Protein 3K3S (pdb70)

InterPro domains:
  IPR007392 D-galactarate/Altronate dehydratase, second domain [PF04295] (111-244)
  IPR013974 SAF domain [PF08666] (10-80)
  IPR013974 SAF domain [SM00858] (10-81)
  IPR044144 UxaA/GarD, SAF domain [cd11613] (2-81)
  IPR048332 D-galactarate/Altronate dehydratase, C-terminal domain [PF20629] (255-493)
  IPR052172 UxaA family altronate/galactarate dehydratases [PTHR30536] (2-495)

CATH classification: 2.30.130.110

Radius of gyration: 34.71 Å; Cα contacts (8 Å, |Δi|>4): 1906; chains: 8; bounding box: 106×44×92 Å

Foldseek 3Di:
DFWDQQDPPFQKIFGQAFAAQQDWDQDPNDIFGAHHTEHGGFIFGQAWFAAQRFGAGNNHRQWHFNHTHGGRYTDDPVTIDGDD/DFWAQQDPPFQKIFGQAWAAQQDWDADPNFIFGAHHTDHGRWMFGSAKFAAQRFGAGNNDRQWHFNHIDGGNYTDDPVTIDGDD/DWWAQQDPPAQKIFTQAFDAAQDWDCDPPDTFGAHHTHHHGFIFGQAKFAAQRFGAGNNDRQWHFNHTHGGRYTDDPVTIDGDD/DAWDQQDPPFQKIFGQAFDAQQDWDADPNAIFGAHHTEHHRWIFGSAWFAAFGFGAGNNDRFWHFNHTHGHRYTDDPVTIDGDD/DFWDQQDPPAQKIFGQAFDAAQDWDQDDNFIAGANGTDHGGFIFGRAKFAQFGFGAGNNDRQWHFPHIHHHNYTDDDVTIDGPD/DWWAQQDPVAQKIFTQAWDAQQDWDQDPNDTFGAHHTAHHGFIFGQAKFAQPGFGAGNNDRFWHFNHIHGGRYTDDPVTIDGHD/DFWAQQDPPAQKIFGQAWAAQQDWDDDDPFIAGANGTDHGRWMAGRAKAAAQGFGAGPNHGQWGFNHIGHHNYTDDPVTTDGPD/DFWDQQDPPAQKIFGQAWAAQQDWDQDDPGTFGAHGTDHGGWMAGQAKFAAQHFGAGNNHRFFGFNHIGHHNYTDDDVGTDGD

B-factor: mean 20.71, std 6.95, range [4.89, 72.66]

Structure (mmCIF, N/CA/C/O backbone):
data_3K3S
#
_entry.id   3K3S
#
_cell.length_a   113.968
_cell.length_b   40.218
_cell.length_c   121.001
_cell.angle_alpha   90.00
_cell.angle_beta   104.33
_cell.angle_gamma   90.00
#
_symmetry.space_group_name_H-M   'P 1 21 1'
#
loop_
_entity.id
_entity.type
_entity.pdbx_description
1 polymer 'Altronate hydrolase'
2 non-polymer 'MALONIC ACID'
3 non-polymer 'ACETATE ION'
4 non-polymer 'CHLORIDE ION'
5 water water
#
loop_
_atom_site.group_PDB
_atom_site.id
_atom_site.type_symbol
_atom_site.label_atom_id
_atom_site.label_alt_id
_atom_site.label_comp_id
_atom_site.label_asym_id
_atom_site.label_entity_id
_atom_site.label_seq_id
_atom_site.pdbx_PDB_ins_code
_atom_site.Cartn_x
_atom_site.Cartn_y
_atom_site.Cartn_z
_atom_site.occupancy
_atom_site.B_iso_or_equiv
_atom_site.auth_seq_id
_atom_site.auth_comp_id
_atom_site.auth_asym_id
_atom_site.auth_atom_id
_atom_site.pdbx_PDB_model_num
ATOM 1 N N . GLY A 1 21 ? -38.884 -3.103 70.048 1.00 27.43 0 GLY A N 1
ATOM 2 C CA . GLY A 1 21 ? -38.502 -3.656 68.696 1.00 26.85 0 GLY A CA 1
ATOM 3 C C . GLY A 1 21 ? -37.023 -3.517 68.400 1.00 25.69 0 GLY A C 1
ATOM 4 O O . GLY A 1 21 ? -36.281 -2.837 69.123 1.00 25.07 0 GLY A O 1
ATOM 21 N N . GLN A 1 23 ? -33.585 -2.301 66.731 1.00 22.57 2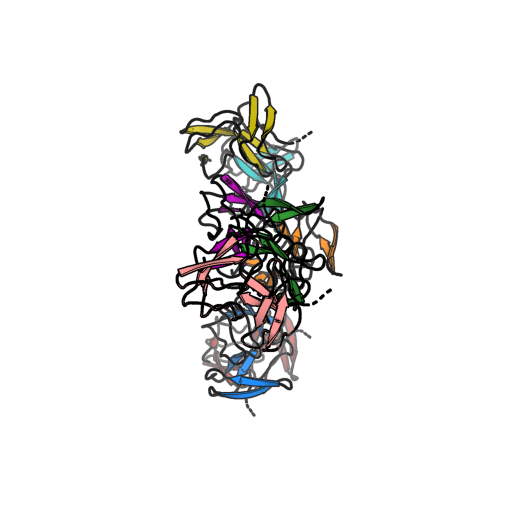 GLN A N 1
ATOM 22 C CA . GLN A 1 23 ? -33.085 -0.984 66.338 1.00 21.57 2 GLN A CA 1
ATOM 23 C C . GLN A 1 23 ? -32.712 -0.876 64.843 1.00 18.91 2 GLN A C 1
ATOM 24 O O . GLN A 1 23 ? -32.543 0.213 64.340 1.00 17.12 2 GLN A O 1
ATOM 30 N N . TYR A 1 24 ? -32.575 -2.008 64.173 1.00 17.11 3 TYR A N 1
ATOM 31 C CA . TYR A 1 24 ? -32.107 -2.059 62.789 1.00 17.18 3 TYR A CA 1
ATOM 32 C C . TYR A 1 24 ? -32.668 -3.324 62.126 1.00 16.14 3 TYR A C 1
ATOM 33 O O . TYR A 1 24 ? -33.094 -4.240 62.813 1.00 14.78 3 TYR A O 1
ATOM 42 N N . ILE A 1 25 ? -32.615 -3.379 60.792 1.00 16.39 4 ILE A N 1
ATOM 43 C CA . ILE A 1 25 ? -32.756 -4.638 60.074 1.00 15.85 4 ILE A CA 1
ATOM 44 C C . ILE A 1 25 ? -31.600 -4.814 59.104 1.00 16.94 4 ILE A C 1
ATOM 45 O O . ILE A 1 25 ? -31.245 -3.860 58.366 1.00 15.53 4 ILE A O 1
ATOM 50 N N . LYS A 1 26 ? -31.001 -6.022 59.141 1.00 16.32 5 LYS A N 1
ATOM 51 C CA . LYS A 1 26 ? -30.076 -6.455 58.121 1.00 16.90 5 LYS A CA 1
ATOM 52 C C . LYS A 1 26 ? -30.870 -7.377 57.216 1.00 16.74 5 LYS A C 1
ATOM 53 O O . LYS A 1 26 ? -31.245 -8.460 57.613 1.00 16.78 5 LYS A O 1
ATOM 59 N N . ILE A 1 27 ? -31.151 -6.921 56.000 1.00 16.91 6 ILE A N 1
ATOM 60 C CA . ILE A 1 27 ? -32.194 -7.534 55.182 1.00 15.60 6 ILE A CA 1
ATOM 61 C C . ILE A 1 27 ? -31.769 -8.902 54.650 1.00 15.49 6 ILE A C 1
ATOM 62 O O . ILE A 1 27 ? -32.568 -9.831 54.614 1.00 15.07 6 ILE A O 1
ATOM 67 N N . HIS A 1 28 ? -30.506 -9.027 54.262 1.00 15.43 7 HIS A N 1
ATOM 68 C CA . HIS A 1 28 ? -30.016 -10.224 53.592 1.00 15.32 7 HIS A CA 1
ATOM 69 C C . HIS A 1 28 ? -28.639 -10.502 54.149 1.00 15.09 7 HIS A C 1
ATOM 70 O O . HIS A 1 28 ? -27.921 -9.571 54.492 1.00 12.95 7 HIS A O 1
ATOM 77 N N . ALA A 1 29 ? -28.303 -11.790 54.266 1.00 15.04 8 ALA A N 1
ATOM 78 C CA . ALA A 1 29 ? -26.997 -12.241 54.758 1.00 15.91 8 ALA A CA 1
ATOM 79 C C . ALA A 1 29 ? -25.766 -11.606 54.078 1.00 16.39 8 ALA A C 1
ATOM 80 O O . ALA A 1 29 ? -24.791 -11.327 54.743 1.00 17.27 8 ALA A O 1
ATOM 82 N N . LEU A 1 30 ? -25.823 -11.318 52.781 1.00 16.89 9 LEU A N 1
ATOM 83 C CA . LEU A 1 30 ? -24.684 -10.711 52.090 1.00 17.10 9 LEU A CA 1
ATOM 84 C C . LEU A 1 30 ? -24.590 -9.209 52.269 1.00 17.00 9 LEU A C 1
ATOM 85 O O . LEU A 1 30 ? -23.620 -8.603 51.840 1.00 17.61 9 LEU A O 1
ATOM 90 N N . ASP A 1 31 ? -25.575 -8.583 52.876 1.00 16.70 10 ASP A N 1
ATOM 91 C CA . ASP A 1 31 ? -25.629 -7.121 52.841 1.00 16.60 10 ASP A CA 1
ATOM 92 C C . ASP A 1 31 ? -24.492 -6.506 53.652 1.00 15.85 10 ASP A C 1
ATOM 93 O O . ASP A 1 31 ? -24.124 -7.061 54.671 1.00 17.29 10 ASP A O 1
ATOM 98 N N . ASN A 1 32 ? -23.932 -5.393 53.199 1.00 15.53 11 ASN A N 1
ATOM 99 C CA . ASN A 1 32 ? -22.930 -4.650 53.989 1.00 15.01 11 ASN A CA 1
ATOM 100 C C . ASN A 1 32 ? -23.481 -3.350 54.569 1.00 15.72 11 ASN A C 1
ATOM 101 O O . ASN A 1 32 ? -22.721 -2.504 55.069 1.00 15.49 11 ASN A O 1
ATOM 106 N N . VAL A 1 33 ? -24.816 -3.194 54.491 1.00 16.12 12 VAL A N 1
ATOM 107 C CA . VAL A 1 33 ? -25.527 -2.130 55.182 1.00 16.00 12 VAL A CA 1
ATOM 108 C C . VAL A 1 33 ? -26.717 -2.697 55.899 1.00 16.81 12 VAL A C 1
ATOM 109 O O . VAL A 1 33 ? -27.196 -3.765 55.543 1.00 17.06 12 VAL A O 1
ATOM 113 N N . ALA A 1 34 ? -27.106 -2.033 56.982 1.00 16.77 13 ALA A N 1
ATOM 114 C CA . ALA A 1 34 ? -28.366 -2.303 57.661 1.00 16.68 13 ALA A CA 1
ATOM 115 C C . ALA A 1 34 ? -29.186 -1.011 57.653 1.00 15.89 13 ALA A C 1
ATOM 116 O O . ALA A 1 34 ? -28.636 0.100 57.514 1.00 16.26 13 ALA A O 1
ATOM 118 N N . VAL A 1 35 ? -30.497 -1.166 57.773 1.00 15.37 14 VAL A N 1
ATOM 119 C CA . VAL A 1 35 ? -31.426 -0.029 57.851 1.00 14.48 14 VAL A CA 1
ATOM 120 C C . VAL A 1 35 ? -31.833 0.242 59.320 1.00 14.56 14 VAL A C 1
ATOM 121 O O . VAL A 1 35 ? -32.283 -0.655 60.023 1.00 14.05 14 VAL A O 1
ATOM 125 N N . ALA A 1 36 ? -31.668 1.481 59.777 1.00 14.65 15 ALA A N 1
ATOM 126 C CA . ALA A 1 36 ? -32.115 1.881 61.131 1.00 15.15 15 ALA A CA 1
ATOM 127 C C . ALA A 1 36 ? -33.638 1.877 61.172 1.00 14.98 15 ALA A C 1
ATOM 128 O O . ALA A 1 36 ? -34.296 2.284 60.201 1.00 14.97 15 ALA A O 1
ATOM 130 N N . LEU A 1 37 ? -34.201 1.364 62.267 1.00 15.00 16 LEU A N 1
ATOM 131 C CA . LEU A 1 37 ? -35.630 1.313 62.436 1.00 15.16 16 LEU A CA 1
ATOM 132 C C . LEU A 1 37 ? -36.081 2.355 63.415 1.00 15.59 16 LEU A C 1
ATOM 133 O O . LEU A 1 37 ? -37.271 2.470 63.671 1.00 16.69 16 LEU A O 1
ATOM 138 N N . ALA A 1 38 ? -35.137 3.084 63.998 1.00 15.84 17 ALA A N 1
ATOM 139 C CA . ALA A 1 38 ? -35.435 4.216 64.849 1.00 16.62 17 ALA A CA 1
ATOM 140 C C . ALA A 1 38 ? -34.356 5.257 64.591 1.00 16.61 17 ALA A C 1
ATOM 141 O O . ALA A 1 38 ? -33.403 4.947 63.916 1.00 17.60 17 ALA A O 1
ATOM 143 N N . ASP A 1 39 ? -34.509 6.488 65.079 1.00 16.92 18 ASP A N 1
ATOM 144 C CA . ASP A 1 39 ? -33.435 7.475 64.962 1.00 16.67 18 ASP A CA 1
ATOM 145 C C . ASP A 1 39 ? -32.316 7.075 65.905 1.00 17.10 18 ASP A C 1
ATOM 146 O O . ASP A 1 39 ? -32.481 7.082 67.113 1.00 18.61 18 ASP A O 1
ATOM 151 N N . LEU A 1 40 ? -31.167 6.712 65.369 1.00 17.21 19 LEU A N 1
ATOM 152 C CA . LEU A 1 40 ? -30.106 6.180 66.190 1.00 17.00 19 LEU A CA 1
ATOM 153 C C . LEU A 1 40 ? -28.988 7.201 66.303 1.00 17.13 19 LEU A C 1
ATOM 154 O O . LEU A 1 40 ? -28.569 7.726 65.304 1.00 17.47 19 LEU A O 1
ATOM 159 N N . ALA A 1 41 ? -28.508 7.434 67.519 1.00 16.61 20 ALA A N 1
ATOM 160 C CA . ALA A 1 41 ? -27.537 8.470 67.827 1.00 16.95 20 ALA A CA 1
ATOM 161 C C . ALA A 1 41 ? -26.114 7.995 67.533 1.00 16.75 20 ALA A C 1
ATOM 162 O O . ALA A 1 41 ? -25.798 6.823 67.732 1.00 15.94 20 ALA A O 1
ATOM 164 N N . GLU A 1 42 ? -25.269 8.925 67.119 1.00 16.72 21 GLU A N 1
ATOM 165 C CA . GLU A 1 42 ? -23.831 8.695 67.070 1.00 17.06 21 GLU A CA 1
ATOM 166 C C . GLU A 1 42 ? -23.332 8.045 68.346 1.00 16.80 21 GLU A C 1
ATOM 167 O O . GLU A 1 42 ? -23.696 8.464 69.449 1.00 17.08 21 GLU A O 1
ATOM 173 N N . GLY A 1 43 ? -22.509 7.025 68.211 1.00 16.51 22 GLY A N 1
ATOM 174 C CA . GLY A 1 43 ? -21.926 6.346 69.374 1.00 17.69 22 GLY A CA 1
ATOM 175 C C . GLY A 1 43 ? -22.730 5.141 69.840 1.00 18.01 22 GLY A C 1
ATOM 176 O O . GLY A 1 43 ? -22.238 4.336 70.608 1.00 17.11 22 GLY A O 1
ATOM 177 N N . THR A 1 44 ? -23.944 4.982 69.328 1.00 18.51 23 THR A N 1
ATOM 178 C CA . THR A 1 44 ? -24.739 3.795 69.628 1.00 19.36 23 THR A CA 1
ATOM 179 C C . THR A 1 44 ? -24.029 2.544 69.146 1.00 19.88 23 THR A C 1
ATOM 180 O O . THR A 1 44 ? -23.489 2.536 68.069 1.00 18.84 23 THR A O 1
ATOM 184 N N . GLU A 1 45 ? -24.034 1.509 69.974 1.00 21.16 24 GLU A N 1
ATOM 185 C CA . GLU A 1 45 ? -23.529 0.197 69.615 1.00 22.61 24 GLU A CA 1
ATOM 186 C C . GLU A 1 45 ? -24.673 -0.714 69.244 1.00 22.92 24 GLU A C 1
ATOM 187 O O . GLU A 1 45 ? -25.611 -0.855 70.011 1.00 23.33 24 GLU A O 1
ATOM 193 N N . VAL A 1 46 ? -24.569 -1.367 68.097 1.00 23.31 25 VAL A N 1
ATOM 194 C CA . VAL A 1 46 ? -25.580 -2.312 67.643 1.00 24.43 25 VAL A CA 1
ATOM 195 C C . VAL A 1 46 ? -24.998 -3.724 67.495 1.00 24.43 25 VAL A C 1
ATOM 196 O O . VAL A 1 46 ? -23.888 -3.886 66.964 1.00 24.25 25 VAL A O 1
ATOM 200 N N . SER A 1 47 ? -25.730 -4.733 67.963 1.00 24.43 26 SER A N 1
ATOM 201 C CA . SER A 1 47 ? -25.327 -6.141 67.770 1.00 25.24 26 SER A CA 1
ATOM 202 C C . SER A 1 47 ? -25.937 -6.706 66.479 1.00 25.65 26 SER A C 1
ATOM 203 O O . SER A 1 47 ? -27.161 -6.834 66.364 1.00 25.47 26 SER A O 1
ATOM 206 N N . VAL A 1 48 ? -25.096 -7.025 65.507 1.00 25.92 27 VAL A N 1
ATOM 207 C CA . VAL A 1 48 ? -25.574 -7.552 64.218 1.00 27.03 27 VAL A CA 1
ATOM 208 C C . VAL A 1 48 ? -24.711 -8.720 63.754 1.00 27.21 27 VAL A C 1
ATOM 209 O O . VAL A 1 48 ? -23.487 -8.647 63.699 1.00 26.41 27 VAL A O 1
ATOM 213 N N . ASP A 1 49 ? -25.369 -9.843 63.530 1.00 28.15 28 ASP A N 1
ATOM 214 C CA . ASP A 1 49 ? -24.708 -11.027 63.050 1.00 28.78 28 ASP A CA 1
ATOM 215 C C . ASP A 1 49 ? -23.502 -11.433 63.929 1.00 27.75 28 ASP A C 1
ATOM 216 O O . ASP A 1 49 ? -22.393 -11.694 63.428 1.00 27.11 28 ASP A O 1
ATOM 221 N N . ASN A 1 50 ? -23.736 -11.475 65.244 1.00 25.63 29 ASN A N 1
ATOM 222 C CA . ASN A 1 50 ? -22.741 -11.946 66.227 1.00 24.55 29 ASN A CA 1
ATOM 223 C C . ASN A 1 50 ? -21.479 -11.062 66.306 1.00 24.99 29 ASN A C 1
ATOM 224 O O . ASN A 1 50 ? -20.431 -11.517 66.714 1.00 22.92 29 ASN A O 1
ATOM 229 N N . GLN A 1 51 ? -21.619 -9.801 65.893 1.00 27.32 30 GLN A N 1
ATOM 230 C CA . GLN A 1 51 ? -20.577 -8.764 65.978 1.00 28.76 30 GLN A CA 1
ATOM 231 C C . GLN A 1 51 ? -21.213 -7.461 66.473 1.00 28.90 30 GLN A C 1
ATOM 232 O O . GLN A 1 51 ? -22.425 -7.319 66.462 1.00 28.58 30 GLN A O 1
ATOM 238 N N . THR A 1 52 ? -20.377 -6.494 66.828 1.00 28.08 31 THR A N 1
ATOM 239 C CA . THR A 1 52 ? -20.836 -5.195 67.281 1.00 27.44 31 THR A CA 1
ATOM 240 C C . THR A 1 52 ? -20.424 -4.106 66.319 1.00 25.83 31 THR A C 1
ATOM 241 O O . THR A 1 52 ? -19.283 -4.048 65.933 1.00 25.92 31 THR A O 1
ATOM 245 N N . VAL A 1 53 ? -21.362 -3.239 65.948 1.00 24.79 32 VAL A N 1
ATOM 246 C CA . VAL A 1 53 ? -21.070 -2.050 65.129 1.00 23.45 32 VAL A CA 1
ATOM 247 C C . VAL A 1 53 ? -21.381 -0.752 65.901 1.00 22.42 32 VAL A C 1
ATOM 248 O O . VAL A 1 53 ? -22.444 -0.638 66.510 1.00 21.46 32 VAL A O 1
ATOM 252 N N . THR A 1 54 ? -20.448 0.204 65.883 1.00 20.77 33 THR A N 1
ATOM 253 C CA . THR A 1 54 ? -20.624 1.453 66.595 1.00 20.14 33 THR A CA 1
ATOM 254 C C . THR A 1 54 ? -20.883 2.531 65.602 1.00 19.42 33 THR A C 1
ATOM 255 O O . THR A 1 54 ? -20.058 2.750 64.744 1.00 20.38 33 THR A O 1
ATOM 259 N N . LEU A 1 55 ? -22.024 3.206 65.717 1.00 18.32 34 LEU A N 1
ATOM 260 C CA . LEU A 1 55 ? -22.374 4.247 64.776 1.00 18.15 34 LEU A CA 1
ATOM 261 C C . LEU A 1 55 ? -21.414 5.410 64.911 1.00 18.38 34 LEU A C 1
ATOM 262 O O . LEU A 1 55 ? -21.042 5.784 66.021 1.00 18.21 34 LEU A O 1
ATOM 267 N N . ARG A 1 56 ? -21.023 5.981 63.774 1.00 18.30 35 ARG A N 1
ATOM 268 C CA . ARG A 1 56 ? -20.090 7.093 63.753 1.00 19.55 35 ARG A CA 1
ATOM 269 C C . ARG A 1 56 ? -20.743 8.411 63.426 1.00 19.05 35 ARG A C 1
ATOM 270 O O . ARG A 1 56 ? -20.087 9.450 63.435 1.00 18.69 35 ARG A O 1
ATOM 278 N N . GLN A 1 57 ? -22.037 8.355 63.154 1.00 18.94 36 GLN A N 1
ATOM 279 C CA . GLN A 1 57 ? -22.878 9.526 62.945 1.00 19.14 36 GLN A CA 1
ATOM 280 C C . GLN A 1 57 ? -24.276 9.185 63.415 1.00 17.98 36 GLN A C 1
ATOM 281 O O . GLN A 1 57 ? -24.617 8.014 63.522 1.00 17.44 36 GLN A O 1
ATOM 287 N N . ASP A 1 58 ? -25.107 10.192 63.627 1.00 17.19 37 ASP A N 1
ATOM 288 C CA . ASP A 1 58 ? -26.543 9.951 63.774 1.00 17.84 37 ASP A CA 1
ATOM 289 C C . ASP A 1 58 ? -27.072 9.309 62.484 1.00 17.56 37 ASP A C 1
ATOM 290 O O . ASP A 1 58 ? -26.696 9.726 61.384 1.00 17.51 37 ASP A O 1
ATOM 295 N N . VAL A 1 59 ? -27.924 8.301 62.618 1.00 17.16 38 VAL A N 1
ATOM 296 C CA . VAL A 1 59 ? -28.568 7.651 61.491 1.00 16.48 38 VAL A CA 1
ATOM 297 C C . VAL A 1 59 ? -30.096 7.672 61.675 1.00 16.89 38 VAL A C 1
ATOM 298 O O . VAL A 1 59 ? -30.629 6.951 62.506 1.00 17.25 38 VAL A O 1
ATOM 302 N N . ALA A 1 60 ? -30.790 8.485 60.879 1.00 16.25 39 ALA A N 1
ATOM 303 C CA . ALA A 1 60 ? -32.231 8.645 60.965 1.00 15.26 39 ALA A CA 1
ATOM 304 C C . ALA A 1 60 ? -32.933 7.327 60.645 1.00 15.60 39 ALA A C 1
ATOM 305 O O . ALA A 1 60 ? -32.401 6.479 59.912 1.00 16.01 39 ALA A O 1
ATOM 307 N N . ARG A 1 61 ? -34.143 7.162 61.169 1.00 15.33 40 ARG A N 1
ATOM 308 C CA . ARG A 1 61 ? -34.900 5.959 60.901 1.00 15.57 40 ARG A CA 1
ATOM 309 C C . ARG A 1 61 ? -35.056 5.855 59.388 1.00 15.53 40 ARG A C 1
ATOM 310 O O . ARG A 1 61 ? -35.210 6.889 58.665 1.00 14.97 40 ARG A O 1
ATOM 318 N N . GLY A 1 62 ? -34.993 4.622 58.917 1.00 14.63 41 GLY A N 1
ATOM 319 C CA . GLY A 1 62 ? -35.079 4.375 57.500 1.00 15.82 41 GLY A CA 1
ATOM 320 C C . GLY A 1 62 ? -33.803 4.556 56.695 1.00 16.15 41 GLY A C 1
ATOM 321 O O . GLY A 1 62 ? -33.759 4.171 55.549 1.00 17.21 41 GLY A O 1
ATOM 322 N N . HIS A 1 63 ? -32.758 5.107 57.287 1.00 16.54 42 HIS A N 1
ATOM 323 C CA . HIS A 1 63 ? -31.517 5.293 56.583 1.00 16.75 42 HIS A CA 1
ATOM 324 C C . HIS A 1 63 ? -30.592 4.130 56.834 1.00 16.50 42 HIS A C 1
ATOM 325 O O . HIS A 1 63 ? -30.710 3.410 57.825 1.00 15.47 42 HIS A O 1
ATOM 332 N N . LYS A 1 64 ? -29.658 3.969 55.906 1.00 16.62 43 LYS A N 1
ATOM 333 C CA . LYS A 1 64 ? -28.633 2.920 55.939 1.00 16.34 43 LYS A CA 1
ATOM 334 C C . LYS A 1 64 ? -27.427 3.328 56.765 1.00 16.28 43 LYS A C 1
ATOM 335 O O . LYS A 1 64 ? -27.022 4.512 56.774 1.00 15.58 43 LYS A O 1
ATOM 341 N N . PHE A 1 65 ? -26.812 2.316 57.372 1.00 16.45 44 PHE A N 1
ATOM 342 C CA . PHE A 1 65 ? -25.473 2.443 57.908 1.00 16.40 44 PHE A CA 1
ATOM 343 C C . PHE A 1 65 ? -24.651 1.220 57.554 1.00 16.56 44 PHE A C 1
ATOM 344 O O . PHE A 1 65 ? -25.177 0.110 57.378 1.00 16.90 44 PHE A O 1
ATOM 352 N N . ALA A 1 66 ? -23.348 1.449 57.526 1.00 16.03 45 ALA A N 1
ATOM 353 C CA . ALA A 1 66 ? -22.374 0.493 57.061 1.00 16.94 45 ALA A CA 1
ATOM 354 C C . ALA A 1 66 ? -22.049 -0.530 58.125 1.00 16.74 45 ALA A C 1
ATOM 355 O O . ALA A 1 66 ? -21.755 -0.173 59.253 1.00 16.79 45 ALA A O 1
ATOM 357 N N . LEU A 1 67 ? -22.128 -1.805 57.752 1.00 17.43 46 LEU A N 1
ATOM 358 C CA . LEU A 1 67 ? -21.748 -2.896 58.631 1.00 17.56 46 LEU A CA 1
ATOM 359 C C . LEU A 1 67 ? -20.252 -3.239 58.559 1.00 18.30 46 LEU A C 1
ATOM 360 O O . LEU A 1 67 ? -19.722 -3.855 59.448 1.00 19.22 46 LEU A O 1
ATOM 365 N N . THR A 1 68 ? -19.602 -2.877 57.465 1.00 18.76 47 THR A N 1
ATOM 366 C CA . THR A 1 68 ? -18.171 -3.065 57.258 1.00 19.16 47 THR A CA 1
ATOM 367 C C . THR A 1 68 ? -17.634 -1.816 56.547 1.00 18.57 47 THR A C 1
ATOM 368 O O . THR A 1 68 ? -18.418 -0.968 56.072 1.00 18.00 47 THR A O 1
ATOM 372 N N . ASP A 1 69 ? -16.316 -1.705 56.436 1.00 17.95 48 ASP A N 1
ATOM 373 C CA . ASP A 1 69 ? -15.745 -0.693 55.576 1.00 17.87 48 ASP A CA 1
ATOM 374 C C . ASP A 1 69 ? -16.194 -0.975 54.131 1.00 18.41 48 ASP A C 1
ATOM 375 O O . ASP A 1 69 ? -16.241 -2.142 53.698 1.00 17.99 48 ASP A O 1
ATOM 380 N N . ILE A 1 70 ? -16.572 0.090 53.422 1.00 17.13 49 ILE A N 1
ATOM 381 C CA . ILE A 1 70 ? -16.911 0.018 52.030 1.00 17.11 49 ILE A CA 1
ATOM 382 C C . ILE A 1 70 ? -15.983 1.006 51.318 1.00 17.76 49 ILE A C 1
ATOM 383 O O . ILE A 1 70 ? -16.187 2.235 51.409 1.00 18.21 49 ILE A O 1
ATOM 388 N N . ALA A 1 71 ? -14.975 0.483 50.619 1.00 17.00 50 ALA A N 1
ATOM 389 C CA . ALA A 1 71 ? -13.967 1.361 49.979 1.00 16.97 50 ALA A CA 1
ATOM 390 C C . ALA A 1 71 ? -14.615 2.162 48.846 1.00 16.78 50 ALA A C 1
ATOM 391 O O . ALA A 1 71 ? -15.671 1.804 48.321 1.00 16.80 50 ALA A O 1
ATOM 393 N N . LYS A 1 72 ? -14.014 3.297 48.522 1.00 17.02 51 LYS A N 1
ATOM 394 C CA . LYS A 1 72 ? -14.448 4.053 47.354 1.00 16.15 51 LYS A CA 1
ATOM 395 C C . LYS A 1 72 ? -14.540 3.145 46.125 1.00 15.76 51 LYS A C 1
ATOM 396 O O . LYS A 1 72 ? -13.605 2.422 45.820 1.00 15.11 51 LYS A O 1
ATOM 402 N N . GLY A 1 73 ? -15.696 3.198 45.476 1.00 15.36 52 GLY A N 1
ATOM 403 C CA . GLY A 1 73 ? -15.974 2.497 44.235 1.00 15.39 52 GLY A CA 1
ATOM 404 C C . GLY A 1 73 ? -16.607 1.131 44.477 1.00 15.46 52 GLY A C 1
ATOM 405 O O . GLY A 1 73 ? -17.187 0.555 43.553 1.00 14.84 52 GLY A O 1
ATOM 406 N N . ALA A 1 74 ? -16.507 0.635 45.719 1.00 15.07 53 ALA A N 1
ATOM 407 C CA . ALA A 1 74 ? -16.998 -0.696 46.082 1.00 15.73 53 ALA A CA 1
ATOM 408 C C . ALA A 1 74 ? -18.536 -0.678 46.193 1.00 15.23 53 ALA A C 1
ATOM 409 O O . ALA A 1 74 ? -19.135 0.351 46.557 1.00 13.98 53 ALA A O 1
ATOM 411 N N . ASN A 1 75 ? -19.154 -1.817 45.894 1.00 15.09 54 ASN A N 1
ATOM 412 C CA . ASN A 1 75 ? -20.604 -1.961 45.971 1.00 15.27 54 ASN A CA 1
ATOM 413 C C . ASN A 1 75 ? -21.148 -1.834 47.396 1.00 16.12 54 ASN A C 1
ATOM 414 O O . ASN A 1 75 ? -20.532 -2.305 48.355 1.00 15.92 54 ASN A O 1
ATOM 419 N N . VAL A 1 76 ? -22.327 -1.211 47.473 1.00 16.57 55 VAL A N 1
ATOM 420 C CA . VAL A 1 76 ? -23.226 -1.298 48.588 1.00 16.28 55 VAL A CA 1
ATOM 421 C C . VAL A 1 76 ? -24.078 -2.499 48.231 1.00 16.34 55 VAL A C 1
ATOM 422 O O . VAL A 1 76 ? -24.619 -2.546 47.130 1.00 17.42 55 VAL A O 1
ATOM 426 N N . ILE A 1 77 ? -24.168 -3.466 49.140 1.00 15.40 56 ILE A N 1
ATOM 427 C CA . ILE A 1 77 ? -24.970 -4.648 48.941 1.00 15.31 56 ILE A CA 1
ATOM 428 C C . ILE A 1 77 ? -26.169 -4.573 49.919 1.00 15.39 56 ILE A C 1
ATOM 429 O O . ILE A 1 77 ? -25.999 -4.461 51.143 1.00 14.30 56 ILE A O 1
ATOM 434 N N . LYS A 1 78 ? -27.369 -4.603 49.346 1.00 15.26 57 LYS A N 1
ATOM 435 C CA . LYS A 1 78 ? -28.622 -4.496 50.109 1.00 15.02 57 LYS A CA 1
ATOM 436 C C . LYS A 1 78 ? -29.623 -5.419 49.464 1.00 14.10 57 LYS A C 1
ATOM 437 O O . LYS A 1 78 ? -29.669 -5.541 48.252 1.00 14.76 57 LYS A O 1
ATOM 443 N N . TYR A 1 79 ? -30.437 -6.075 50.246 1.00 14.42 58 TYR A N 1
ATOM 444 C CA . TYR A 1 79 ? -31.354 -7.082 49.707 1.00 14.58 58 TYR A CA 1
ATOM 445 C C . TYR A 1 79 ? -30.587 -8.221 49.073 1.00 15.42 58 TYR A C 1
ATOM 446 O O . TYR A 1 79 ? -31.164 -9.021 48.354 1.00 16.88 58 TYR A O 1
ATOM 455 N N . GLY A 1 80 ? -29.278 -8.305 49.302 1.00 15.90 59 GLY A N 1
ATOM 456 C CA . GLY A 1 80 ? -28.466 -9.309 48.636 1.00 15.89 59 GLY A CA 1
ATOM 457 C C . GLY A 1 80 ? -28.008 -8.905 47.231 1.00 16.56 59 GLY A C 1
ATOM 458 O O . GLY A 1 80 ? -27.355 -9.673 46.567 1.00 16.30 59 GLY A O 1
ATOM 459 N N . LEU A 1 81 ? -28.329 -7.686 46.816 1.00 16.26 60 LEU A N 1
ATOM 460 C CA . LEU A 1 81 ? -28.062 -7.196 45.478 1.00 16.58 60 LEU A CA 1
ATOM 461 C C . LEU A 1 81 ? -27.016 -6.069 45.528 1.00 16.61 60 LEU A C 1
ATOM 462 O O . LEU A 1 81 ? -26.937 -5.322 46.500 1.00 16.72 60 LEU A O 1
ATOM 467 N N . PRO A 1 82 ? -26.213 -5.945 44.474 1.00 16.97 61 PRO A N 1
ATOM 468 C CA . PRO A 1 82 ? -25.393 -4.732 44.386 1.00 17.40 61 PRO A CA 1
ATOM 469 C C . PRO A 1 82 ? -26.318 -3.628 43.962 1.00 17.34 61 PRO A C 1
ATOM 470 O O . PRO A 1 82 ? -26.912 -3.701 42.889 1.00 18.11 61 PRO A O 1
ATOM 474 N N . ILE A 1 83 ? -26.507 -2.644 44.834 1.00 17.63 62 ILE A N 1
ATOM 475 C CA . ILE A 1 83 ? -27.487 -1.568 44.556 1.00 17.07 62 ILE A CA 1
ATOM 476 C C . ILE A 1 83 ? -26.803 -0.277 44.180 1.00 16.39 62 ILE A C 1
ATOM 477 O O . ILE A 1 83 ? -27.440 0.698 43.772 1.00 16.28 62 ILE A O 1
ATOM 482 N N . GLY A 1 84 ? -25.482 -0.265 44.286 1.00 16.33 63 GLY A N 1
ATOM 483 C CA . GLY A 1 84 ? -24.760 0.950 44.005 1.00 15.85 63 GLY A CA 1
ATOM 484 C C . GLY A 1 84 ? -23.348 0.847 44.467 1.00 16.25 63 GLY A C 1
ATOM 485 O O . GLY A 1 84 ? -22.831 -0.263 44.669 1.00 17.36 63 GLY A O 1
ATOM 486 N N . TYR A 1 85 ? -22.714 1.998 44.645 1.00 16.79 64 TYR A N 1
ATOM 487 C CA . TYR A 1 85 ? -21.290 2.011 44.997 1.00 17.18 64 TYR A CA 1
ATOM 488 C C . TYR A 1 85 ? -20.919 3.241 45.808 1.00 17.28 64 TYR A C 1
ATOM 489 O O . TYR A 1 85 ? -21.646 4.273 45.779 1.00 17.92 64 TYR A O 1
ATOM 498 N N . ALA A 1 86 ? -19.816 3.136 46.555 1.00 16.77 65 ALA A N 1
ATOM 499 C CA . ALA A 1 86 ? -19.394 4.222 47.445 1.00 16.53 65 ALA A CA 1
ATOM 500 C C . ALA A 1 86 ? -18.724 5.316 46.606 1.00 16.78 65 ALA A C 1
ATOM 501 O O . ALA A 1 86 ? -17.990 5.021 45.652 1.00 17.11 65 ALA A O 1
ATOM 503 N N . LEU A 1 87 ? -18.987 6.570 46.939 1.00 16.22 66 LEU A N 1
ATOM 504 C CA . LEU A 1 87 ? -18.371 7.703 46.256 1.00 16.66 66 LEU A CA 1
ATOM 505 C C . LEU A 1 87 ? -17.050 8.121 46.919 1.00 16.93 66 LEU A C 1
ATOM 506 O O . LEU A 1 87 ? -16.294 8.971 46.403 1.00 18.92 66 LEU A O 1
ATOM 511 N N . ALA A 1 88 ? -16.809 7.565 48.090 1.00 16.64 67 ALA A N 1
ATOM 512 C CA . ALA A 1 88 ? -15.623 7.832 48.889 1.00 17.05 67 ALA A CA 1
ATOM 513 C C . ALA A 1 88 ? -15.496 6.657 49.854 1.00 16.53 67 ALA A C 1
ATOM 514 O O . ALA A 1 88 ? -16.437 5.919 50.020 1.00 16.12 67 ALA A O 1
ATOM 516 N N . ASP A 1 89 ? -14.353 6.490 50.495 1.00 16.63 68 ASP A N 1
ATOM 517 C CA . ASP A 1 89 ? -14.222 5.458 51.532 1.00 17.47 68 ASP A CA 1
ATOM 518 C C . ASP A 1 89 ? -15.224 5.701 52.655 1.00 17.36 68 ASP A C 1
ATOM 519 O O . ASP A 1 89 ? -15.341 6.806 53.150 1.00 17.57 68 ASP A O 1
ATOM 524 N N . ILE A 1 90 ? -15.974 4.661 52.993 1.00 17.26 69 ILE A N 1
ATOM 525 C CA . ILE A 1 90 ? -16.945 4.678 54.067 1.00 16.80 69 ILE A CA 1
ATOM 526 C C . ILE A 1 90 ? -16.492 3.662 55.138 1.00 16.74 69 ILE A C 1
ATOM 527 O O . ILE A 1 90 ? -16.102 2.537 54.814 1.00 17.33 69 ILE A O 1
ATOM 532 N N . ALA A 1 91 ? -16.529 4.086 56.395 1.00 16.95 70 ALA A N 1
ATOM 533 C CA . ALA A 1 91 ? -16.090 3.311 57.562 1.00 16.86 70 ALA A CA 1
ATOM 534 C C . ALA A 1 91 ? -17.269 2.551 58.147 1.00 17.29 70 ALA A C 1
ATOM 535 O O . ALA A 1 91 ? -18.369 3.067 58.152 1.00 17.61 70 ALA A O 1
ATOM 537 N N . ALA A 1 92 ? -17.050 1.313 58.594 1.00 17.43 71 ALA A N 1
ATOM 538 C CA . ALA A 1 92 ? -18.057 0.573 59.346 1.00 17.24 71 ALA A CA 1
ATOM 539 C C . ALA A 1 92 ? -18.680 1.510 60.367 1.00 17.36 71 ALA A C 1
ATOM 540 O O . ALA A 1 92 ? -17.969 2.289 61.039 1.00 16.01 71 ALA A O 1
ATOM 542 N N . GLY A 1 93 ? -20.014 1.472 60.447 1.00 16.61 72 GLY A N 1
ATOM 543 C CA . GLY A 1 93 ? -20.722 2.326 61.364 1.00 17.27 72 GLY A CA 1
ATOM 544 C C . GLY A 1 93 ? -21.069 3.711 60.843 1.00 17.47 72 GLY A C 1
ATOM 545 O O . GLY A 1 93 ? -21.774 4.430 61.508 1.00 16.94 72 GLY A O 1
ATOM 546 N N . GLU A 1 94 ? -20.590 4.106 59.666 1.00 17.20 73 GLU A N 1
ATOM 547 C CA . GLU A 1 94 ? -21.015 5.410 59.144 1.00 17.33 73 GLU A CA 1
ATOM 548 C C . GLU A 1 94 ? -22.381 5.389 58.488 1.00 17.08 73 GLU A C 1
ATOM 549 O O . GLU A 1 94 ? -22.881 4.344 58.022 1.00 16.58 73 GLU A O 1
ATOM 555 N N . HIS A 1 95 ? -22.952 6.583 58.401 1.00 17.06 74 HIS A N 1
ATOM 556 C CA . HIS A 1 95 ? -24.197 6.814 57.717 1.00 17.19 74 HIS A CA 1
ATOM 557 C C . HIS A 1 95 ? -23.934 6.670 56.195 1.00 17.99 74 HIS A C 1
ATOM 558 O O . HIS A 1 95 ? -23.016 7.279 55.666 1.00 19.32 74 HIS A O 1
ATOM 565 N N . VAL A 1 96 ? -24.751 5.854 55.523 1.00 17.32 75 VAL A N 1
ATOM 566 C CA . VAL A 1 96 ? -24.685 5.604 54.101 1.00 17.70 75 VAL A CA 1
ATOM 567 C C . VAL A 1 96 ? -25.934 6.180 53.421 1.00 18.91 75 VAL A C 1
ATOM 568 O O . VAL A 1 96 ? -27.074 5.811 53.760 1.00 19.89 75 VAL A O 1
ATOM 572 N N . HIS A 1 97 ? -25.735 7.123 52.506 1.00 18.86 76 HIS A N 1
ATOM 573 C CA . HIS A 1 97 ? -26.846 7.830 51.918 1.00 19.90 76 HIS A CA 1
ATOM 574 C C . HIS A 1 97 ? -26.340 8.508 50.648 1.00 19.80 76 HIS A C 1
ATOM 575 O O . HIS A 1 97 ? -25.246 8.208 50.185 1.00 19.65 76 HIS A O 1
ATOM 582 N N . ALA A 1 98 ? -27.104 9.460 50.130 1.00 19.58 77 ALA A N 1
ATOM 583 C CA . ALA A 1 98 ? -26.798 10.152 48.873 1.00 20.01 77 ALA A CA 1
ATOM 584 C C . ALA A 1 98 ? -25.494 10.892 48.912 1.00 20.55 77 ALA A C 1
ATOM 585 O O . ALA A 1 98 ? -24.872 11.125 47.880 1.00 22.00 77 ALA A O 1
ATOM 587 N N . HIS A 1 99 ? -25.068 11.286 50.092 1.00 21.34 78 HIS A N 1
ATOM 588 C CA . HIS A 1 99 ? -23.811 12.047 50.207 1.00 21.50 78 HIS A CA 1
ATOM 589 C C . HIS A 1 99 ? -22.589 11.196 49.879 1.00 21.18 78 HIS A C 1
ATOM 590 O O . HIS A 1 99 ? -21.625 11.686 49.344 1.00 21.60 78 HIS A O 1
ATOM 597 N N . ASN A 1 100 ? -22.617 9.913 50.202 1.00 20.92 79 ASN A N 1
ATOM 598 C CA . ASN A 1 100 ? -21.418 9.122 49.997 1.00 19.82 79 ASN A CA 1
ATOM 599 C C . ASN A 1 100 ? -21.627 7.886 49.126 1.00 19.91 79 ASN A C 1
ATOM 600 O O . ASN A 1 100 ? -20.704 7.084 48.977 1.00 18.22 79 ASN A O 1
ATOM 605 N N . THR A 1 101 ? -22.827 7.716 48.572 1.00 20.46 80 THR A N 1
ATOM 606 C CA . THR A 1 101 ? -23.061 6.644 47.611 1.00 21.85 80 THR A CA 1
ATOM 607 C C . THR A 1 101 ? -23.923 7.075 46.444 1.00 22.99 80 THR A C 1
ATOM 608 O O . THR A 1 101 ? -24.709 8.049 46.530 1.00 23.99 80 THR A O 1
ATOM 612 N N . ARG A 1 102 ? -23.776 6.344 45.356 1.00 23.55 81 ARG A N 1
ATOM 613 C CA . ARG A 1 102 ? -24.687 6.447 44.263 1.00 25.11 81 ARG A CA 1
ATOM 614 C C . ARG A 1 102 ? -25.477 5.160 44.146 1.00 25.34 81 ARG A C 1
ATOM 615 O O . ARG A 1 102 ? -24.902 4.091 44.157 1.00 24.81 81 ARG A O 1
ATOM 623 N N . THR A 1 103 ? -26.792 5.278 44.010 1.00 26.90 82 THR A N 1
ATOM 624 C CA . THR A 1 103 ? -27.660 4.128 43.734 1.00 28.87 82 THR A CA 1
ATOM 625 C C . THR A 1 103 ? -27.826 3.925 42.220 1.00 30.27 82 THR A C 1
ATOM 626 O O . THR A 1 103 ? -28.080 4.869 41.490 1.00 30.49 82 THR A O 1
ATOM 630 N N . ASN A 1 104 ? -27.670 2.677 41.783 1.00 32.28 83 ASN A N 1
ATOM 631 C CA . ASN A 1 104 ? -27.703 2.260 40.370 1.00 33.61 83 ASN A CA 1
ATOM 632 C C . ASN A 1 104 ? -28.877 1.392 39.918 1.00 32.92 83 ASN A C 1
ATOM 633 O O . ASN A 1 104 ? -28.851 0.872 38.815 1.00 34.34 83 ASN A O 1
ATOM 638 N N . LEU A 1 105 ? -29.895 1.215 40.732 1.00 31.84 84 LEU A N 1
ATOM 639 C CA . LEU A 1 105 ? -30.943 0.235 40.422 1.00 30.87 84 LEU A CA 1
ATOM 640 C C . LEU A 1 105 ? -31.719 0.683 39.184 1.00 31.22 84 LEU A C 1
ATOM 641 O O . LEU A 1 105 ? -32.290 -0.085 38.409 1.00 29.63 84 LEU A O 1
ATOM 647 N N . GLY B 1 21 ? 6.362 -17.114 27.694 1.00 32.25 0 GLY B N 1
ATOM 648 C CA . GLY B 1 21 ? 5.408 -15.973 27.516 1.00 32.10 0 GLY B CA 1
ATOM 649 C C . GLY B 1 21 ? 3.935 -16.298 27.789 1.00 31.48 0 GLY B C 1
ATOM 650 O O . GLY B 1 21 ? 3.215 -16.790 26.893 1.00 32.63 0 GLY B O 1
ATOM 656 N N . GLN B 1 23 ? -0.082 -16.009 28.271 1.00 23.66 2 GLN B N 1
ATOM 657 C CA . GLN B 1 23 ? -1.110 -15.526 27.327 1.00 22.75 2 GLN B CA 1
ATOM 658 C C . GLN B 1 23 ? -2.174 -14.599 27.938 1.00 21.40 2 GLN B C 1
ATOM 659 O O . GLN B 1 23 ? -2.935 -13.952 27.204 1.00 20.13 2 GLN B O 1
ATOM 665 N N . TYR B 1 24 ? -2.218 -14.564 29.274 1.00 19.54 3 TYR B N 1
ATOM 666 C CA . TYR B 1 24 ? -3.172 -13.786 30.051 1.00 18.72 3 TYR B CA 1
ATOM 667 C C . TYR B 1 24 ? -2.546 -13.541 31.440 1.00 17.38 3 TYR B C 1
ATOM 668 O O . TYR B 1 24 ? -1.648 -14.271 31.848 1.00 17.29 3 TYR B O 1
ATOM 677 N N . ILE B 1 25 ? -2.957 -12.467 32.100 1.00 16.15 4 ILE B N 1
ATOM 678 C CA . ILE B 1 25 ? -2.548 -12.167 33.475 1.00 15.74 4 ILE B CA 1
ATOM 679 C C . ILE B 1 25 ? -3.796 -11.836 34.293 1.00 15.55 4 ILE B C 1
ATOM 680 O O . ILE B 1 25 ? -4.622 -11.037 33.902 1.00 14.97 4 ILE B O 1
ATOM 685 N N . LYS B 1 26 ? -3.948 -12.530 35.409 1.00 16.07 5 LYS B N 1
ATOM 686 C CA . LYS B 1 26 ? -4.872 -12.129 36.469 1.00 16.33 5 LYS B CA 1
ATOM 687 C C . LYS B 1 26 ? -3.987 -11.371 37.433 1.00 15.75 5 LYS B C 1
ATOM 688 O O . LYS B 1 26 ? -3.114 -11.950 38.064 1.00 15.29 5 LYS B O 1
ATOM 694 N N . ILE B 1 27 ? -4.193 -10.071 37.528 1.00 15.17 6 ILE B N 1
ATOM 695 C CA . ILE B 1 27 ? -3.204 -9.231 38.202 1.00 15.26 6 ILE B CA 1
ATOM 696 C C . ILE B 1 27 ? -3.179 -9.406 39.736 1.00 15.07 6 ILE B C 1
ATOM 697 O O . ILE B 1 27 ? -2.108 -9.478 40.340 1.00 15.25 6 ILE B O 1
ATOM 702 N N . HIS B 1 28 ? -4.355 -9.513 40.349 1.00 14.61 7 HIS B N 1
ATOM 703 C CA . HIS B 1 28 ? -4.475 -9.687 41.824 1.00 14.79 7 HIS B CA 1
ATOM 704 C C . HIS B 1 28 ? -5.446 -10.862 42.078 1.00 14.79 7 HIS B C 1
ATOM 705 O O . HIS B 1 28 ? -6.372 -11.103 41.287 1.00 15.25 7 HIS B O 1
ATOM 712 N N . ALA B 1 29 ? -5.249 -11.581 43.175 1.00 14.31 8 ALA B N 1
ATOM 713 C CA . ALA B 1 29 ? -6.065 -12.773 43.469 1.00 14.25 8 ALA B CA 1
ATOM 714 C C . ALA B 1 29 ? -7.576 -12.456 43.568 1.00 14.84 8 ALA B C 1
ATOM 715 O O . ALA B 1 29 ? -8.408 -13.299 43.279 1.00 13.89 8 ALA B O 1
ATOM 717 N N . LEU B 1 30 ? -7.908 -11.214 43.930 1.00 16.19 9 LEU B N 1
ATOM 718 C CA . LEU B 1 30 ? -9.312 -10.783 44.069 1.00 16.91 9 LEU B CA 1
ATOM 719 C C . LEU B 1 30 ? -10.005 -10.503 42.741 1.00 16.45 9 LEU B C 1
ATOM 720 O O . LEU B 1 30 ? -11.210 -10.422 42.688 1.00 18.16 9 LEU B O 1
ATOM 725 N N . ASP B 1 31 ? -9.249 -10.352 41.669 1.00 16.24 10 ASP B N 1
ATOM 726 C CA . ASP B 1 31 ? -9.801 -9.855 40.407 1.00 15.42 10 ASP B CA 1
ATOM 727 C C . ASP B 1 31 ? -10.813 -10.803 39.803 1.00 14.87 10 ASP B C 1
ATOM 728 O O . ASP B 1 31 ? -10.656 -11.986 39.939 1.00 14.29 10 ASP B O 1
ATOM 733 N N . ASN B 1 32 ? -11.866 -10.277 39.177 1.00 14.00 11 ASN B N 1
ATOM 734 C CA . ASN B 1 32 ? -12.804 -11.097 38.447 1.00 13.95 11 ASN B CA 1
ATOM 735 C C . ASN B 1 32 ? -12.607 -10.945 36.932 1.00 14.61 11 ASN B C 1
ATOM 736 O O . ASN B 1 32 ? -13.460 -11.370 36.150 1.00 14.39 11 ASN B O 1
ATOM 741 N N . VAL B 1 33 ? -11.500 -10.295 36.536 1.00 15.31 12 VAL B N 1
ATOM 742 C CA . VAL B 1 33 ? -11.106 -10.164 35.134 1.00 14.67 12 VAL B CA 1
ATOM 743 C C . VAL B 1 33 ? -9.627 -10.436 34.968 1.00 15.25 12 VAL B C 1
ATOM 744 O O . VAL B 1 33 ? -8.844 -10.235 35.885 1.00 15.83 12 VAL B O 1
ATOM 748 N N . ALA B 1 34 ? -9.257 -10.906 33.782 1.00 16.17 13 ALA B N 1
ATOM 749 C CA . ALA B 1 34 ? -7.850 -11.123 33.399 1.00 16.16 13 ALA B CA 1
ATOM 750 C C . ALA B 1 34 ? -7.611 -10.333 32.131 1.00 16.36 13 ALA B C 1
ATOM 751 O O . ALA B 1 34 ? -8.551 -10.102 31.350 1.00 16.57 13 ALA B O 1
ATOM 753 N N . VAL B 1 35 ? -6.352 -9.931 31.929 1.00 16.20 14 VAL B N 1
ATOM 754 C CA . VAL B 1 35 ? -5.954 -9.216 30.761 1.00 15.49 14 VAL B CA 1
ATOM 755 C C . VAL B 1 35 ? -5.279 -10.162 29.786 1.00 15.82 14 VAL B C 1
ATOM 756 O O . VAL B 1 35 ? -4.330 -10.843 30.122 1.00 16.33 14 VAL B O 1
ATOM 760 N N . ALA B 1 36 ? -5.819 -10.221 28.578 1.00 16.13 15 ALA B N 1
ATOM 761 C CA . ALA B 1 36 ? -5.187 -10.865 27.417 1.00 15.45 15 ALA B CA 1
ATOM 762 C C . ALA B 1 36 ? -3.814 -10.255 27.072 1.00 15.24 15 ALA B C 1
ATOM 763 O O . ALA B 1 36 ? -3.694 -9.037 26.891 1.00 15.54 15 ALA B O 1
ATOM 765 N N . LEU B 1 37 ? -2.785 -11.110 26.998 1.00 15.01 16 LEU B N 1
ATOM 766 C CA . LEU B 1 37 ? -1.433 -10.695 26.650 1.00 15.27 16 LEU B CA 1
ATOM 767 C C . LEU B 1 37 ? -1.067 -11.007 25.187 1.00 15.32 16 LEU B C 1
ATOM 768 O O . LEU B 1 37 ? 0.026 -10.662 24.761 1.00 15.06 16 LEU B O 1
ATOM 773 N N . ALA B 1 38 ? -1.972 -11.701 24.485 1.00 15.46 17 ALA B N 1
ATOM 774 C CA . ALA B 1 38 ? -1.973 -11.898 23.041 1.00 15.92 17 ALA B CA 1
ATOM 775 C C . ALA B 1 38 ? -3.423 -11.931 22.584 1.00 16.42 17 ALA B C 1
ATOM 776 O O . ALA B 1 38 ? -4.331 -11.945 23.405 1.00 17.45 17 ALA B O 1
ATOM 778 N N . ASP B 1 39 ? -3.645 -11.922 21.275 1.00 16.41 18 ASP B N 1
ATOM 779 C CA . ASP B 1 39 ? -4.997 -12.000 20.756 1.00 16.25 18 ASP B CA 1
ATOM 780 C C . ASP B 1 39 ? -5.454 -13.438 21.061 1.00 16.28 18 ASP B C 1
ATOM 781 O O . ASP B 1 39 ? -4.771 -14.391 20.700 1.00 16.54 18 ASP B O 1
ATOM 786 N N . LEU B 1 40 ? -6.598 -13.587 21.719 1.00 15.77 19 LEU B N 1
ATOM 787 C CA . LEU B 1 40 ? -7.109 -14.909 22.090 1.00 16.11 19 LEU B CA 1
ATOM 788 C C . LEU B 1 40 ? -8.400 -15.222 21.319 1.00 15.65 19 LEU B C 1
ATOM 789 O O . LEU B 1 40 ? -9.316 -14.402 21.259 1.00 14.94 19 LEU B O 1
ATOM 794 N N . ALA B 1 41 ? -8.467 -16.421 20.773 1.00 14.97 20 ALA B N 1
ATOM 795 C CA . ALA B 1 41 ? -9.592 -16.832 19.983 1.00 15.98 20 ALA B CA 1
ATOM 796 C C . ALA B 1 41 ? -10.760 -17.213 20.865 1.00 16.33 20 ALA B C 1
ATOM 797 O O . ALA B 1 41 ? -10.573 -17.718 21.959 1.00 16.01 20 ALA B O 1
ATOM 799 N N . GLU B 1 42 ? -11.964 -16.980 20.356 1.00 17.07 21 GLU B N 1
ATOM 800 C CA . GLU B 1 42 ? -13.164 -17.501 20.960 1.00 17.99 21 GLU B CA 1
ATOM 801 C C . GLU B 1 42 ? -12.999 -19.003 21.102 1.00 17.55 21 GLU B C 1
ATOM 802 O O . GLU B 1 42 ? -12.541 -19.655 20.201 1.00 16.71 21 GLU B O 1
ATOM 808 N N . GLY B 1 43 ? -13.365 -19.536 22.258 1.00 18.08 22 GLY B N 1
ATOM 809 C CA . GLY B 1 43 ? -13.196 -20.952 22.524 1.00 18.04 22 GLY B CA 1
ATOM 810 C C . GLY B 1 43 ? -11.925 -21.274 23.275 1.00 18.66 22 GLY B C 1
ATOM 811 O O . GLY B 1 43 ? -11.773 -22.378 23.765 1.00 19.46 22 GLY B O 1
ATOM 812 N N . THR B 1 44 ? -11.007 -20.332 23.409 1.00 19.28 23 THR B N 1
ATOM 813 C CA . THR B 1 44 ? -9.800 -20.619 24.179 1.00 20.04 23 THR B CA 1
ATOM 814 C C . THR B 1 44 ? -10.162 -20.980 25.646 1.00 20.96 23 THR B C 1
ATOM 815 O O . THR B 1 44 ? -11.054 -20.362 26.233 1.00 20.79 23 THR B O 1
ATOM 819 N N . GLU B 1 45 ? -9.480 -21.973 26.218 1.00 21.63 24 GLU B N 1
ATOM 820 C CA . GLU B 1 45 ? -9.687 -22.349 27.623 1.00 22.98 24 GLU B CA 1
ATOM 821 C C . GLU B 1 45 ? -8.533 -21.899 28.503 1.00 23.52 24 GLU B C 1
ATOM 822 O O . GLU B 1 45 ? -7.400 -22.345 28.336 1.00 24.22 24 GLU B O 1
ATOM 828 N N . VAL B 1 46 ? -8.847 -21.019 29.449 1.00 24.19 25 VAL B N 1
ATOM 829 C CA . VAL B 1 46 ? -7.865 -20.342 30.291 1.00 24.66 25 VAL B CA 1
ATOM 830 C C . VAL B 1 46 ? -7.740 -21.049 31.640 1.00 25.45 25 VAL B C 1
ATOM 831 O O . VAL B 1 46 ? -8.731 -21.521 32.196 1.00 24.73 25 VAL B O 1
ATOM 835 N N . SER B 1 47 ? -6.509 -21.116 32.151 1.00 26.55 26 SER B N 1
ATOM 836 C CA . SER B 1 47 ? -6.245 -21.614 33.520 1.00 27.70 26 SER B CA 1
ATOM 837 C C . SER B 1 47 ? -5.442 -20.563 34.318 1.00 29.13 26 SER B C 1
ATOM 838 O O . SER B 1 47 ? -4.323 -20.204 33.939 1.00 29.56 26 SER B O 1
ATOM 841 N N . VAL B 1 48 ? -6.038 -20.042 35.390 1.00 30.46 27 VAL B N 1
ATOM 842 C CA . VAL B 1 48 ? -5.404 -18.991 36.221 1.00 31.30 27 VAL B CA 1
ATOM 843 C C . VAL B 1 48 ? -5.737 -19.225 37.687 1.00 32.66 27 VAL B C 1
ATOM 844 O O . VAL B 1 48 ? -6.881 -19.579 38.019 1.00 32.88 27 VAL B O 1
ATOM 848 N N . ASP B 1 49 ? -4.748 -19.010 38.565 1.00 33.79 28 ASP B N 1
ATOM 849 C CA . ASP B 1 49 ? -4.815 -19.474 39.959 1.00 34.07 28 ASP B CA 1
ATOM 850 C C . ASP B 1 49 ? -5.135 -20.955 39.823 1.00 34.88 28 ASP B C 1
ATOM 851 O O . ASP B 1 49 ? -4.368 -21.705 39.190 1.00 35.46 28 ASP B O 1
ATOM 856 N N . ASN B 1 50 ? -6.276 -21.368 40.390 1.00 35.68 29 ASN B N 1
ATOM 857 C CA . ASN B 1 50 ? -6.961 -22.601 39.965 1.00 35.71 29 ASN B CA 1
ATOM 858 C C . ASN B 1 50 ? -8.348 -22.214 39.395 1.00 35.43 29 ASN B C 1
ATOM 859 O O . ASN B 1 50 ? -9.381 -22.793 39.775 1.00 36.24 29 ASN B O 1
ATOM 861 N N . GLN B 1 51 ? -8.346 -21.237 38.482 1.00 34.14 30 GLN B N 1
ATOM 862 C CA . GLN B 1 51 ? -9.553 -20.742 37.835 1.00 33.32 30 GLN B CA 1
ATOM 863 C C . GLN B 1 51 ? -9.496 -21.016 36.326 1.00 31.96 30 GLN B C 1
ATOM 864 O O . GLN B 1 51 ? -8.441 -20.860 35.690 1.00 31.21 30 GLN B O 1
ATOM 870 N N . THR B 1 52 ? -10.652 -21.390 35.769 1.00 30.56 31 THR B N 1
ATOM 871 C CA . THR B 1 52 ? -10.750 -21.861 34.396 1.00 29.51 31 THR B CA 1
ATOM 872 C C . THR B 1 52 ? -12.036 -21.411 33.709 1.00 28.60 31 THR B C 1
ATOM 873 O O . THR B 1 52 ? -13.140 -21.693 34.207 1.00 28.91 31 THR B O 1
ATOM 877 N N . VAL B 1 53 ? -11.893 -20.774 32.548 1.00 26.35 32 VAL B N 1
ATOM 878 C CA . VAL B 1 53 ? -13.038 -20.234 31.833 1.00 25.11 32 VAL B CA 1
ATOM 879 C C . VAL B 1 53 ? -12.820 -20.403 30.324 1.00 23.67 32 VAL B C 1
ATOM 880 O O . VAL B 1 53 ? -11.689 -20.563 29.896 1.00 23.20 32 VAL B O 1
ATOM 884 N N . THR B 1 54 ? -13.904 -20.379 29.551 1.00 21.87 33 THR B N 1
ATOM 885 C CA . THR B 1 54 ? -13.860 -20.483 28.102 1.00 21.11 33 THR B CA 1
ATOM 886 C C . THR B 1 54 ? -14.283 -19.173 27.409 1.00 20.82 33 THR B C 1
ATOM 887 O O . THR B 1 54 ? -15.402 -18.708 27.555 1.00 21.69 33 THR B O 1
ATOM 891 N N . LEU B 1 55 ? -13.388 -18.576 26.638 1.00 20.13 34 LEU B N 1
ATOM 892 C CA . LEU B 1 55 ? -13.697 -17.300 26.013 1.00 19.39 34 LEU B CA 1
ATOM 893 C C . LEU B 1 55 ? -14.891 -17.450 25.077 1.00 19.71 34 LEU B C 1
ATOM 894 O O . LEU B 1 55 ? -14.986 -18.428 24.338 1.00 18.49 34 LEU B O 1
ATOM 899 N N . ARG B 1 56 ? -15.774 -16.460 25.077 1.00 20.12 35 ARG B N 1
ATOM 900 C CA . ARG B 1 56 ? -16.986 -16.534 24.260 1.00 21.01 35 ARG B CA 1
ATOM 901 C C . ARG B 1 56 ? -16.948 -15.685 23.021 1.00 20.90 35 ARG B C 1
ATOM 902 O O . ARG B 1 56 ? -17.901 -15.657 22.258 1.00 21.62 35 ARG B O 1
ATOM 910 N N . GLN B 1 57 ? -15.851 -14.975 22.847 1.00 20.87 36 GLN B N 1
ATOM 911 C CA . GLN B 1 57 ? -15.604 -14.138 21.689 1.00 21.18 36 GLN B CA 1
ATOM 912 C C . GLN B 1 57 ? -14.072 -13.933 21.573 1.00 20.10 36 GLN B C 1
ATOM 913 O O . GLN B 1 57 ? -13.347 -14.152 22.557 1.00 19.95 36 GLN B O 1
ATOM 919 N N . ASP B 1 58 ? -13.567 -13.571 20.390 1.00 18.97 37 ASP B N 1
ATOM 920 C CA . ASP B 1 58 ? -12.146 -13.235 20.278 1.00 18.37 37 ASP B CA 1
ATOM 921 C C . ASP B 1 58 ? -11.866 -12.031 21.198 1.00 17.84 37 ASP B C 1
ATOM 922 O O . ASP B 1 58 ? -12.606 -11.027 21.190 1.00 17.13 37 ASP B O 1
ATOM 927 N N . VAL B 1 59 ? -10.814 -12.128 21.999 1.00 17.11 38 VAL B N 1
ATOM 928 C CA . VAL B 1 59 ? -10.438 -11.027 22.877 1.00 16.55 38 VAL B CA 1
ATOM 929 C C . VAL B 1 59 ? -9.043 -10.568 22.469 1.00 16.91 38 VAL B C 1
ATOM 930 O O . VAL B 1 59 ? -8.130 -11.373 22.411 1.00 18.06 38 VAL B O 1
ATOM 934 N N . ALA B 1 60 ? -8.902 -9.284 22.168 1.00 15.65 39 ALA B N 1
ATOM 935 C CA . ALA B 1 60 ? -7.652 -8.723 21.686 1.00 15.50 39 ALA B CA 1
ATOM 936 C C . ALA B 1 60 ? -6.662 -8.487 22.832 1.00 15.32 39 ALA B C 1
ATOM 937 O O . ALA B 1 60 ? -7.046 -8.228 23.966 1.00 13.88 39 ALA B O 1
ATOM 939 N N . ARG B 1 61 ? -5.379 -8.497 22.515 1.00 15.73 40 ARG B N 1
ATOM 940 C CA . ARG B 1 61 ? -4.387 -8.254 23.557 1.00 16.33 40 ARG B CA 1
ATOM 941 C C . ARG B 1 61 ? -4.599 -6.863 24.209 1.00 16.49 40 ARG B C 1
ATOM 942 O O . ARG B 1 61 ? -4.964 -5.876 23.545 1.00 14.64 40 ARG B O 1
ATOM 950 N N . GLY B 1 62 ? -4.411 -6.848 25.534 1.00 16.57 41 GLY B N 1
ATOM 951 C CA . GLY B 1 62 ? -4.621 -5.685 26.350 1.00 16.29 41 GLY B CA 1
ATOM 952 C C . GLY B 1 62 ? -6.039 -5.521 26.815 1.00 16.77 41 GLY B C 1
ATOM 953 O O . GLY B 1 62 ? -6.302 -4.697 27.670 1.00 17.48 41 GLY B O 1
ATOM 954 N N . HIS B 1 63 ? -6.974 -6.268 26.243 1.00 17.09 42 HIS B N 1
ATOM 955 C CA . HIS B 1 63 ? -8.320 -6.267 26.705 1.00 16.78 42 HIS B CA 1
ATOM 956 C C . HIS B 1 63 ? -8.512 -7.356 27.737 1.00 17.78 42 HIS B C 1
ATOM 957 O O . HIS B 1 63 ? -7.638 -8.172 27.974 1.00 18.22 42 HIS B O 1
ATOM 964 N N . LYS B 1 64 ? -9.652 -7.311 28.400 1.00 17.36 43 LYS B N 1
ATOM 965 C CA . LYS B 1 64 ? -9.874 -8.164 29.520 1.00 17.46 43 LYS B CA 1
ATOM 966 C C . LYS B 1 64 ? -11.175 -8.895 29.367 1.00 16.65 43 LYS B C 1
ATOM 967 O O . LYS B 1 64 ? -12.092 -8.449 28.683 1.00 15.27 43 LYS B O 1
ATOM 973 N N . PHE B 1 65 ? -11.177 -10.049 29.991 1.00 15.80 44 PHE B N 1
ATOM 974 C CA . PHE B 1 65 ? -12.306 -10.923 29.982 1.00 16.27 44 PHE B CA 1
ATOM 975 C C . PHE B 1 65 ? -12.695 -11.341 31.405 1.00 16.04 44 PHE B C 1
ATOM 976 O O . PHE B 1 65 ? -11.851 -11.372 32.307 1.00 16.15 44 PHE B O 1
ATOM 984 N N . ALA B 1 66 ? -13.975 -11.656 31.582 1.00 16.24 45 ALA B N 1
ATOM 985 C CA . ALA B 1 66 ? -14.518 -12.025 32.891 1.00 16.89 45 ALA B CA 1
ATOM 986 C C . ALA B 1 66 ? -14.070 -13.446 33.272 1.00 17.60 45 ALA B C 1
ATOM 987 O O . ALA B 1 66 ? -14.114 -14.364 32.453 1.00 16.87 45 ALA B O 1
ATOM 989 N N . LEU B 1 67 ? -13.609 -13.587 34.516 1.00 18.06 46 LEU B N 1
ATOM 990 C CA . LEU B 1 67 ? -13.183 -14.863 35.063 1.00 18.48 46 LEU B CA 1
ATOM 991 C C . LEU B 1 67 ? -14.355 -15.608 35.668 1.00 18.92 46 LEU B C 1
ATOM 992 O O . LEU B 1 67 ? -14.295 -16.790 35.790 1.00 18.71 46 LEU B O 1
ATOM 997 N N . THR B 1 68 ? -15.400 -14.870 36.037 1.00 19.99 47 THR B N 1
ATOM 998 C CA . THR B 1 68 ? -16.624 -15.373 36.655 1.00 20.18 47 THR B CA 1
ATOM 999 C C . THR B 1 68 ? -17.752 -14.507 36.094 1.00 19.23 47 THR B C 1
ATOM 1000 O O . THR B 1 68 ? -17.468 -13.442 35.527 1.00 19.64 47 THR B O 1
ATOM 1004 N N . ASP B 1 69 ? -19.007 -14.919 36.265 1.00 18.06 48 ASP B N 1
ATOM 1005 C CA . ASP B 1 69 ? -20.128 -14.065 35.944 1.00 17.21 48 ASP B CA 1
ATOM 1006 C C . ASP B 1 69 ? -20.068 -12.815 36.816 1.00 17.47 48 ASP B C 1
ATOM 1007 O O . ASP B 1 69 ? -19.726 -12.856 38.001 1.00 17.98 48 ASP B O 1
ATOM 1012 N N . ILE B 1 70 ? -20.433 -11.692 36.236 1.00 17.37 49 ILE B N 1
ATOM 1013 C CA . ILE B 1 70 ? -20.476 -10.428 36.956 1.00 16.86 49 ILE B CA 1
ATOM 1014 C C . ILE B 1 70 ? -21.895 -9.890 36.716 1.00 16.97 49 ILE B C 1
ATOM 1015 O O . ILE B 1 70 ? -22.248 -9.514 35.598 1.00 17.03 49 ILE B O 1
ATOM 1020 N N . ALA B 1 71 ? -22.697 -9.877 37.771 1.00 16.62 50 ALA B N 1
ATOM 1021 C CA . ALA B 1 71 ? -24.088 -9.440 37.690 1.00 16.40 50 ALA B CA 1
ATOM 1022 C C . ALA B 1 71 ? -24.200 -7.937 37.404 1.00 15.70 50 ALA B C 1
ATOM 1023 O O . ALA B 1 71 ? -23.330 -7.156 37.756 1.00 15.06 50 ALA B O 1
ATOM 1025 N N . LYS B 1 72 ? -25.304 -7.544 36.777 1.00 15.59 51 LYS B N 1
ATOM 1026 C CA . LYS B 1 72 ? -25.587 -6.124 36.575 1.00 15.66 51 LYS B CA 1
ATOM 1027 C C . LYS B 1 72 ? -25.336 -5.379 37.880 1.00 15.66 51 LYS B C 1
ATOM 1028 O O . LYS B 1 72 ? -25.805 -5.808 38.932 1.00 15.07 51 LYS B O 1
ATOM 1034 N N . GLY B 1 73 ? -24.553 -4.302 37.815 1.00 15.32 52 GLY B N 1
ATOM 1035 C CA . GLY B 1 73 ? -24.329 -3.444 38.965 1.00 15.34 52 GLY B CA 1
ATOM 1036 C C . GLY B 1 73 ? -23.158 -3.872 39.838 1.00 15.59 52 GLY B C 1
ATOM 1037 O O . GLY B 1 73 ? -22.642 -3.052 40.605 1.00 14.59 52 GLY B O 1
ATOM 1038 N N . ALA B 1 74 ? -22.725 -5.138 39.700 1.00 14.92 53 ALA B N 1
ATOM 1039 C CA . ALA B 1 74 ? -21.630 -5.661 40.500 1.00 15.10 53 ALA B CA 1
ATOM 1040 C C . ALA B 1 74 ? -20.285 -5.096 40.030 1.00 15.26 53 ALA B C 1
ATOM 1041 O O . ALA B 1 74 ? -20.075 -4.795 38.829 1.00 16.07 53 ALA B O 1
ATOM 1043 N N . ASN B 1 75 ? -19.375 -4.929 40.978 1.00 15.43 54 ASN B N 1
ATOM 1044 C CA . ASN B 1 75 ? -18.069 -4.354 40.693 1.00 14.98 54 ASN B CA 1
ATOM 1045 C C . ASN B 1 75 ? -17.274 -5.199 39.748 1.00 15.71 54 ASN B C 1
ATOM 1046 O O . ASN B 1 75 ? -17.311 -6.439 39.782 1.00 14.70 54 ASN B O 1
ATOM 1051 N N . VAL B 1 76 ? -16.493 -4.502 38.930 1.00 16.23 55 VAL B N 1
ATOM 1052 C CA . VAL B 1 76 ? -15.371 -5.122 38.279 1.00 16.37 55 VAL B CA 1
ATOM 1053 C C . VAL B 1 76 ? -14.194 -4.914 39.214 1.00 16.47 55 VAL B C 1
ATOM 1054 O O . VAL B 1 76 ? -13.910 -3.783 39.605 1.00 17.67 55 VAL B O 1
ATOM 1058 N N . ILE B 1 77 ? -13.480 -5.987 39.495 1.00 15.80 56 ILE B N 1
ATOM 1059 C CA . ILE B 1 77 ? -12.323 -5.961 40.362 1.00 15.49 56 ILE B CA 1
ATOM 1060 C C . ILE B 1 77 ? -11.072 -6.263 39.568 1.00 15.32 56 ILE B C 1
ATOM 1061 O O . ILE B 1 77 ? -10.947 -7.336 38.945 1.00 14.75 56 ILE B O 1
ATOM 1066 N N . LYS B 1 78 ? -10.128 -5.323 39.626 1.00 14.60 57 LYS B N 1
ATOM 1067 C CA . LYS B 1 78 ? -8.884 -5.412 38.898 1.00 14.95 57 LYS B CA 1
ATOM 1068 C C . LYS B 1 78 ? -7.822 -4.729 39.714 1.00 14.36 57 LYS B C 1
ATOM 1069 O O . LYS B 1 78 ? -8.086 -3.667 40.293 1.00 14.06 57 LYS B O 1
ATOM 1075 N N . TYR B 1 79 ? -6.618 -5.283 39.707 1.00 13.25 58 TYR B N 1
ATOM 1076 C CA . TYR B 1 79 ? -5.529 -4.805 40.567 1.00 14.06 58 TYR B CA 1
ATOM 1077 C C . TYR B 1 79 ? -5.864 -4.991 42.073 1.00 14.35 58 TYR B C 1
ATOM 1078 O O . TYR B 1 79 ? -5.178 -4.460 42.943 1.00 14.24 58 TYR B O 1
ATOM 1087 N N . GLY B 1 80 ? -6.943 -5.708 42.355 1.00 14.34 59 GLY B N 1
ATOM 1088 C CA . GLY B 1 80 ? -7.458 -5.830 43.716 1.00 15.42 59 GLY B CA 1
ATOM 1089 C C . GLY B 1 80 ? -8.443 -4.728 44.085 1.00 15.87 59 GLY B C 1
ATOM 1090 O O . GLY B 1 80 ? -8.925 -4.682 45.194 1.00 15.99 59 GLY B O 1
ATOM 1091 N N . LEU B 1 81 ? -8.721 -3.828 43.160 1.00 15.91 60 LEU B N 1
ATOM 1092 C CA . LEU B 1 81 ? -9.524 -2.649 43.447 1.00 16.37 60 LEU B CA 1
ATOM 1093 C C . LEU B 1 81 ? -10.887 -2.753 42.744 1.00 16.56 60 LEU B C 1
ATOM 1094 O O . LEU B 1 81 ? -11.009 -3.346 41.657 1.00 16.77 60 LEU B O 1
ATOM 1099 N N . PRO B 1 82 ? -11.905 -2.099 43.306 1.00 16.83 61 PRO B N 1
ATOM 1100 C CA . PRO B 1 82 ? -13.117 -1.952 42.514 1.00 16.97 61 PRO B CA 1
ATOM 1101 C C . PRO B 1 82 ? -12.904 -0.814 41.514 1.00 16.61 61 PRO B C 1
ATOM 1102 O O . PRO B 1 82 ? -12.702 0.315 41.897 1.00 17.16 61 PRO B O 1
ATOM 1106 N N . ILE B 1 83 ? -12.887 -1.130 40.223 1.00 16.89 62 ILE B N 1
ATOM 1107 C CA . ILE B 1 83 ? -12.611 -0.120 39.214 1.00 16.58 62 ILE B CA 1
ATOM 1108 C C . ILE B 1 83 ? -13.864 0.371 38.492 1.00 16.64 62 ILE B C 1
ATOM 1109 O O . ILE B 1 83 ? -13.829 1.365 37.763 1.00 16.96 62 ILE B O 1
ATOM 1114 N N . GLY B 1 84 ? -14.967 -0.349 38.659 1.00 16.40 63 GLY B N 1
ATOM 1115 C CA . GLY B 1 84 ? -16.231 0.087 38.122 1.00 16.13 63 GLY B CA 1
ATOM 1116 C C . GLY B 1 84 ? -17.269 -0.996 38.293 1.00 16.66 63 GLY B C 1
ATOM 1117 O O . GLY B 1 84 ? -17.153 -1.832 39.154 1.00 17.07 63 GLY B O 1
ATOM 1118 N N . TYR B 1 85 ? -18.301 -0.971 37.476 1.00 16.49 64 TYR B N 1
ATOM 1119 C CA . TYR B 1 85 ? -19.370 -1.908 37.646 1.00 16.67 64 TYR B CA 1
ATOM 1120 C C . TYR B 1 85 ? -20.017 -2.254 36.298 1.00 16.54 64 TYR B C 1
ATOM 1121 O O . TYR B 1 85 ? -19.805 -1.569 35.334 1.00 16.12 64 TYR B O 1
ATOM 1130 N N . ALA B 1 86 ? -20.783 -3.346 36.284 1.00 15.83 65 ALA B N 1
ATOM 1131 C CA . ALA B 1 86 ? -21.358 -3.908 35.100 1.00 16.43 65 ALA B CA 1
ATOM 1132 C C . ALA B 1 86 ? -22.666 -3.193 34.757 1.00 16.34 65 ALA B C 1
ATOM 1133 O O . ALA B 1 86 ? -23.458 -2.937 35.624 1.00 16.23 65 ALA B O 1
ATOM 1135 N N . LEU B 1 87 ? -22.868 -2.913 33.470 1.00 16.16 66 LEU B N 1
ATOM 1136 C CA . LEU B 1 87 ? -24.066 -2.249 32.965 1.00 16.67 66 LEU B CA 1
ATOM 1137 C C . LEU B 1 87 ? -25.204 -3.230 32.780 1.00 15.88 66 LEU B C 1
ATOM 1138 O O . LEU B 1 87 ? -26.348 -2.817 32.730 1.00 16.42 66 LEU B O 1
ATOM 1143 N N . ALA B 1 88 ? -24.876 -4.511 32.697 1.00 15.23 67 ALA B N 1
ATOM 1144 C CA . ALA B 1 88 ? -25.844 -5.586 32.457 1.00 15.43 67 ALA B CA 1
ATOM 1145 C C . ALA B 1 88 ? -25.154 -6.827 32.954 1.00 15.85 67 ALA B C 1
ATOM 1146 O O . ALA B 1 88 ? -23.950 -6.794 33.134 1.00 14.68 67 ALA B O 1
ATOM 1148 N N . ASP B 1 89 ? -25.891 -7.935 33.098 1.00 15.69 68 ASP B N 1
ATOM 1149 C CA . ASP B 1 89 ? -25.269 -9.198 33.418 1.00 16.09 68 ASP B CA 1
ATOM 1150 C C . ASP B 1 89 ? -24.193 -9.557 32.368 1.00 16.90 68 ASP B C 1
ATOM 1151 O O . ASP B 1 89 ? -24.466 -9.523 31.182 1.00 17.56 68 ASP B O 1
ATOM 1156 N N . ILE B 1 90 ? -22.997 -9.905 32.849 1.00 16.54 69 ILE B N 1
ATOM 1157 C CA . ILE B 1 90 ? -21.876 -10.356 32.054 1.00 15.91 69 ILE B CA 1
ATOM 1158 C C . ILE B 1 90 ? -21.545 -11.789 32.440 1.00 16.10 69 ILE B C 1
ATOM 1159 O O . ILE B 1 90 ? -21.446 -12.108 33.640 1.00 15.63 69 ILE B O 1
ATOM 1164 N N . ALA B 1 91 ? -21.365 -12.636 31.433 1.00 15.48 70 ALA B N 1
ATOM 1165 C CA . ALA B 1 91 ? -21.032 -14.060 31.630 1.00 16.41 70 ALA B CA 1
ATOM 1166 C C . ALA B 1 91 ? -19.524 -14.268 31.680 1.00 16.46 70 ALA B C 1
ATOM 1167 O O . ALA B 1 91 ? -18.763 -13.510 31.073 1.00 17.15 70 ALA B O 1
ATOM 1169 N N . ALA B 1 92 ? -19.109 -15.307 32.398 1.00 16.16 71 ALA B N 1
ATOM 1170 C CA . ALA B 1 92 ? -17.716 -15.711 32.457 1.00 15.55 71 ALA B CA 1
ATOM 1171 C C . ALA B 1 92 ? -17.235 -15.886 31.024 1.00 15.67 71 ALA B C 1
ATOM 1172 O O . ALA B 1 92 ? -17.917 -16.473 30.220 1.00 14.59 71 ALA B O 1
ATOM 1174 N N . GLY B 1 93 ? -16.062 -15.345 30.709 1.00 16.21 72 GLY B N 1
ATOM 1175 C CA . GLY B 1 93 ? -15.476 -15.528 29.411 1.00 16.27 72 GLY B CA 1
ATOM 1176 C C . GLY B 1 93 ? -15.862 -14.473 28.408 1.00 17.08 72 GLY B C 1
ATOM 1177 O O . GLY B 1 93 ? -15.364 -14.506 27.320 1.00 16.98 72 GLY B O 1
ATOM 1178 N N . GLU B 1 94 ? -16.734 -13.529 28.759 1.00 17.96 73 GLU B N 1
ATOM 1179 C CA . GLU B 1 94 ? -17.040 -12.395 27.863 1.00 17.84 73 GLU B CA 1
ATOM 1180 C C . GLU B 1 94 ? -15.971 -11.340 27.964 1.00 17.18 73 GLU B C 1
ATOM 1181 O O . GLU B 1 94 ? -15.387 -11.188 29.009 1.00 16.99 73 GLU B O 1
ATOM 1187 N N . HIS B 1 95 ? -15.782 -10.597 26.870 1.00 16.38 74 HIS B N 1
ATOM 1188 C CA . HIS B 1 95 ? -15.041 -9.335 26.838 1.00 17.33 74 HIS B CA 1
ATOM 1189 C C . HIS B 1 95 ? -15.632 -8.304 27.805 1.00 17.13 74 HIS B C 1
ATOM 1190 O O . HIS B 1 95 ? -16.812 -8.045 27.757 1.00 18.34 74 HIS B O 1
ATOM 1197 N N . VAL B 1 96 ? -14.812 -7.730 28.675 1.00 16.61 75 VAL B N 1
ATOM 1198 C CA . VAL B 1 96 ? -15.260 -6.700 29.603 1.00 16.63 75 VAL B CA 1
ATOM 1199 C C . VAL B 1 96 ? -14.664 -5.339 29.212 1.00 17.83 75 VAL B C 1
ATOM 1200 O O . VAL B 1 96 ? -13.425 -5.154 29.255 1.00 17.91 75 VAL B O 1
ATOM 1204 N N . HIS B 1 97 ? -15.519 -4.400 28.798 1.00 17.78 76 HIS B N 1
ATOM 1205 C CA . HIS B 1 97 ? -15.031 -3.071 28.367 1.00 18.29 76 HIS B CA 1
ATOM 1206 C C . HIS B 1 97 ? -16.146 -2.024 28.462 1.00 17.70 76 HIS B C 1
ATOM 1207 O O . HIS B 1 97 ? -17.069 -2.228 29.225 1.00 16.53 76 HIS B O 1
ATOM 1214 N N . ALA B 1 98 ? -16.068 -0.920 27.698 1.00 16.99 77 ALA B N 1
ATOM 1215 C CA . ALA B 1 98 ? -17.038 0.179 27.829 1.00 17.79 77 ALA B CA 1
ATOM 1216 C C . ALA B 1 98 ? -18.413 -0.146 27.307 1.00 18.32 77 ALA B C 1
ATOM 1217 O O . ALA B 1 98 ? -19.343 0.611 27.535 1.00 19.41 77 ALA B O 1
ATOM 1219 N N . HIS B 1 99 ? -18.543 -1.236 26.572 1.00 19.18 78 HIS B N 1
ATOM 1220 C CA . HIS B 1 99 ? -19.852 -1.698 26.108 1.00 19.19 78 HIS B CA 1
ATOM 1221 C C . HIS B 1 99 ? -20.707 -2.316 27.196 1.00 19.23 78 HIS B C 1
ATOM 1222 O O . HIS B 1 99 ? -21.927 -2.316 27.085 1.00 19.24 78 HIS B O 1
ATOM 1229 N N . ASN B 1 100 ? -20.091 -2.867 28.236 1.00 19.12 79 ASN B N 1
ATOM 1230 C CA . ASN B 1 100 ? -20.865 -3.540 29.292 1.00 18.58 79 ASN B CA 1
ATOM 1231 C C . ASN B 1 100 ? -20.435 -3.219 30.726 1.00 18.87 79 ASN B C 1
ATOM 1232 O O . ASN B 1 100 ? -20.908 -3.841 31.681 1.00 18.03 79 ASN B O 1
ATOM 1237 N N . THR B 1 101 ? -19.565 -2.221 30.887 1.00 19.27 80 THR B N 1
ATOM 1238 C CA . THR B 1 101 ? -19.163 -1.751 32.202 1.00 19.37 80 THR B CA 1
ATOM 1239 C C . THR B 1 101 ? -18.928 -0.267 32.138 1.00 20.81 80 THR B C 1
ATOM 1240 O O . THR B 1 101 ? -18.712 0.292 31.060 1.00 20.25 80 THR B O 1
ATOM 1244 N N . ARG B 1 102 ? -19.011 0.374 33.294 1.00 22.04 81 ARG B N 1
ATOM 1245 C CA . ARG B 1 102 ? -18.578 1.755 33.461 1.00 24.35 81 ARG B CA 1
ATOM 1246 C C . ARG B 1 102 ? -17.418 1.774 34.438 1.00 25.04 81 ARG B C 1
ATOM 1247 O O . ARG B 1 102 ? -17.484 1.163 35.506 1.00 24.13 81 ARG B O 1
ATOM 1255 N N . THR B 1 103 ? -16.353 2.458 34.059 1.00 26.65 82 THR B N 1
ATOM 1256 C CA . THR B 1 103 ? -15.195 2.659 34.907 1.00 28.18 82 THR B CA 1
ATOM 1257 C C . THR B 1 103 ? -15.393 3.927 35.726 1.00 29.95 82 THR B C 1
ATOM 1258 O O . THR B 1 103 ? -15.873 4.910 35.182 1.00 29.99 82 THR B O 1
ATOM 1262 N N . ASN B 1 104 ? -15.066 3.860 37.032 1.00 31.35 83 ASN B N 1
ATOM 1263 C CA . ASN B 1 104 ? -15.267 4.933 38.025 1.00 33.03 83 ASN B CA 1
ATOM 1264 C C . ASN B 1 104 ? -14.002 5.438 38.725 1.00 32.31 83 ASN B C 1
ATOM 1265 O O . ASN B 1 104 ? -14.084 5.925 39.846 1.00 33.53 83 ASN B O 1
ATOM 1270 N N . LEU B 1 105 ? -12.845 5.296 38.131 1.00 30.75 84 LEU B N 1
ATOM 1271 C CA . LEU B 1 105 ? -11.608 5.665 38.805 1.00 29.84 84 LEU B CA 1
ATOM 1272 C C . LEU B 1 105 ? -11.327 7.186 38.734 1.00 30.53 84 LEU B C 1
ATOM 1273 O O . LEU B 1 105 ? -10.651 7.786 39.598 1.00 29.46 84 LEU B O 1
ATOM 1279 N N . GLY C 1 21 ? 42.147 -1.117 41.824 1.00 29.14 0 GLY C N 1
ATOM 1280 C CA . GLY C 1 21 ? 41.144 -0.008 41.851 1.00 28.52 0 GLY C CA 1
ATOM 1281 C C . GLY C 1 21 ? 39.763 -0.531 42.239 1.00 27.34 0 GLY C C 1
ATOM 1282 O O . GLY C 1 21 ? 38.731 -0.045 41.773 1.00 26.77 0 GLY C O 1
ATOM 1291 N N . GLN C 1 23 ? 36.526 -0.868 44.246 1.00 22.99 2 GLN C N 1
ATOM 1292 C CA . GLN C 1 23 ? 35.791 0.218 44.806 1.00 22.41 2 GLN C CA 1
ATOM 1293 C C . GLN C 1 23 ? 34.858 -0.194 45.945 1.00 20.62 2 GLN C C 1
ATOM 1294 O O . GLN C 1 23 ? 33.985 0.578 46.318 1.00 19.05 2 GLN C O 1
ATOM 1300 N N . TYR C 1 24 ? 35.093 -1.375 46.523 1.00 19.02 3 TYR C N 1
ATOM 1301 C CA . TYR C 1 24 ? 34.346 -1.835 47.697 1.00 18.81 3 TYR C CA 1
ATOM 1302 C C . TYR C 1 24 ? 35.282 -2.569 48.633 1.00 17.71 3 TYR C C 1
ATOM 1303 O O . TYR C 1 24 ? 36.332 -3.047 48.212 1.00 18.31 3 TYR C O 1
ATOM 1312 N N . ILE C 1 25 ? 34.894 -2.653 49.902 1.00 16.81 4 ILE C N 1
ATOM 1313 C CA . ILE C 1 25 ? 35.478 -3.627 50.825 1.00 17.26 4 ILE C CA 1
ATOM 1314 C C . ILE C 1 25 ? 34.387 -4.488 51.479 1.00 17.19 4 ILE C C 1
ATOM 1315 O O . ILE C 1 25 ? 33.391 -3.977 51.977 1.00 17.36 4 ILE C O 1
ATOM 1320 N N . LYS C 1 26 ? 34.584 -5.794 51.446 1.00 16.84 5 LYS C N 1
ATOM 1321 C CA . LYS C 1 26 ? 33.781 -6.720 52.191 1.00 16.91 5 LYS C CA 1
ATOM 1322 C C . LYS C 1 26 ? 34.660 -7.104 53.367 1.00 16.80 5 LYS C C 1
ATOM 1323 O O . LYS C 1 26 ? 35.727 -7.687 53.177 1.00 17.22 5 LYS C O 1
ATOM 1329 N N . ILE C 1 27 ? 34.226 -6.750 54.578 1.00 16.78 6 ILE C N 1
ATOM 1330 C CA . ILE C 1 27 ? 35.099 -6.798 55.756 1.00 16.22 6 ILE C CA 1
ATOM 1331 C C . ILE C 1 27 ? 35.346 -8.217 56.237 1.00 15.76 6 ILE C C 1
ATOM 1332 O O . ILE C 1 27 ? 36.437 -8.547 56.618 1.00 14.24 6 ILE C O 1
ATOM 1337 N N . HIS C 1 28 ? 34.335 -9.072 56.158 1.00 15.52 7 HIS C N 1
ATOM 1338 C CA . HIS C 1 28 ? 34.437 -10.409 56.705 1.00 15.85 7 HIS C CA 1
ATOM 1339 C C . HIS C 1 28 ? 33.713 -11.338 55.764 1.00 15.57 7 HIS C C 1
ATOM 1340 O O . HIS C 1 28 ? 32.777 -10.910 55.114 1.00 16.71 7 HIS C O 1
ATOM 1347 N N . ALA C 1 29 ? 34.126 -12.597 55.691 1.00 15.11 8 ALA C N 1
ATOM 1348 C CA . ALA C 1 29 ? 33.583 -13.553 54.698 1.00 15.46 8 ALA C CA 1
ATOM 1349 C C . ALA C 1 29 ? 32.073 -13.810 54.785 1.00 16.07 8 ALA C C 1
ATOM 1350 O O . ALA C 1 29 ? 31.449 -14.158 53.787 1.00 15.76 8 ALA C O 1
ATOM 1352 N N . LEU C 1 30 ? 31.504 -13.636 55.973 1.00 16.11 9 LEU C N 1
ATOM 1353 C CA . LEU C 1 30 ? 30.106 -13.925 56.225 1.00 16.75 9 LEU C CA 1
ATOM 1354 C C . LEU C 1 30 ? 29.239 -12.729 55.951 1.00 16.96 9 LEU C C 1
ATOM 1355 O O . LEU C 1 30 ? 28.028 -12.865 55.922 1.00 18.29 9 LEU C O 1
ATOM 1360 N N . ASP C 1 31 ? 29.846 -11.570 55.722 1.00 16.02 10 ASP C N 1
ATOM 1361 C CA . ASP C 1 31 ? 29.086 -10.362 55.550 1.00 15.69 10 ASP C CA 1
ATOM 1362 C C . ASP C 1 31 ? 28.175 -10.422 54.334 1.00 15.30 10 ASP C C 1
ATOM 1363 O O . ASP C 1 31 ? 28.535 -11.019 53.326 1.00 15.71 10 ASP C O 1
ATOM 1368 N N . ASN C 1 32 ? 26.990 -9.816 54.433 1.00 14.83 11 ASN C N 1
ATOM 1369 C CA . ASN C 1 32 ? 26.101 -9.684 53.268 1.00 14.87 11 ASN C CA 1
ATOM 1370 C C . ASN C 1 32 ? 26.003 -8.249 52.805 1.00 15.76 11 ASN C C 1
ATOM 1371 O O . ASN C 1 32 ? 25.220 -7.947 51.922 1.00 16.37 11 ASN C O 1
ATOM 1376 N N . VAL C 1 33 ? 26.829 -7.372 53.392 1.00 16.43 12 VAL C N 1
ATOM 1377 C CA . VAL C 1 33 ? 26.995 -6.012 52.910 1.00 16.67 12 VAL C CA 1
ATOM 1378 C C . VAL C 1 33 ? 28.477 -5.689 52.704 1.00 16.92 12 VAL C C 1
ATOM 1379 O O . VAL C 1 33 ? 29.352 -6.254 53.387 1.00 16.42 12 VAL C O 1
ATOM 1383 N N . ALA C 1 34 ? 28.729 -4.789 51.756 1.00 16.27 13 ALA C N 1
ATOM 1384 C CA . ALA C 1 34 ? 30.061 -4.225 51.511 1.00 17.69 13 ALA C CA 1
ATOM 1385 C C . ALA C 1 34 ? 30.025 -2.711 51.721 1.00 16.66 13 ALA C C 1
ATOM 1386 O O . ALA C 1 34 ? 28.949 -2.109 51.648 1.00 17.40 13 ALA C O 1
ATOM 1388 N N . VAL C 1 35 ? 31.184 -2.104 51.938 1.00 15.90 14 VAL C N 1
ATOM 1389 C CA . VAL C 1 35 ? 31.267 -0.667 52.056 1.00 15.80 14 VAL C CA 1
ATOM 1390 C C . VAL C 1 35 ? 31.877 -0.094 50.760 1.00 16.25 14 VAL C C 1
ATOM 1391 O O . VAL C 1 35 ? 32.917 -0.545 50.302 1.00 16.24 14 VAL C O 1
ATOM 1395 N N . ALA C 1 36 ? 31.231 0.910 50.183 1.00 15.69 15 ALA C N 1
ATOM 1396 C CA . ALA C 1 36 ? 31.761 1.606 49.010 1.00 15.42 15 ALA C CA 1
ATOM 1397 C C . ALA C 1 36 ? 32.966 2.462 49.388 1.00 15.92 15 ALA C C 1
ATOM 1398 O O . ALA C 1 36 ? 32.934 3.163 50.403 1.00 16.17 15 ALA C O 1
ATOM 1400 N N . LEU C 1 37 ? 34.029 2.392 48.572 1.00 16.19 16 LEU C N 1
ATOM 1401 C CA . LEU C 1 37 ? 35.278 3.091 48.832 1.00 16.33 16 LEU C CA 1
ATOM 1402 C C . LEU C 1 37 ? 35.331 4.416 48.086 1.00 16.71 16 LEU C C 1
ATOM 1403 O O . LEU C 1 37 ? 36.265 5.183 48.253 1.00 16.61 16 LEU C O 1
ATOM 1408 N N . ALA C 1 38 ? 34.315 4.671 47.275 1.00 17.02 17 ALA C N 1
ATOM 1409 C CA . ALA C 1 38 ? 34.142 5.940 46.597 1.00 17.15 17 ALA C CA 1
ATOM 1410 C C . ALA C 1 38 ? 32.657 6.094 46.286 1.00 17.50 17 ALA C C 1
ATOM 1411 O O . ALA C 1 38 ? 31.884 5.122 46.416 1.00 18.86 17 ALA C O 1
ATOM 1413 N N . ASP C 1 39 ? 32.238 7.303 45.918 1.00 17.31 18 ASP C N 1
ATOM 1414 C CA . ASP C 1 39 ? 30.865 7.510 45.499 1.00 17.60 18 ASP C CA 1
ATOM 1415 C C . ASP C 1 39 ? 30.652 6.618 44.281 1.00 17.68 18 ASP C C 1
ATOM 1416 O O . ASP C 1 39 ? 31.345 6.782 43.292 1.00 18.78 18 ASP C O 1
ATOM 1421 N N . LEU C 1 40 ? 29.716 5.674 44.353 1.00 17.76 19 LEU C N 1
ATOM 1422 C CA . LEU C 1 40 ? 29.381 4.809 43.213 1.00 17.37 19 LEU C CA 1
ATOM 1423 C C . LEU C 1 40 ? 27.989 5.122 42.691 1.00 17.48 19 LEU C C 1
ATOM 1424 O O . LEU C 1 40 ? 27.028 5.191 43.470 1.00 17.81 19 LEU C O 1
ATOM 1429 N N . ALA C 1 41 ? 27.877 5.335 41.383 1.00 17.30 20 ALA C N 1
ATOM 1430 C CA . ALA C 1 41 ? 26.588 5.692 40.787 1.00 17.15 20 ALA C CA 1
ATOM 1431 C C . ALA C 1 41 ? 25.772 4.440 40.551 1.00 17.45 20 ALA C C 1
ATOM 1432 O O . ALA C 1 41 ? 26.301 3.350 40.367 1.00 18.21 20 ALA C O 1
ATOM 1434 N N . GLU C 1 42 ? 24.473 4.603 40.629 1.00 17.86 21 GLU C N 1
ATOM 1435 C CA . GLU C 1 42 ? 23.529 3.575 40.271 1.00 18.63 21 GLU C CA 1
ATOM 1436 C C . GLU C 1 42 ? 23.890 2.961 38.930 1.00 18.28 21 GLU C C 1
ATOM 1437 O O . GLU C 1 42 ? 24.260 3.652 38.009 1.00 18.51 21 GLU C O 1
ATOM 1443 N N . GLY C 1 43 ? 23.769 1.657 38.821 1.00 18.42 22 GLY C N 1
ATOM 1444 C CA . GLY C 1 43 ? 24.111 0.970 37.584 1.00 18.61 22 GLY C CA 1
ATOM 1445 C C . GLY C 1 43 ? 25.558 0.531 37.492 1.00 18.89 22 GLY C C 1
ATOM 1446 O O . GLY C 1 43 ? 25.918 -0.163 36.562 1.00 19.27 22 GLY C O 1
ATOM 1447 N N . THR C 1 44 ? 26.402 0.932 38.438 1.00 19.35 23 THR C N 1
ATOM 1448 C CA . THR C 1 44 ? 27.776 0.478 38.438 1.00 19.71 23 THR C CA 1
ATOM 1449 C C . THR C 1 44 ? 27.769 -1.022 38.655 1.00 20.60 23 THR C C 1
ATOM 1450 O O . THR C 1 44 ? 27.108 -1.503 39.559 1.00 20.30 23 THR C O 1
ATOM 1454 N N . GLU C 1 45 ? 28.514 -1.749 37.830 1.00 21.93 24 GLU C N 1
ATOM 1455 C CA . GLU C 1 45 ? 28.743 -3.176 38.044 1.00 23.07 24 GLU C CA 1
ATOM 1456 C C . GLU C 1 45 ? 29.963 -3.376 38.901 1.00 23.24 24 GLU C C 1
ATOM 1457 O O . GLU C 1 45 ? 31.073 -3.167 38.446 1.00 23.66 24 GLU C O 1
ATOM 1463 N N . VAL C 1 46 ? 29.760 -3.776 40.147 1.00 23.91 25 VAL C N 1
ATOM 1464 C CA . VAL C 1 46 ? 30.882 -4.024 41.026 1.00 24.39 25 VAL C CA 1
ATOM 1465 C C . VAL C 1 46 ? 31.271 -5.493 40.924 1.00 24.89 25 VAL C C 1
ATOM 1466 O O . VAL C 1 46 ? 30.430 -6.374 41.033 1.00 24.45 25 VAL C O 1
ATOM 1470 N N . SER C 1 47 ? 32.556 -5.716 40.667 1.00 25.90 26 SER C N 1
ATOM 1471 C CA . SER C 1 47 ? 33.135 -7.040 40.527 1.00 26.45 26 SER C CA 1
ATOM 1472 C C . SER C 1 47 ? 33.494 -7.504 41.918 1.00 26.92 26 SER C C 1
ATOM 1473 O O . SER C 1 47 ? 34.461 -7.032 42.495 1.00 26.62 26 SER C O 1
ATOM 1476 N N . VAL C 1 48 ? 32.666 -8.376 42.481 1.00 27.81 27 VAL C N 1
ATOM 1477 C CA . VAL C 1 48 ? 32.915 -8.931 43.796 1.00 28.26 27 VAL C CA 1
ATOM 1478 C C . VAL C 1 48 ? 33.418 -10.348 43.569 1.00 29.00 27 VAL C C 1
ATOM 1479 O O . VAL C 1 48 ? 32.677 -11.227 43.119 1.00 28.73 27 VAL C O 1
ATOM 1483 N N . ASP C 1 49 ? 34.696 -10.535 43.868 1.00 29.64 28 ASP C N 1
ATOM 1484 C CA . ASP C 1 49 ? 35.429 -11.741 43.502 1.00 30.72 28 ASP C CA 1
ATOM 1485 C C . ASP C 1 49 ? 35.251 -12.025 41.986 1.00 31.39 28 ASP C C 1
ATOM 1486 O O . ASP C 1 49 ? 35.655 -11.193 41.147 1.00 31.73 28 ASP C O 1
ATOM 1491 N N . ASN C 1 50 ? 34.677 -13.149 41.594 1.00 31.73 29 ASN C N 1
ATOM 1492 C CA . ASN C 1 50 ? 34.481 -13.362 40.146 1.00 32.52 29 ASN C CA 1
ATOM 1493 C C . ASN C 1 50 ? 32.985 -13.207 39.758 1.00 32.36 29 ASN C C 1
ATOM 1494 O O . ASN C 1 50 ? 32.575 -13.610 38.673 1.00 31.91 29 ASN C O 1
ATOM 1499 N N . GLN C 1 51 ? 32.211 -12.600 40.668 1.00 31.93 30 GLN C N 1
ATOM 1500 C CA . GLN C 1 51 ? 30.806 -12.248 40.449 1.00 31.95 30 GLN C CA 1
ATOM 1501 C C . GLN C 1 51 ? 30.689 -10.761 40.168 1.00 30.92 30 GLN C C 1
ATOM 1502 O O . GLN C 1 51 ? 31.654 -10.005 40.269 1.00 31.37 30 GLN C O 1
ATOM 1508 N N . THR C 1 52 ? 29.475 -10.362 39.836 1.00 29.60 31 THR C N 1
ATOM 1509 C CA . THR C 1 52 ? 29.139 -8.982 39.518 1.00 28.27 31 THR C CA 1
ATOM 1510 C C . THR C 1 52 ? 27.926 -8.639 40.363 1.00 26.91 31 THR C C 1
ATOM 1511 O O . THR C 1 52 ? 26.974 -9.404 40.392 1.00 26.25 31 THR C O 1
ATOM 1515 N N . VAL C 1 53 ? 27.973 -7.510 41.056 1.00 25.07 32 VAL C N 1
ATOM 1516 C CA . VAL C 1 53 ? 26.793 -6.974 41.722 1.00 23.87 32 VAL C CA 1
ATOM 1517 C C . VAL C 1 53 ? 26.544 -5.615 41.094 1.00 22.86 32 VAL C C 1
ATOM 1518 O O . VAL C 1 53 ? 27.428 -4.739 41.111 1.00 22.71 32 VAL C O 1
ATOM 1522 N N . THR C 1 54 ? 25.358 -5.441 40.536 1.00 21.27 33 THR C N 1
ATOM 1523 C CA . THR C 1 54 ? 24.963 -4.175 39.915 1.00 20.44 33 THR C CA 1
ATOM 1524 C C . THR C 1 54 ? 24.224 -3.272 40.908 1.00 19.62 33 THR C C 1
ATOM 1525 O O . THR C 1 54 ? 23.189 -3.644 41.457 1.00 19.15 33 THR C O 1
ATOM 1529 N N . LEU C 1 55 ? 24.755 -2.080 41.133 1.00 18.94 34 LEU C N 1
ATOM 1530 C CA . LEU C 1 55 ? 24.161 -1.168 42.105 1.00 18.53 34 LEU C CA 1
ATOM 1531 C C . LEU C 1 55 ? 22.819 -0.674 41.588 1.00 19.09 34 LEU C C 1
ATOM 1532 O O . LEU C 1 55 ? 22.675 -0.369 40.405 1.00 19.14 34 LEU C O 1
ATOM 1537 N N . ARG C 1 56 ? 21.845 -0.615 42.483 1.00 19.56 35 ARG C N 1
ATOM 1538 C CA . ARG C 1 56 ? 20.472 -0.204 42.161 1.00 20.52 35 ARG C CA 1
ATOM 1539 C C . ARG C 1 56 ? 20.132 1.221 42.577 1.00 20.01 35 ARG C C 1
ATOM 1540 O O . ARG C 1 56 ? 19.116 1.760 42.183 1.00 20.95 35 ARG C O 1
ATOM 1548 N N . GLN C 1 57 ? 20.972 1.812 43.404 1.00 20.19 36 GLN C N 1
ATOM 1549 C CA . GLN C 1 57 ? 20.878 3.229 43.729 1.00 20.04 36 GLN C CA 1
ATOM 1550 C C . GLN C 1 57 ? 22.308 3.738 43.834 1.00 19.31 36 GLN C C 1
ATOM 1551 O O . GLN C 1 57 ? 23.249 2.936 43.913 1.00 19.00 36 GLN C O 1
ATOM 1557 N N . ASP C 1 58 ? 22.472 5.054 43.862 1.00 18.47 37 ASP C N 1
ATOM 1558 C CA . ASP C 1 58 ? 23.748 5.651 44.228 1.00 18.30 37 ASP C CA 1
ATOM 1559 C C . ASP C 1 58 ? 24.108 5.193 45.636 1.00 17.97 37 ASP C C 1
ATOM 1560 O O . ASP C 1 58 ? 23.221 5.097 46.501 1.00 17.92 37 ASP C O 1
ATOM 1565 N N . VAL C 1 59 ? 25.394 4.887 45.850 1.00 17.34 38 VAL C N 1
ATOM 1566 C CA . VAL C 1 59 ? 25.936 4.514 47.160 1.00 16.32 38 VAL C CA 1
ATOM 1567 C C . VAL C 1 59 ? 27.100 5.458 47.440 1.00 16.36 38 VAL C C 1
ATOM 1568 O O . VAL C 1 59 ? 28.155 5.327 46.830 1.00 16.59 38 VAL C O 1
ATOM 1572 N N . ALA C 1 60 ? 26.919 6.418 48.342 1.00 15.56 39 ALA C N 1
ATOM 1573 C CA . ALA C 1 60 ? 28.012 7.337 48.721 1.00 15.15 39 ALA C CA 1
ATOM 1574 C C . ALA C 1 60 ? 29.199 6.605 49.322 1.00 15.04 39 ALA C C 1
ATOM 1575 O O . ALA C 1 60 ? 29.082 5.501 49.835 1.00 15.05 39 ALA C O 1
ATOM 1577 N N . ARG C 1 61 ? 30.349 7.247 49.282 1.00 15.24 40 ARG C N 1
ATOM 1578 C CA . ARG C 1 61 ? 31.550 6.681 49.867 1.00 15.68 40 ARG C CA 1
ATOM 1579 C C . ARG C 1 61 ? 31.355 6.370 51.353 1.00 15.53 40 ARG C C 1
ATOM 1580 O O . ARG C 1 61 ? 30.844 7.186 52.095 1.00 15.47 40 ARG C O 1
ATOM 1588 N N . GLY C 1 62 ? 31.714 5.170 51.778 1.00 15.39 41 GLY C N 1
ATOM 1589 C CA . GLY C 1 62 ? 31.540 4.791 53.182 1.00 15.61 41 GLY C CA 1
ATOM 1590 C C . GLY C 1 62 ? 30.186 4.197 53.551 1.00 15.60 41 GLY C C 1
ATOM 1591 O O . GLY C 1 62 ? 30.007 3.729 54.669 1.00 15.97 41 GLY C O 1
ATOM 1592 N N . HIS C 1 63 ? 29.244 4.205 52.624 1.00 15.49 42 HIS C N 1
ATOM 1593 C CA . HIS C 1 63 ? 27.968 3.553 52.828 1.00 15.85 42 HIS C CA 1
ATOM 1594 C C . HIS C 1 63 ? 27.993 2.086 52.413 1.00 15.98 42 HIS C C 1
ATOM 1595 O O . HIS C 1 63 ? 28.886 1.626 51.732 1.00 16.00 42 HIS C O 1
ATOM 1602 N N . LYS C 1 64 ? 26.963 1.368 52.826 1.00 16.29 43 LYS C N 1
ATOM 1603 C CA . LYS C 1 64 ? 26.830 -0.040 52.591 1.00 16.93 43 LYS C CA 1
ATOM 1604 C C . LYS C 1 64 ? 26.002 -0.304 51.373 1.00 16.23 43 LYS C C 1
ATOM 1605 O O . LYS C 1 64 ? 25.088 0.443 51.082 1.00 15.43 43 LYS C O 1
ATOM 1611 N N . PHE C 1 65 ? 26.273 -1.437 50.716 1.00 16.53 44 PHE C N 1
ATOM 1612 C CA . PHE C 1 65 ? 25.318 -2.014 49.759 1.00 15.81 44 PHE C CA 1
ATOM 1613 C C . PHE C 1 65 ? 25.260 -3.513 49.903 1.00 16.31 44 PHE C C 1
ATOM 1614 O O . PHE C 1 65 ? 26.235 -4.123 50.331 1.00 15.15 44 PHE C O 1
ATOM 1622 N N . ALA C 1 66 ? 24.134 -4.107 49.501 1.00 15.89 45 ALA C N 1
ATOM 1623 C CA . ALA C 1 66 ? 23.895 -5.515 49.730 1.00 16.47 45 ALA C CA 1
ATOM 1624 C C . ALA C 1 66 ? 24.660 -6.311 48.670 1.00 17.39 45 ALA C C 1
ATOM 1625 O O . ALA C 1 66 ? 24.629 -5.972 47.469 1.00 17.26 45 ALA C O 1
ATOM 1627 N N . LEU C 1 67 ? 25.414 -7.300 49.140 1.00 16.52 46 LEU C N 1
ATOM 1628 C CA . LEU C 1 67 ? 26.141 -8.192 48.289 1.00 17.68 46 LEU C CA 1
ATOM 1629 C C . LEU C 1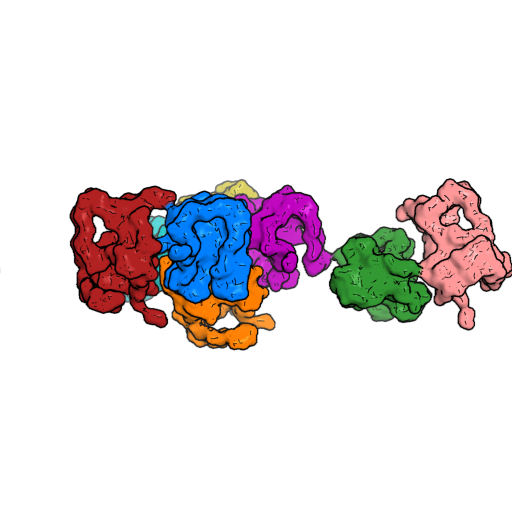 67 ? 25.239 -9.295 47.807 1.00 17.66 46 LEU C C 1
ATOM 1630 O O . LEU C 1 67 ? 25.478 -9.914 46.784 1.00 18.50 46 LEU C O 1
ATOM 1635 N N . THR C 1 68 ? 24.205 -9.555 48.564 1.00 18.27 47 THR C N 1
ATOM 1636 C CA . THR C 1 68 ? 23.305 -10.640 48.240 1.00 18.83 47 THR C CA 1
ATOM 1637 C C . THR C 1 68 ? 21.933 -10.165 48.672 1.00 18.02 47 THR C C 1
ATOM 1638 O O . THR C 1 68 ? 21.835 -9.096 49.301 1.00 16.28 47 THR C O 1
ATOM 1642 N N . ASP C 1 69 ? 20.881 -10.918 48.308 1.00 17.15 48 ASP C N 1
ATOM 1643 C CA . ASP C 1 69 ? 19.557 -10.607 48.759 1.00 16.97 48 ASP C CA 1
ATOM 1644 C C . ASP C 1 69 ? 19.489 -10.765 50.294 1.00 16.98 48 ASP C C 1
ATOM 1645 O O . ASP C 1 69 ? 20.074 -11.682 50.841 1.00 15.99 48 ASP C O 1
ATOM 1650 N N . ILE C 1 70 ? 18.801 -9.848 50.971 1.00 16.44 49 ILE C N 1
ATOM 1651 C CA . ILE C 1 70 ? 18.576 -9.950 52.421 1.00 16.11 49 ILE C CA 1
ATOM 1652 C C . ILE C 1 70 ? 17.066 -9.870 52.636 1.00 16.53 49 ILE C C 1
ATOM 1653 O O . ILE C 1 70 ? 16.438 -8.855 52.329 1.00 16.38 49 ILE C O 1
ATOM 1658 N N . ALA C 1 71 ? 16.500 -10.973 53.132 1.00 16.19 50 ALA C N 1
ATOM 1659 C CA . ALA C 1 71 ? 15.070 -11.088 53.322 1.00 16.08 50 ALA C CA 1
ATOM 1660 C C . ALA C 1 71 ? 14.638 -10.212 54.479 1.00 15.85 50 ALA C C 1
ATOM 1661 O O . ALA C 1 71 ? 15.396 -10.000 55.395 1.00 15.87 50 ALA C O 1
ATOM 1663 N N . LYS C 1 72 ? 13.406 -9.700 54.413 1.00 15.85 51 LYS C N 1
ATOM 1664 C CA . LYS C 1 72 ? 12.795 -8.984 55.530 1.00 15.63 51 LYS C CA 1
ATOM 1665 C C . LYS C 1 72 ? 12.997 -9.774 56.802 1.00 15.17 51 LYS C C 1
ATOM 1666 O O . LYS C 1 72 ? 12.768 -10.992 56.810 1.00 13.79 51 LYS C O 1
ATOM 1672 N N . GLY C 1 73 ? 13.427 -9.078 57.854 1.00 14.70 52 GLY C N 1
ATOM 1673 C CA . GLY C 1 73 ? 13.722 -9.695 59.131 1.00 15.04 52 GLY C CA 1
ATOM 1674 C C . GLY C 1 73 ? 15.123 -10.292 59.274 1.00 15.11 52 GLY C C 1
ATOM 1675 O O . GLY C 1 73 ? 15.625 -10.427 60.399 1.00 14.33 52 GLY C O 1
ATOM 1676 N N . ALA C 1 74 ? 15.766 -10.610 58.153 1.00 14.54 53 ALA C N 1
ATOM 1677 C CA . ALA C 1 74 ? 17.025 -11.310 58.183 1.00 15.10 53 ALA C CA 1
ATOM 1678 C C . ALA C 1 74 ? 18.122 -10.366 58.609 1.00 14.95 53 ALA C C 1
ATOM 1679 O O . ALA C 1 74 ? 18.053 -9.158 58.364 1.00 14.04 53 ALA C O 1
ATOM 1681 N N . ASN C 1 75 ? 19.139 -10.935 59.258 1.00 14.84 54 ASN C N 1
ATOM 1682 C CA . ASN C 1 75 ? 20.225 -10.139 59.769 1.00 14.68 54 ASN C CA 1
ATOM 1683 C C . ASN C 1 75 ? 20.997 -9.475 58.644 1.00 14.78 54 ASN C C 1
ATOM 1684 O O . ASN C 1 75 ? 21.261 -10.095 57.640 1.00 14.12 54 ASN C O 1
ATOM 1689 N N . VAL C 1 76 ? 21.352 -8.202 58.849 1.00 14.67 55 VAL C N 1
ATOM 1690 C CA . VAL C 1 76 ? 22.538 -7.595 58.224 1.00 14.79 55 VAL C CA 1
ATOM 1691 C C . VAL C 1 76 ? 23.797 -8.084 58.949 1.00 15.64 55 VAL C C 1
ATOM 1692 O O . VAL C 1 76 ? 23.928 -7.968 60.193 1.00 16.39 55 VAL C O 1
ATOM 1696 N N . ILE C 1 77 ? 24.715 -8.675 58.203 1.00 15.62 56 ILE C N 1
ATOM 1697 C CA . ILE C 1 77 ? 25.941 -9.175 58.776 1.00 14.53 56 ILE C CA 1
ATOM 1698 C C . ILE C 1 77 ? 27.094 -8.312 58.268 1.00 14.89 56 ILE C C 1
ATOM 1699 O O . ILE C 1 77 ? 27.286 -8.153 57.043 1.00 14.85 56 ILE C O 1
ATOM 1704 N N . LYS C 1 78 ? 27.823 -7.720 59.213 1.00 14.05 57 LYS C N 1
ATOM 1705 C CA . LYS C 1 78 ? 28.952 -6.854 58.915 1.00 14.10 57 LYS C CA 1
ATOM 1706 C C . LYS C 1 78 ? 30.016 -7.095 59.979 1.00 14.07 57 LYS C C 1
ATOM 1707 O O . LYS C 1 78 ? 29.692 -7.288 61.147 1.00 14.31 57 LYS C O 1
ATOM 1713 N N . TYR C 1 79 ? 31.287 -7.064 59.603 1.00 13.83 58 TYR C N 1
ATOM 1714 C CA . TYR C 1 79 ? 32.367 -7.443 60.526 1.00 13.99 58 TYR C CA 1
ATOM 1715 C C . TYR C 1 79 ? 32.221 -8.899 61.000 1.00 14.23 58 TYR C C 1
ATOM 1716 O O . TYR C 1 79 ? 32.850 -9.309 61.979 1.00 14.30 58 TYR C O 1
ATOM 1725 N N . GLY C 1 80 ? 31.351 -9.648 60.351 1.00 14.51 59 GLY C N 1
ATOM 1726 C CA . GLY C 1 80 ? 31.035 -11.010 60.780 1.00 15.25 59 GLY C CA 1
ATOM 1727 C C . GLY C 1 80 ? 29.984 -11.111 61.883 1.00 15.49 59 GLY C C 1
ATOM 1728 O O . GLY C 1 80 ? 29.644 -12.212 62.339 1.00 14.71 59 GLY C O 1
ATOM 1729 N N . LEU C 1 81 ? 29.490 -9.960 62.320 1.00 15.07 60 LEU C N 1
ATOM 1730 C CA . LEU C 1 81 ? 28.536 -9.883 63.402 1.00 15.52 60 LEU C CA 1
ATOM 1731 C C . LEU C 1 81 ? 27.154 -9.538 62.864 1.00 15.65 60 LEU C C 1
ATOM 1732 O O . LEU C 1 81 ? 27.018 -8.822 61.842 1.00 15.18 60 LEU C O 1
ATOM 1737 N N . PRO C 1 82 ? 26.104 -9.974 63.574 1.00 16.18 61 PRO C N 1
ATOM 1738 C CA . PRO C 1 82 ? 24.785 -9.476 63.242 1.00 16.15 61 PRO C CA 1
ATOM 1739 C C . PRO C 1 82 ? 24.629 -8.082 63.830 1.00 16.41 61 PRO C C 1
ATOM 1740 O O . PRO C 1 82 ? 24.662 -7.920 65.050 1.00 16.79 61 PRO C O 1
ATOM 1744 N N . ILE C 1 83 ? 24.575 -7.078 62.958 1.00 16.20 62 ILE C N 1
ATOM 1745 C CA . ILE C 1 83 ? 24.489 -5.695 63.387 1.00 16.74 62 ILE C CA 1
ATOM 1746 C C . ILE C 1 83 ? 23.081 -5.146 63.300 1.00 17.06 62 ILE C C 1
ATOM 1747 O O . ILE C 1 83 ? 22.824 -4.019 63.726 1.00 18.24 62 ILE C O 1
ATOM 1752 N N . GLY C 1 84 ? 22.174 -5.910 62.705 1.00 16.56 63 GLY C N 1
ATOM 1753 C CA . GLY C 1 84 ? 20.819 -5.484 62.598 1.00 16.05 63 GLY C CA 1
ATOM 1754 C C . GLY C 1 84 ? 20.024 -6.426 61.743 1.00 16.08 63 GLY C C 1
ATOM 1755 O O . GLY C 1 84 ? 20.410 -7.578 61.543 1.00 16.16 63 GLY C O 1
ATOM 1756 N N . TYR C 1 85 ? 18.918 -5.914 61.229 1.00 16.17 64 TYR C N 1
ATOM 1757 C CA . TYR C 1 85 ? 18.047 -6.677 60.364 1.00 16.38 64 TYR C CA 1
ATOM 1758 C C . TYR C 1 85 ? 17.362 -5.804 59.305 1.00 16.04 64 TYR C C 1
ATOM 1759 O O . TYR C 1 85 ? 17.303 -4.588 59.437 1.00 15.54 64 TYR C O 1
ATOM 1768 N N . ALA C 1 86 ? 16.861 -6.479 58.267 1.00 15.59 65 ALA C N 1
ATOM 1769 C CA . ALA C 1 86 ? 16.201 -5.871 57.139 1.00 15.08 65 ALA C CA 1
ATOM 1770 C C . ALA C 1 86 ? 14.747 -5.528 57.536 1.00 15.60 65 ALA C C 1
ATOM 1771 O O . ALA C 1 86 ? 14.016 -6.368 58.061 1.00 15.98 65 ALA C O 1
ATOM 1773 N N . LEU C 1 87 ? 14.356 -4.282 57.301 1.00 15.63 66 LEU C N 1
ATOM 1774 C CA . LEU C 1 87 ? 12.991 -3.834 57.471 1.00 16.72 66 LEU C CA 1
ATOM 1775 C C . LEU C 1 87 ? 12.037 -4.258 56.336 1.00 16.53 66 LEU C C 1
ATOM 1776 O O . LEU C 1 87 ? 10.823 -4.196 56.490 1.00 16.32 66 LEU C O 1
ATOM 1781 N N . ALA C 1 88 ? 12.597 -4.667 55.200 1.00 16.39 67 ALA C N 1
ATOM 1782 C CA . ALA C 1 88 ? 11.827 -5.143 54.046 1.00 16.00 67 ALA C CA 1
ATOM 1783 C C . ALA C 1 88 ? 12.788 -6.008 53.276 1.00 15.74 67 ALA C C 1
ATOM 1784 O O . ALA C 1 88 ? 13.974 -5.960 53.566 1.00 13.46 67 ALA C O 1
ATOM 1786 N N . ASP C 1 89 ? 12.296 -6.775 52.296 1.00 15.54 68 ASP C N 1
ATOM 1787 C CA . ASP C 1 89 ? 13.195 -7.531 51.424 1.00 15.84 68 ASP C CA 1
ATOM 1788 C C . ASP C 1 89 ? 14.168 -6.562 50.738 1.00 15.95 68 ASP C C 1
ATOM 1789 O O . ASP C 1 89 ? 13.767 -5.508 50.293 1.00 16.45 68 ASP C O 1
ATOM 1794 N N . ILE C 1 90 ? 15.440 -6.938 50.657 1.00 16.10 69 ILE C N 1
ATOM 1795 C CA . ILE C 1 90 ? 16.491 -6.101 50.048 1.00 15.53 69 ILE C CA 1
ATOM 1796 C C . ILE C 1 90 ? 17.148 -6.948 48.958 1.00 15.56 69 ILE C C 1
ATOM 1797 O O . ILE C 1 90 ? 17.490 -8.097 49.211 1.00 15.72 69 ILE C O 1
ATOM 1802 N N . ALA C 1 91 ? 17.261 -6.424 47.743 1.00 15.04 70 ALA C N 1
ATOM 1803 C CA . ALA C 1 91 ? 17.908 -7.160 46.652 1.00 15.38 70 ALA C CA 1
ATOM 1804 C C . ALA C 1 91 ? 19.386 -6.813 46.624 1.00 16.17 70 ALA C C 1
ATOM 1805 O O . ALA C 1 91 ? 19.783 -5.697 46.958 1.00 15.77 70 ALA C O 1
ATOM 1807 N N . ALA C 1 92 ? 20.186 -7.783 46.212 1.00 16.28 71 ALA C N 1
ATOM 1808 C CA . ALA C 1 92 ? 21.597 -7.546 45.901 1.00 16.53 71 ALA C CA 1
ATOM 1809 C C . ALA C 1 92 ? 21.741 -6.274 45.118 1.00 16.44 71 ALA C C 1
ATOM 1810 O O . ALA C 1 92 ? 21.037 -6.035 44.131 1.00 16.66 71 ALA C O 1
ATOM 1812 N N . GLY C 1 93 ? 22.660 -5.435 45.552 1.00 16.90 72 GLY C N 1
ATOM 1813 C CA . GLY C 1 93 ? 22.905 -4.184 44.853 1.00 17.47 72 GLY C CA 1
ATOM 1814 C C . GLY C 1 93 ? 22.227 -2.948 45.428 1.00 17.57 72 GLY C C 1
ATOM 1815 O O . GLY C 1 93 ? 22.550 -1.815 45.029 1.00 16.81 72 GLY C O 1
ATOM 1816 N N . GLU C 1 94 ? 21.314 -3.151 46.372 1.00 17.34 73 GLU C N 1
ATOM 1817 C CA . GLU C 1 94 ? 20.649 -2.021 47.012 1.00 17.48 73 GLU C CA 1
ATOM 1818 C C . GLU C 1 94 ? 21.535 -1.306 47.984 1.00 17.06 73 GLU C C 1
ATOM 1819 O O . GLU C 1 94 ? 22.316 -1.924 48.687 1.00 17.45 73 GLU C O 1
ATOM 1825 N N . HIS 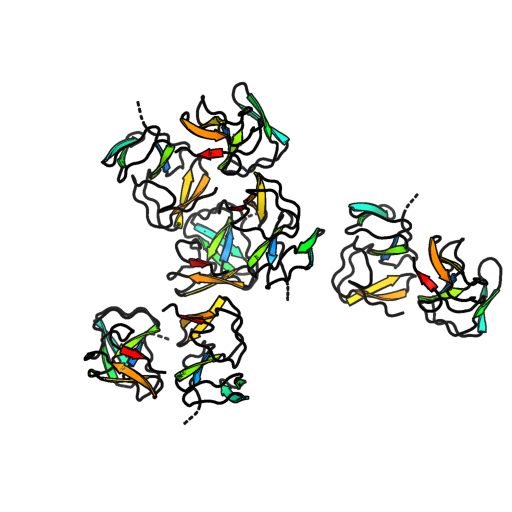C 1 95 ? 21.379 0.007 48.039 1.00 17.17 74 HIS C N 1
ATOM 1826 C CA . HIS C 1 95 ? 21.906 0.816 49.129 1.00 17.04 74 HIS C CA 1
ATOM 1827 C C . HIS C 1 95 ? 21.267 0.331 50.439 1.00 17.21 74 HIS C C 1
ATOM 1828 O O . HIS C 1 95 ? 20.063 0.141 50.511 1.00 17.51 74 HIS C O 1
ATOM 1835 N N . VAL C 1 96 ? 22.099 0.047 51.443 1.00 18.37 75 VAL C N 1
ATOM 1836 C CA . VAL C 1 96 ? 21.639 -0.428 52.751 1.00 17.93 75 VAL C CA 1
ATOM 1837 C C . VAL C 1 96 ? 21.895 0.676 53.749 1.00 18.89 75 VAL C C 1
ATOM 1838 O O . VAL C 1 96 ? 23.036 1.062 53.965 1.00 20.03 75 VAL C O 1
ATOM 1842 N N . HIS C 1 97 ? 20.833 1.198 54.340 1.00 19.49 76 HIS C N 1
ATOM 1843 C CA . HIS C 1 97 ? 20.911 2.317 55.247 1.00 19.63 76 HIS C CA 1
ATOM 1844 C C . HIS C 1 97 ? 19.676 2.329 56.149 1.00 19.99 76 HIS C C 1
ATOM 1845 O O . HIS C 1 97 ? 18.978 1.307 56.251 1.00 20.29 76 HIS C O 1
ATOM 1852 N N . ALA C 1 98 ? 19.386 3.455 56.798 1.00 19.35 77 ALA C N 1
ATOM 1853 C CA . ALA C 1 98 ? 18.237 3.576 57.719 1.00 19.61 77 ALA C CA 1
ATOM 1854 C C . ALA C 1 98 ? 16.869 3.359 57.078 1.00 19.77 77 ALA C C 1
ATOM 1855 O O . ALA C 1 98 ? 15.886 3.102 57.779 1.00 20.00 77 ALA C O 1
ATOM 1857 N N . HIS C 1 99 ? 16.787 3.481 55.762 1.00 20.08 78 HIS C N 1
ATOM 1858 C CA . HIS C 1 99 ? 15.483 3.363 55.084 1.00 20.53 78 HIS C CA 1
ATOM 1859 C C . HIS C 1 99 ? 15.019 1.903 55.025 1.00 20.78 78 HIS C C 1
ATOM 1860 O O . HIS C 1 99 ? 13.818 1.632 55.013 1.00 21.17 78 HIS C O 1
ATOM 1867 N N . ASN C 1 100 ? 15.969 0.974 54.966 1.00 19.90 79 ASN C N 1
ATOM 1868 C CA . ASN C 1 100 ? 15.628 -0.443 54.818 1.00 19.48 79 ASN C CA 1
ATOM 1869 C C . ASN C 1 100 ? 16.243 -1.359 55.849 1.00 19.97 79 ASN C C 1
ATOM 1870 O O . ASN C 1 100 ? 16.020 -2.555 55.797 1.00 20.79 79 ASN C O 1
ATOM 1875 N N . THR C 1 101 ? 16.999 -0.829 56.795 1.00 20.33 80 THR C N 1
ATOM 1876 C CA . THR C 1 101 ? 17.510 -1.661 57.867 1.00 21.61 80 THR C CA 1
ATOM 1877 C C . THR C 1 101 ? 17.501 -0.928 59.177 1.00 22.53 80 THR C C 1
ATOM 1878 O O . THR C 1 101 ? 17.562 0.299 59.208 1.00 22.19 80 THR C O 1
ATOM 1882 N N A ARG C 1 102 ? 17.426 -1.699 60.257 0.50 23.75 81 ARG C N 1
ATOM 1883 N N B ARG C 1 102 ? 17.415 -1.693 60.256 0.50 23.30 81 ARG C N 1
ATOM 1884 C CA A ARG C 1 102 ? 17.579 -1.190 61.613 0.50 25.29 81 ARG C CA 1
ATOM 1885 C CA B ARG C 1 102 ? 17.601 -1.174 61.599 0.50 24.47 81 ARG C CA 1
ATOM 1886 C C A ARG C 1 102 ? 18.895 -1.723 62.168 0.50 26.22 81 ARG C C 1
ATOM 1887 C C B ARG C 1 102 ? 18.918 -1.713 62.129 0.50 25.77 81 ARG C C 1
ATOM 1888 O O A ARG C 1 102 ? 19.181 -2.920 62.064 0.50 26.10 81 ARG C O 1
ATOM 1889 O O B ARG C 1 102 ? 19.229 -2.897 61.966 0.50 25.66 81 ARG C O 1
ATOM 1904 N N . THR C 1 103 ? 19.697 -0.838 62.745 1.00 27.16 82 THR C N 1
ATOM 1905 C CA . THR C 1 103 ? 20.922 -1.237 63.406 1.00 29.58 82 THR C CA 1
ATOM 1906 C C . THR C 1 103 ? 20.608 -1.513 64.867 1.00 31.45 82 THR C C 1
ATOM 1907 O O . THR C 1 103 ? 19.784 -0.850 65.465 1.00 31.49 82 THR C O 1
ATOM 1911 N N . ASN C 1 104 ? 21.304 -2.497 65.420 1.00 33.89 83 ASN C N 1
ATOM 1912 C CA . ASN C 1 104 ? 21.051 -3.032 66.750 1.00 35.63 83 ASN C CA 1
ATOM 1913 C C . ASN C 1 104 ? 22.291 -3.071 67.642 1.00 36.17 83 ASN C C 1
ATOM 1914 O O . ASN C 1 104 ? 22.334 -3.831 68.601 1.00 37.29 83 ASN C O 1
ATOM 1919 N N . LEU C 1 105 ? 23.259 -2.219 67.325 1.00 36.89 84 LEU C N 1
ATOM 1920 C CA . LEU C 1 105 ? 24.683 -2.272 67.772 1.00 36.64 84 LEU C CA 1
ATOM 1921 C C . LEU C 1 105 ? 25.615 -3.054 66.774 1.00 36.87 84 LEU C C 1
ATOM 1922 O O . LEU C 1 105 ? 26.321 -2.411 65.961 1.00 36.79 84 LEU C O 1
ATOM 1928 N N . GLY D 1 21 ? -32.142 -18.355 46.318 1.00 38.13 0 GLY D N 1
ATOM 1929 C CA . GLY D 1 21 ? -33.022 -17.386 47.052 1.00 38.17 0 GLY D CA 1
ATOM 1930 C C . GLY D 1 21 ? -34.357 -17.108 46.368 1.00 37.87 0 GLY D C 1
ATOM 1931 O O . GLY D 1 21 ? -34.661 -17.655 45.298 1.00 38.04 0 GLY D O 1
ATOM 1940 N N . GLN D 1 23 ? -37.499 -14.675 44.597 1.00 27.33 2 GLN D N 1
ATOM 1941 C CA . GLN D 1 23 ? -37.598 -13.717 43.504 1.00 24.37 2 GLN D CA 1
ATOM 1942 C C . GLN D 1 23 ? -38.043 -12.330 43.989 1.00 21.78 2 GLN D C 1
ATOM 1943 O O . GLN D 1 23 ? -38.029 -11.377 43.217 1.00 19.65 2 GLN D O 1
ATOM 1949 N N . TYR D 1 24 ? -38.469 -12.262 45.254 1.00 19.62 3 TYR D N 1
ATOM 1950 C CA . TYR D 1 24 ? -38.966 -11.057 45.916 1.00 18.69 3 TYR D CA 1
ATOM 1951 C C . TYR D 1 24 ? -38.746 -11.233 47.406 1.00 17.37 3 TYR D C 1
ATOM 1952 O O . TYR D 1 24 ? -38.605 -12.332 47.884 1.00 17.14 3 TYR D O 1
ATOM 1961 N N . ILE D 1 25 ? -38.744 -10.132 48.127 1.00 16.80 4 ILE D N 1
ATOM 1962 C CA . ILE D 1 25 ? -38.791 -10.120 49.580 1.00 16.10 4 ILE D CA 1
ATOM 1963 C C . ILE D 1 25 ? -39.791 -9.046 50.053 1.00 16.44 4 ILE D C 1
ATOM 1964 O O . ILE D 1 25 ? -39.762 -7.883 49.600 1.00 15.89 4 ILE D O 1
ATOM 1969 N N . LYS D 1 26 ? -40.687 -9.468 50.943 1.00 16.13 5 LYS D N 1
ATOM 1970 C CA . LYS D 1 26 ? -41.441 -8.545 51.769 1.00 16.66 5 LYS D CA 1
ATOM 1971 C C . LYS D 1 26 ? -40.647 -8.427 53.067 1.00 16.24 5 LYS D C 1
ATOM 1972 O O . LYS D 1 26 ? -40.504 -9.391 53.782 1.00 15.46 5 LYS D O 1
ATOM 1978 N N . ILE D 1 27 ? -40.124 -7.237 53.344 1.00 16.14 6 ILE D N 1
ATOM 1979 C CA . ILE D 1 27 ? -39.106 -7.079 54.385 1.00 15.48 6 ILE D CA 1
ATOM 1980 C C . ILE D 1 27 ? -39.717 -7.153 55.791 1.00 14.61 6 ILE D C 1
ATOM 1981 O O . ILE D 1 27 ? -39.196 -7.838 56.665 1.00 13.85 6 ILE D O 1
ATOM 1986 N N . HIS D 1 28 ? -40.846 -6.478 55.965 1.00 14.21 7 HIS D N 1
ATOM 1987 C CA . HIS D 1 28 ? -41.556 -6.386 57.252 1.00 14.16 7 HIS D CA 1
ATOM 1988 C C . HIS D 1 28 ? -43.038 -6.736 57.042 1.00 14.46 7 HIS D C 1
ATOM 1989 O O . HIS D 1 28 ? -43.597 -6.435 55.987 1.00 13.44 7 HIS D O 1
ATOM 1996 N N . ALA D 1 29 ? -43.661 -7.329 58.059 1.00 14.16 8 ALA D N 1
ATOM 1997 C CA . ALA D 1 29 ? -45.070 -7.758 58.010 1.00 14.97 8 ALA D CA 1
ATOM 1998 C C . ALA D 1 29 ? -46.051 -6.637 57.718 1.00 14.81 8 ALA D C 1
ATOM 1999 O O . ALA D 1 29 ? -47.079 -6.885 57.182 1.00 14.49 8 ALA D O 1
ATOM 2001 N N . LEU D 1 30 ? -45.715 -5.407 58.057 1.00 15.73 9 LEU D N 1
ATOM 2002 C CA . LEU D 1 30 ? -46.609 -4.280 57.798 1.00 16.18 9 LEU D CA 1
ATOM 2003 C C . LEU D 1 30 ? -46.465 -3.654 56.424 1.00 15.71 9 LEU D C 1
ATOM 2004 O O . LEU D 1 30 ? -47.285 -2.809 56.051 1.00 15.45 9 LEU D O 1
ATOM 2009 N N . ASP D 1 31 ? -45.476 -4.094 55.655 1.00 15.38 10 ASP D N 1
ATOM 2010 C CA . ASP D 1 31 ? -45.151 -3.419 54.401 1.00 15.54 10 ASP D CA 1
ATOM 2011 C C . ASP D 1 31 ? -46.253 -3.588 53.347 1.00 15.28 10 ASP D C 1
ATOM 2012 O O . ASP D 1 31 ? -46.913 -4.625 53.277 1.00 14.42 10 ASP D O 1
ATOM 2017 N N . ASN D 1 32 ? -46.442 -2.565 52.528 1.00 14.64 11 ASN D N 1
ATOM 2018 C CA . ASN D 1 32 ? -47.392 -2.661 51.430 1.00 14.67 11 ASN D CA 1
ATOM 2019 C C . ASN D 1 32 ? -46.662 -2.693 50.082 1.00 15.18 11 ASN D C 1
ATOM 2020 O O . ASN D 1 32 ? -47.291 -2.663 49.024 1.00 15.02 11 ASN D O 1
ATOM 2025 N N . VAL D 1 33 ? -45.332 -2.795 50.142 1.00 15.48 12 VAL D N 1
ATOM 2026 C CA . VAL D 1 33 ? -44.479 -3.051 48.973 1.00 16.05 12 VAL D CA 1
ATOM 2027 C C . VAL D 1 33 ? -43.542 -4.202 49.251 1.00 16.61 12 VAL D C 1
ATOM 2028 O O . VAL D 1 33 ? -43.237 -4.496 50.413 1.00 17.32 12 VAL D O 1
ATOM 2032 N N . ALA D 1 34 ? -43.135 -4.888 48.184 1.00 16.81 13 ALA D N 1
ATOM 2033 C CA . ALA D 1 34 ? -42.069 -5.904 48.249 1.00 17.24 13 ALA D CA 1
ATOM 2034 C C . ALA D 1 34 ? -40.973 -5.459 47.286 1.00 16.92 13 ALA D C 1
ATOM 2035 O O . ALA D 1 34 ? -41.194 -4.594 46.405 1.00 17.81 13 ALA D O 1
ATOM 2037 N N . VAL D 1 35 ? -39.793 -6.034 47.468 1.00 16.56 14 VAL D N 1
ATOM 2038 C CA . VAL D 1 35 ? -38.639 -5.736 46.633 1.00 15.67 14 VAL D CA 1
ATOM 2039 C C . VAL D 1 35 ? -38.321 -6.920 45.700 1.00 15.79 14 VAL D C 1
ATOM 2040 O O . VAL D 1 35 ? -38.164 -8.058 46.147 1.00 15.83 14 VAL D O 1
ATOM 2044 N N . ALA D 1 36 ? -38.278 -6.644 44.398 1.00 15.49 15 ALA D N 1
ATOM 2045 C CA . ALA D 1 36 ? -37.922 -7.638 43.404 1.00 15.57 15 ALA D CA 1
ATOM 2046 C C . ALA D 1 36 ? -36.459 -8.015 43.590 1.00 15.50 15 ALA D C 1
ATOM 2047 O O . ALA D 1 36 ? -35.606 -7.166 43.848 1.00 15.01 15 ALA D O 1
ATOM 2049 N N . LEU D 1 37 ? -36.170 -9.297 43.549 1.00 15.13 16 LEU D N 1
ATOM 2050 C CA . LEU D 1 37 ? -34.777 -9.725 43.679 1.00 15.28 16 LEU D CA 1
ATOM 2051 C C . LEU D 1 37 ? -34.190 -10.224 42.341 1.00 15.02 16 LEU D C 1
ATOM 2052 O O . LEU D 1 37 ? -33.065 -10.678 42.276 1.00 14.38 16 LEU D O 1
ATOM 2057 N N . ALA D 1 38 ? -34.973 -10.128 41.277 1.00 15.20 17 ALA D N 1
ATOM 2058 C CA . ALA D 1 38 ? -34.516 -10.446 39.921 1.00 15.08 17 ALA D CA 1
ATOM 2059 C C . ALA D 1 38 ? -35.359 -9.541 39.052 1.00 15.28 17 ALA D C 1
ATOM 2060 O O . ALA D 1 38 ? -36.224 -8.838 39.570 1.00 15.98 17 ALA D O 1
ATOM 2062 N N . ASP D 1 39 ? -35.120 -9.512 37.747 1.00 16.04 18 ASP D N 1
ATOM 2063 C CA . ASP D 1 39 ? -35.949 -8.683 36.858 1.00 16.30 18 ASP D CA 1
ATOM 2064 C C . ASP D 1 39 ? -37.221 -9.477 36.585 1.00 16.41 18 ASP D C 1
ATOM 2065 O O . ASP D 1 39 ? -37.181 -10.488 35.929 1.00 16.68 18 ASP D O 1
ATOM 2070 N N . LEU D 1 40 ? -38.343 -9.010 37.093 1.00 16.75 19 LEU D N 1
ATOM 2071 C CA . LEU D 1 40 ? -39.605 -9.723 36.985 1.00 16.63 19 LEU D CA 1
ATOM 2072 C C . LEU D 1 40 ? -40.417 -9.162 35.827 1.00 16.93 19 LEU D C 1
ATOM 2073 O O . LEU D 1 40 ? -40.523 -7.945 35.651 1.00 17.77 19 LEU D O 1
ATOM 2078 N N . ALA D 1 41 ? -41.005 -10.058 35.052 1.00 17.46 20 ALA D N 1
ATOM 2079 C CA . ALA D 1 41 ? -41.778 -9.696 33.869 1.00 18.16 20 ALA D CA 1
ATOM 2080 C C . ALA D 1 41 ? -43.194 -9.323 34.262 1.00 18.53 20 ALA D C 1
ATOM 2081 O O . ALA D 1 41 ? -43.747 -9.864 35.227 1.00 18.71 20 ALA D O 1
ATOM 2083 N N . GLU D 1 42 ? -43.788 -8.414 33.496 1.00 19.18 21 GLU D N 1
ATOM 2084 C CA . GLU D 1 42 ? -45.214 -8.161 33.620 1.00 19.45 21 GLU D CA 1
ATOM 2085 C C . GLU D 1 42 ? -45.890 -9.522 33.497 1.00 19.35 21 GLU D C 1
ATOM 2086 O O . GLU D 1 42 ? -45.583 -10.276 32.586 1.00 20.50 21 GLU D O 1
ATOM 2092 N N . GLY D 1 43 ? -46.791 -9.834 34.419 1.00 19.55 22 GLY D N 1
ATOM 2093 C CA . GLY D 1 43 ? -47.567 -11.073 34.386 1.00 19.43 22 GLY D CA 1
ATOM 2094 C C . GLY D 1 43 ? -47.245 -12.040 35.513 1.00 19.75 22 GLY D C 1
ATOM 2095 O O . GLY D 1 43 ? -48.022 -12.947 35.793 1.00 20.18 22 GLY D O 1
ATOM 2096 N N . THR D 1 44 ? -46.097 -11.861 36.149 1.00 19.90 23 THR D N 1
ATOM 2097 C CA . THR D 1 44 ? -45.626 -12.787 37.165 1.00 20.30 23 THR D CA 1
ATOM 2098 C C . THR D 1 44 ? -46.575 -12.844 38.366 1.00 21.02 23 THR D C 1
ATOM 2099 O O . THR D 1 44 ? -46.960 -11.805 38.898 1.00 21.09 23 THR D O 1
ATOM 2103 N N . GLU D 1 45 ? -46.906 -14.047 38.820 1.00 21.62 24 GLU D N 1
ATOM 2104 C CA . GLU D 1 45 ? -47.678 -14.230 40.051 1.00 22.85 24 GLU D CA 1
ATOM 2105 C C . GLU D 1 45 ? -46.774 -14.400 41.258 1.00 23.13 24 GLU D C 1
ATOM 2106 O O . GLU D 1 45 ? -45.960 -15.296 41.296 1.00 23.41 24 GLU D O 1
ATOM 2112 N N . VAL D 1 46 ? -46.981 -13.579 42.272 1.00 23.28 25 VAL D N 1
ATOM 2113 C CA . VAL D 1 46 ? -46.140 -13.555 43.448 1.00 24.29 25 VAL D CA 1
ATOM 2114 C C . VAL D 1 46 ? -46.873 -14.087 44.690 1.00 24.99 25 VAL D C 1
ATOM 2115 O O . VAL D 1 46 ? -48.037 -13.806 44.890 1.00 24.83 25 VAL D O 1
ATOM 2119 N N . SER D 1 47 ? -46.175 -14.833 45.536 1.00 25.92 26 SER D N 1
ATOM 2120 C CA . SER D 1 47 ? -46.744 -15.286 46.802 1.00 26.72 26 SER D CA 1
ATOM 2121 C C . SER D 1 47 ? -45.803 -15.023 47.943 1.00 27.57 26 SER D C 1
ATOM 2122 O O . SER D 1 47 ? -44.707 -15.554 47.983 1.00 27.28 26 SER D O 1
ATOM 2125 N N . VAL D 1 48 ? -46.237 -14.231 48.905 1.00 29.15 27 VAL D N 1
ATOM 2126 C CA . VAL D 1 48 ? -45.400 -13.992 50.073 1.00 30.11 27 VAL D CA 1
ATOM 2127 C C . VAL D 1 48 ? -46.219 -13.736 51.337 1.00 31.19 27 VAL D C 1
ATOM 2128 O O . VAL D 1 48 ? -47.349 -13.207 51.268 1.00 31.39 27 VAL D O 1
ATOM 2132 N N . ASP D 1 49 ? -45.656 -14.146 52.481 1.00 32.05 28 ASP D N 1
ATOM 2133 C CA . ASP D 1 49 ? -46.227 -13.824 53.794 1.00 32.61 28 ASP D CA 1
ATOM 2134 C C . ASP D 1 49 ? -47.715 -14.182 53.772 1.00 32.64 28 ASP D C 1
ATOM 2135 O O . ASP D 1 49 ? -48.547 -13.467 54.332 1.00 33.11 28 ASP D O 1
ATOM 2140 N N . ASN D 1 50 ? -48.033 -15.285 53.086 1.00 32.84 29 ASN D N 1
ATOM 2141 C CA . ASN D 1 50 ? -49.420 -15.719 52.819 1.00 32.48 29 ASN D CA 1
ATOM 2142 C C . ASN D 1 50 ? -50.278 -14.828 51.857 1.00 32.41 29 ASN D C 1
ATOM 2143 O O . ASN D 1 50 ? -51.432 -15.159 51.561 1.00 33.04 29 ASN D O 1
ATOM 2148 N N . GLN D 1 51 ? -49.687 -13.755 51.328 1.00 32.14 30 GLN D N 1
ATOM 2149 C CA . GLN D 1 51 ? -50.330 -12.882 50.344 1.00 31.90 30 GLN D CA 1
ATOM 2150 C C . GLN D 1 51 ? -49.926 -13.172 48.897 1.00 31.11 30 GLN D C 1
ATOM 2151 O O . GLN D 1 51 ? -48.741 -13.345 48.613 1.00 31.26 30 GLN D O 1
ATOM 2157 N N . THR D 1 52 ? -50.911 -13.153 47.990 1.00 30.44 31 THR D N 1
ATOM 2158 C CA . THR D 1 52 ? -50.685 -13.255 46.520 1.00 29.42 31 THR D CA 1
ATOM 2159 C C . THR D 1 52 ? -50.887 -11.891 45.765 1.00 28.67 31 THR D C 1
ATOM 2160 O O . THR D 1 52 ? -51.599 -10.996 46.263 1.00 29.27 31 THR D O 1
ATOM 2164 N N . VAL D 1 53 ? -50.258 -11.739 44.585 1.00 26.87 32 VAL D N 1
ATOM 2165 C CA . VAL D 1 53 ? -50.444 -10.555 43.704 1.00 24.93 32 VAL D CA 1
ATOM 2166 C C . VAL D 1 53 ? -49.856 -10.780 42.293 1.00 23.51 32 VAL D C 1
ATOM 2167 O O . VAL D 1 53 ? -48.847 -11.463 42.155 1.00 23.15 32 VAL D O 1
ATOM 2171 N N . THR D 1 54 ? -50.478 -10.211 41.260 1.00 21.81 33 THR D N 1
ATOM 2172 C CA . THR D 1 54 ? -49.979 -10.311 39.872 1.00 20.62 33 THR D CA 1
ATOM 2173 C C . THR D 1 54 ? -49.418 -8.995 39.362 1.00 19.87 33 THR D C 1
ATOM 2174 O O . THR D 1 54 ? -50.134 -8.022 39.280 1.00 19.49 33 THR D O 1
ATOM 2178 N N . LEU D 1 55 ? -48.146 -8.994 38.970 1.00 19.05 34 LEU D N 1
ATOM 2179 C CA . LEU D 1 55 ? -47.436 -7.798 38.476 1.00 18.56 34 LEU D CA 1
ATOM 2180 C C . LEU D 1 55 ? -48.025 -7.214 37.209 1.00 18.94 34 LEU D C 1
ATOM 2181 O O . LEU D 1 55 ? -48.290 -7.951 36.272 1.00 19.02 34 LEU D O 1
ATOM 2186 N N . ARG D 1 56 ? -48.123 -5.890 37.164 1.00 19.38 35 ARG D N 1
ATOM 2187 C CA . ARG D 1 56 ? -48.762 -5.153 36.073 1.00 20.43 35 ARG D CA 1
ATOM 2188 C C . ARG D 1 56 ? -47.817 -4.429 35.132 1.00 20.30 35 ARG D C 1
ATOM 2189 O O . ARG D 1 56 ? -48.220 -3.998 34.068 1.00 20.30 35 ARG D O 1
ATOM 2197 N N . GLN D 1 57 ? -46.590 -4.228 35.577 1.00 20.92 36 GLN D N 1
ATOM 2198 C CA . GLN D 1 57 ? -45.486 -3.740 34.762 1.00 21.29 36 GLN D CA 1
ATOM 2199 C C . GLN D 1 57 ? -44.307 -4.678 35.027 1.00 20.88 36 GLN D C 1
ATOM 2200 O O . GLN D 1 57 ? -44.289 -5.405 36.033 1.00 20.95 36 GLN D O 1
ATOM 2206 N N . ASP D 1 58 ? -43.314 -4.640 34.144 1.00 20.02 37 ASP D N 1
ATOM 2207 C CA . ASP D 1 58 ? -41.992 -5.134 34.488 1.00 19.36 37 ASP D CA 1
ATOM 2208 C C . ASP D 1 58 ? -41.477 -4.452 35.752 1.00 18.75 37 ASP D C 1
ATOM 2209 O O . ASP D 1 58 ? -41.698 -3.249 35.971 1.00 18.92 37 ASP D O 1
ATOM 2214 N N . VAL D 1 59 ? -40.792 -5.224 36.582 1.00 17.67 38 VAL D N 1
ATOM 2215 C CA . VAL D 1 59 ? -40.197 -4.691 37.792 1.00 16.59 38 VAL D CA 1
ATOM 2216 C C . VAL D 1 59 ? -38.738 -5.160 37.840 1.00 16.57 38 VAL D C 1
ATOM 2217 O O . VAL D 1 59 ? -38.460 -6.342 38.042 1.00 16.80 38 VAL D O 1
ATOM 2221 N N . ALA D 1 60 ? -37.824 -4.214 37.607 1.00 15.77 39 ALA D N 1
ATOM 2222 C CA . ALA D 1 60 ? -36.394 -4.436 37.658 1.00 15.50 39 ALA D CA 1
ATOM 2223 C C . ALA D 1 60 ? -35.904 -4.915 39.025 1.00 15.07 39 ALA D C 1
ATOM 2224 O O . ALA D 1 60 ? -36.439 -4.539 40.040 1.00 15.47 39 ALA D O 1
ATOM 2226 N N . ARG D 1 61 ? -34.863 -5.740 39.050 1.00 15.52 40 ARG D N 1
ATOM 2227 C CA . ARG D 1 61 ? -34.293 -6.175 40.329 1.00 15.67 40 ARG D CA 1
ATOM 2228 C C . ARG D 1 61 ? -33.990 -4.937 41.228 1.00 15.07 40 ARG D C 1
ATOM 2229 O O . ARG D 1 61 ? -33.564 -3.896 40.736 1.00 15.14 40 ARG D O 1
ATOM 2237 N N . GLY D 1 62 ? -34.243 -5.055 42.524 1.00 15.17 41 GLY D N 1
ATOM 2238 C CA . GLY D 1 62 ? -33.986 -3.966 43.487 1.00 15.20 41 GLY D CA 1
ATOM 2239 C C . GLY D 1 62 ? -35.153 -2.986 43.606 1.00 15.78 41 GLY D C 1
ATOM 2240 O O . GLY D 1 62 ? -35.202 -2.211 44.536 1.00 16.37 41 GLY D O 1
ATOM 2241 N N . HIS D 1 63 ? -36.103 -3.016 42.665 1.00 16.58 42 HIS D N 1
ATOM 2242 C CA . HIS D 1 63 ? -37.224 -2.084 42.653 1.00 16.11 42 HIS D CA 1
ATOM 2243 C C . HIS D 1 63 ? -38.432 -2.624 43.413 1.00 16.78 42 HIS D C 1
ATOM 2244 O O . HIS D 1 63 ? -38.591 -3.839 43.603 1.00 16.49 42 HIS D O 1
ATOM 2251 N N . LYS D 1 64 ? -39.288 -1.695 43.852 1.00 16.85 43 LYS D N 1
ATOM 2252 C CA . LYS D 1 64 ? -40.458 -2.015 44.643 1.00 17.02 43 LYS D CA 1
ATOM 2253 C C . LYS D 1 64 ? -41.662 -2.303 43.745 1.00 16.78 43 LYS D C 1
ATOM 2254 O O . LYS D 1 64 ? -41.773 -1.780 42.650 1.00 15.70 43 LYS D O 1
ATOM 2260 N N . PHE D 1 65 ? -42.574 -3.113 44.254 1.00 17.24 44 PHE D N 1
ATOM 2261 C CA . PHE D 1 65 ? -43.914 -3.211 43.677 1.00 17.02 44 PHE D CA 1
ATOM 2262 C C . PHE D 1 65 ? -44.931 -3.339 44.788 1.00 16.95 44 PHE D C 1
ATOM 2263 O O . PHE D 1 65 ? -44.621 -3.823 45.864 1.00 16.22 44 PHE D O 1
ATOM 2271 N N . ALA D 1 66 ? -46.150 -2.875 44.518 1.00 16.66 45 ALA D N 1
ATOM 2272 C CA . ALA D 1 66 ? -47.192 -2.818 45.520 1.00 16.05 45 ALA D CA 1
ATOM 2273 C C . ALA D 1 66 ? -47.802 -4.198 45.763 1.00 16.61 45 ALA D C 1
ATOM 2274 O O . ALA D 1 66 ? -48.163 -4.924 44.820 1.00 15.62 45 ALA D O 1
ATOM 2276 N N . LEU D 1 67 ? -47.962 -4.526 47.039 1.00 16.71 46 LEU D N 1
ATOM 2277 C CA . LEU D 1 67 ? -48.585 -5.777 47.462 1.00 17.77 46 LEU D CA 1
ATOM 2278 C C . LEU D 1 67 ? -50.093 -5.629 47.577 1.00 18.23 46 LEU D C 1
ATOM 2279 O O . LEU D 1 67 ? -50.808 -6.615 47.549 1.00 17.51 46 LEU D O 1
ATOM 2284 N N . THR D 1 68 ? -50.550 -4.380 47.683 1.00 18.36 47 THR D N 1
ATOM 2285 C CA . THR D 1 68 ? -51.942 -4.063 47.817 1.00 18.95 47 THR D CA 1
ATOM 2286 C C . THR D 1 68 ? -52.166 -2.686 47.200 1.00 18.42 47 THR D C 1
ATOM 2287 O O . THR D 1 68 ? -51.210 -1.996 46.910 1.00 18.54 47 THR D O 1
ATOM 2291 N N . ASP D 1 69 ? -53.415 -2.299 46.978 1.00 18.03 48 ASP D N 1
ATOM 2292 C CA . ASP D 1 69 ? -53.718 -0.954 46.491 1.00 18.07 48 ASP D CA 1
ATOM 2293 C C . ASP D 1 69 ? -53.160 0.074 47.488 1.00 17.49 48 ASP D C 1
ATOM 2294 O O . ASP D 1 69 ? -53.166 -0.160 48.695 1.00 19.08 48 ASP D O 1
ATOM 2299 N N . ILE D 1 70 ? -52.617 1.161 46.977 1.00 16.39 49 ILE D N 1
ATOM 2300 C CA . ILE D 1 70 ? -52.122 2.255 47.810 1.00 16.61 49 ILE D CA 1
ATOM 2301 C C . ILE D 1 70 ? -52.710 3.544 47.255 1.00 16.50 49 ILE D C 1
ATOM 2302 O O . ILE D 1 70 ? -52.368 3.956 46.162 1.00 17.05 49 ILE D O 1
ATOM 2307 N N . ALA D 1 71 ? -53.602 4.175 47.987 1.00 16.45 50 ALA D N 1
ATOM 2308 C CA . ALA D 1 71 ? -54.322 5.316 47.437 1.00 16.35 50 ALA D CA 1
ATOM 2309 C C . ALA D 1 71 ? -53.447 6.559 47.402 1.00 15.88 50 ALA D C 1
ATOM 2310 O O . ALA D 1 71 ? -52.491 6.685 48.156 1.00 16.46 50 ALA D O 1
ATOM 2312 N N . LYS D 1 72 ? -53.785 7.486 46.516 1.00 15.65 51 LYS D N 1
ATOM 2313 C CA . LYS D 1 72 ? -53.100 8.766 46.464 1.00 15.83 51 LYS D CA 1
ATOM 2314 C C . LYS D 1 72 ? -52.965 9.346 47.863 1.00 15.74 51 LYS D C 1
ATOM 2315 O O . LYS D 1 72 ? -53.923 9.372 48.618 1.00 15.69 51 LYS D O 1
ATOM 2321 N N . GLY D 1 73 ? -51.753 9.740 48.216 1.00 15.21 52 GLY D N 1
ATOM 2322 C CA . GLY D 1 73 ? -51.470 10.339 49.519 1.00 14.93 52 GLY D CA 1
ATOM 2323 C C . GLY D 1 73 ? -51.123 9.385 50.637 1.00 14.98 52 GLY D C 1
ATOM 2324 O O . GLY D 1 73 ? -50.512 9.784 51.652 1.00 15.39 52 GLY D O 1
ATOM 2325 N N . ALA D 1 74 ? -51.486 8.119 50.453 1.00 14.49 53 ALA D N 1
ATOM 2326 C CA . ALA D 1 74 ? -51.308 7.137 51.469 1.00 14.54 53 ALA D CA 1
ATOM 2327 C C . ALA D 1 74 ? -49.821 6.732 51.569 1.00 15.66 53 ALA D C 1
ATOM 2328 O O . ALA D 1 74 ? -49.088 6.746 50.572 1.00 15.47 53 ALA D O 1
ATOM 2330 N N . ASN D 1 75 ? -49.386 6.385 52.777 1.00 15.76 54 ASN D N 1
ATOM 2331 C CA . ASN D 1 75 ? -48.023 5.991 53.019 1.00 15.67 54 ASN D CA 1
ATOM 2332 C C . ASN D 1 75 ? -47.631 4.738 52.222 1.00 16.01 54 ASN D C 1
ATOM 2333 O O . ASN D 1 75 ? -48.387 3.764 52.107 1.00 15.54 54 ASN D O 1
ATOM 2338 N N . VAL D 1 76 ? -46.417 4.773 51.700 1.00 16.21 55 VAL D N 1
ATOM 2339 C CA . VAL D 1 76 ? -45.716 3.556 51.359 1.00 16.09 55 VAL D CA 1
ATOM 2340 C C . VAL D 1 76 ? -45.105 3.092 52.683 1.00 16.57 55 VAL D C 1
ATOM 2341 O O . VAL D 1 76 ? -44.474 3.892 53.396 1.00 15.71 55 VAL D O 1
ATOM 2345 N N . ILE D 1 77 ? -45.302 1.806 53.007 1.00 15.82 56 ILE D N 1
ATOM 2346 C CA . ILE D 1 77 ? -44.753 1.215 54.236 1.00 15.65 56 ILE D CA 1
ATOM 2347 C C . ILE D 1 77 ? -43.729 0.157 53.825 1.00 15.85 56 ILE D C 1
ATOM 2348 O O . ILE D 1 77 ? -44.021 -0.793 53.061 1.00 15.85 56 ILE D O 1
ATOM 2353 N N . LYS D 1 78 ? -42.522 0.355 54.314 1.00 15.41 57 LYS D N 1
ATOM 2354 C CA . LYS D 1 78 ? -41.373 -0.474 53.985 1.00 15.11 57 LYS D CA 1
ATOM 2355 C C . LYS D 1 78 ? -40.465 -0.489 55.220 1.00 14.87 57 LYS D C 1
ATOM 2356 O O . LYS D 1 78 ? -40.240 0.539 55.868 1.00 14.20 57 LYS D O 1
ATOM 2362 N N . TYR D 1 79 ? -39.911 -1.654 55.527 1.00 15.30 58 TYR D N 1
ATOM 2363 C CA . TYR D 1 79 ? -39.119 -1.861 56.747 1.00 15.19 58 TYR D CA 1
ATOM 2364 C C . TYR D 1 79 ? -40.006 -1.698 57.976 1.00 14.96 58 TYR D C 1
ATOM 2365 O O . TYR D 1 79 ? -39.510 -1.518 59.070 1.00 14.80 58 TYR D O 1
ATOM 2374 N N . GLY D 1 80 ? -41.322 -1.770 57.793 1.00 15.02 59 GLY D N 1
ATOM 2375 C CA . GLY D 1 80 ? -42.246 -1.467 58.877 1.00 14.92 59 GLY D CA 1
ATOM 2376 C C . GLY D 1 80 ? -42.473 0.009 59.162 1.00 14.85 59 GLY D C 1
ATOM 2377 O O . GLY D 1 80 ? -43.204 0.337 60.101 1.00 14.68 59 GLY D O 1
ATOM 2378 N N . LEU D 1 81 ? -41.880 0.884 58.350 1.00 15.02 60 LEU D N 1
ATOM 2379 C CA . LEU D 1 81 ? -41.920 2.342 58.536 1.00 15.12 60 LEU D CA 1
ATOM 2380 C C . LEU D 1 81 ? -42.667 3.036 57.408 1.00 15.16 60 LEU D C 1
ATOM 2381 O O . LEU D 1 81 ? -42.634 2.594 56.229 1.00 14.41 60 LEU D O 1
ATOM 2386 N N . PRO D 1 82 ? -43.259 4.182 57.719 1.00 15.77 61 PRO D N 1
ATOM 2387 C CA . PRO D 1 82 ? -43.697 5.036 56.640 1.00 15.90 61 PRO D CA 1
ATOM 2388 C C . PRO D 1 82 ? -42.499 5.728 56.027 1.00 16.15 61 PRO D C 1
ATOM 2389 O O . PRO D 1 82 ? -41.853 6.550 56.658 1.00 16.53 61 PRO D O 1
ATOM 2393 N N . ILE D 1 83 ? -42.241 5.424 54.764 1.00 16.29 62 ILE D N 1
ATOM 2394 C CA . ILE D 1 83 ? -41.067 5.924 54.120 1.00 16.66 62 ILE D CA 1
ATOM 2395 C C . ILE D 1 83 ? -41.367 7.019 53.114 1.00 16.52 62 ILE D C 1
ATOM 2396 O O . ILE D 1 83 ? -40.453 7.558 52.539 1.00 16.23 62 ILE D O 1
ATOM 2401 N N . GLY D 1 84 ? -42.641 7.266 52.861 1.00 15.89 63 GLY D N 1
ATOM 2402 C CA . GLY D 1 84 ? -43.084 8.173 51.834 1.00 15.82 63 GLY D CA 1
ATOM 2403 C C . GLY D 1 84 ? -44.572 8.028 51.567 1.00 15.84 63 GLY D C 1
ATOM 2404 O O . GLY D 1 84 ? -45.289 7.452 52.376 1.00 16.05 63 GLY D O 1
ATOM 2405 N N . TYR D 1 85 ? -45.045 8.550 50.437 1.00 15.85 64 TYR D N 1
ATOM 2406 C CA . TYR D 1 85 ? -46.453 8.485 50.113 1.00 16.15 64 TYR D CA 1
ATOM 2407 C C . TYR D 1 85 ? -46.700 8.400 48.603 1.00 16.31 64 TYR D C 1
ATOM 2408 O O . TYR D 1 85 ? -45.806 8.706 47.819 1.00 16.53 64 TYR D O 1
ATOM 2417 N N . ALA D 1 86 ? -47.913 7.989 48.204 1.00 15.93 65 ALA D N 1
ATOM 2418 C CA . ALA D 1 86 ? -48.264 7.803 46.791 1.00 15.17 65 ALA D CA 1
ATOM 2419 C C . ALA D 1 86 ? -48.616 9.141 46.157 1.00 15.87 65 ALA D C 1
ATOM 2420 O O . ALA D 1 86 ? -49.308 9.959 46.758 1.00 15.76 65 ALA D O 1
ATOM 2422 N N . LEU D 1 87 ? -48.143 9.376 44.943 1.00 16.18 66 LEU D N 1
ATOM 2423 C CA . LEU D 1 87 ? -48.504 10.582 44.190 1.00 16.22 66 LEU D CA 1
ATOM 2424 C C . LEU D 1 87 ? -49.819 10.399 43.421 1.00 15.89 66 LEU D C 1
ATOM 2425 O O . LEU D 1 87 ? -50.399 11.351 42.932 1.00 15.18 66 LEU D O 1
ATOM 2430 N N . ALA D 1 88 ? -50.268 9.154 43.307 1.00 15.73 67 ALA D N 1
ATOM 2431 C CA . ALA D 1 88 ? -51.485 8.825 42.577 1.00 15.82 67 ALA D CA 1
ATOM 2432 C C . ALA D 1 88 ? -51.930 7.483 43.086 1.00 15.98 67 ALA D C 1
ATOM 2433 O O . ALA D 1 88 ? -51.152 6.778 43.722 1.00 15.45 67 ALA D O 1
ATOM 2435 N N . ASP D 1 89 ? -53.178 7.124 42.812 1.00 15.66 68 ASP D N 1
ATOM 2436 C CA . ASP D 1 89 ? -53.656 5.823 43.202 1.00 15.73 68 ASP D CA 1
ATOM 2437 C C . ASP D 1 89 ? -52.721 4.783 42.590 1.00 15.84 68 ASP D C 1
ATOM 2438 O O . ASP D 1 89 ? -52.379 4.868 41.426 1.00 16.22 68 ASP D O 1
ATOM 2443 N N . ILE D 1 90 ? -52.257 3.840 43.397 1.00 15.91 69 ILE D N 1
ATOM 2444 C CA . ILE D 1 90 ? -51.409 2.767 42.922 1.00 15.94 69 ILE D CA 1
ATOM 2445 C C . ILE D 1 90 ? -52.152 1.435 43.116 1.00 16.16 69 ILE D C 1
ATOM 2446 O O . ILE D 1 90 ? -52.631 1.147 44.205 1.00 16.64 69 ILE D O 1
ATOM 2451 N N . ALA D 1 91 ? -52.254 0.656 42.053 1.00 15.67 70 ALA D N 1
ATOM 2452 C CA . ALA D 1 91 ? -52.895 -0.660 42.069 1.00 15.75 70 ALA D CA 1
ATOM 2453 C C . ALA D 1 91 ? -51.938 -1.735 42.533 1.00 15.84 70 ALA D C 1
ATOM 2454 O O . ALA D 1 91 ? -50.753 -1.662 42.263 1.00 15.66 70 ALA D O 1
ATOM 2456 N N . ALA D 1 92 ? -52.463 -2.739 43.227 1.00 16.74 71 ALA D N 1
ATOM 2457 C CA . ALA D 1 92 ? -51.693 -3.930 43.616 1.00 16.73 71 ALA D CA 1
ATOM 2458 C C . ALA D 1 92 ? -51.019 -4.488 42.383 1.00 16.89 71 ALA D C 1
ATOM 2459 O O . ALA D 1 92 ? -51.648 -4.603 41.351 1.00 16.10 71 ALA D O 1
ATOM 2461 N N . GLY D 1 93 ? -49.727 -4.783 42.505 1.00 17.06 72 GLY D N 1
ATOM 2462 C CA . GLY D 1 93 ? -48.924 -5.298 41.402 1.00 17.31 72 GLY D CA 1
ATOM 2463 C C . GLY D 1 93 ? -48.292 -4.270 40.493 1.00 17.54 72 GLY D C 1
ATOM 2464 O O . GLY D 1 93 ? -47.649 -4.647 39.532 1.00 16.92 72 GLY D O 1
ATOM 2465 N N . GLU D 1 94 ? -48.464 -2.973 40.778 1.00 17.91 73 GLU D N 1
ATOM 2466 C CA . GLU D 1 94 ? -47.765 -1.939 40.016 1.00 18.10 73 GLU D CA 1
ATOM 2467 C C . GLU D 1 94 ? -46.342 -1.709 40.496 1.00 17.87 73 GLU D C 1
ATOM 2468 O O . GLU D 1 94 ? -46.021 -1.853 41.690 1.00 18.57 73 GLU D O 1
ATOM 2474 N N . HIS D 1 95 ? -45.500 -1.314 39.551 1.00 17.66 74 HIS D N 1
ATOM 2475 C CA . HIS D 1 95 ? -44.165 -0.785 39.851 1.00 17.87 74 HIS D CA 1
ATOM 2476 C C . HIS D 1 95 ? -44.254 0.454 40.732 1.00 18.06 74 HIS D C 1
ATOM 2477 O O . HIS D 1 95 ? -44.924 1.431 40.382 1.00 18.86 74 HIS D O 1
ATOM 2484 N N . VAL D 1 96 ? -43.608 0.400 41.896 1.00 18.38 75 VAL D N 1
ATOM 2485 C CA . VAL D 1 96 ? -43.536 1.540 42.806 1.00 18.23 75 VAL D CA 1
ATOM 2486 C C . VAL D 1 96 ? -42.139 2.192 42.727 1.00 18.69 75 VAL D C 1
ATOM 2487 O O . VAL D 1 96 ? -41.108 1.550 43.010 1.00 18.76 75 VAL D O 1
ATOM 2491 N N . HIS D 1 97 ? -42.111 3.445 42.292 1.00 18.14 76 HIS D N 1
ATOM 2492 C CA . HIS D 1 97 ? -40.852 4.165 42.137 1.00 19.03 76 HIS D CA 1
ATOM 2493 C C . HIS D 1 97 ? -41.050 5.690 42.128 1.00 18.71 76 HIS D C 1
ATOM 2494 O O . HIS D 1 97 ? -42.108 6.219 42.515 1.00 18.00 76 HIS D O 1
ATOM 2501 N N . ALA D 1 98 ? -40.044 6.396 41.641 1.00 18.83 77 ALA D N 1
ATOM 2502 C CA . ALA D 1 98 ? -40.045 7.861 41.610 1.00 18.94 77 ALA D CA 1
ATOM 2503 C C . ALA D 1 98 ? -41.228 8.432 40.866 1.00 19.63 77 ALA D C 1
ATOM 2504 O O . ALA D 1 98 ? -41.649 9.534 41.155 1.00 20.26 77 ALA D O 1
ATOM 2506 N N . HIS D 1 99 ? -41.742 7.695 39.887 1.00 19.80 78 HIS D N 1
ATOM 2507 C CA . HIS D 1 99 ? -42.852 8.158 39.064 1.00 20.44 78 HIS D CA 1
ATOM 2508 C C . HIS D 1 99 ? -44.185 8.285 39.812 1.00 19.47 78 HIS D C 1
ATOM 2509 O O . HIS D 1 99 ? -44.977 9.170 39.519 1.00 20.73 78 HIS D O 1
ATOM 2516 N N . ASN D 1 100 ? -44.423 7.434 40.794 1.00 19.07 79 ASN D N 1
ATOM 2517 C CA . ASN D 1 100 ? -45.720 7.387 41.463 1.00 18.20 79 ASN D CA 1
ATOM 2518 C C . ASN D 1 100 ? -45.673 7.439 42.994 1.00 18.61 79 ASN D C 1
ATOM 2519 O O . ASN D 1 100 ? -46.714 7.281 43.654 1.00 18.39 79 ASN D O 1
ATOM 2524 N N . THR D 1 101 ? -44.487 7.650 43.555 1.00 19.44 80 THR D N 1
ATOM 2525 C CA . THR D 1 101 ? -44.330 7.860 44.989 1.00 20.26 80 THR D CA 1
ATOM 2526 C C . THR D 1 101 ? -43.246 8.891 45.282 1.00 21.15 80 THR D C 1
ATOM 2527 O O . THR D 1 101 ? -42.410 9.160 44.455 1.00 20.84 80 THR D O 1
ATOM 2531 N N . ARG D 1 102 ? -43.294 9.469 46.469 1.00 22.78 81 ARG D N 1
ATOM 2532 C CA . ARG D 1 102 ? -42.237 10.328 46.967 1.00 24.64 81 ARG D CA 1
ATOM 2533 C C . ARG D 1 102 ? -41.715 9.739 48.263 1.00 25.35 81 ARG D C 1
ATOM 2534 O O . ARG D 1 102 ? -42.495 9.273 49.085 1.00 23.90 81 ARG D O 1
ATOM 2542 N N . THR D 1 103 ? -40.401 9.737 48.410 1.00 26.73 82 THR D N 1
ATOM 2543 C CA . THR D 1 103 ? -39.733 9.217 49.582 1.00 28.43 82 THR D CA 1
ATOM 2544 C C . THR D 1 103 ? -39.437 10.375 50.519 1.00 29.99 82 THR D C 1
ATOM 2545 O O . THR D 1 103 ? -38.957 11.404 50.090 1.00 29.70 82 THR D O 1
ATOM 2549 N N . ASN D 1 104 ? -39.733 10.192 51.799 1.00 31.68 83 ASN D N 1
ATOM 2550 C CA . ASN D 1 104 ? -39.606 11.246 52.818 1.00 33.11 83 ASN D CA 1
ATOM 2551 C C . ASN D 1 104 ? -38.639 10.931 53.947 1.00 32.61 83 ASN D C 1
ATOM 2552 O O . ASN D 1 104 ? -38.594 11.651 54.922 1.00 34.28 83 ASN D O 1
ATOM 2557 N N . LEU D 1 105 ? -37.862 9.877 53.833 1.00 31.88 84 LEU D N 1
ATOM 2558 C CA . LEU D 1 105 ? -36.980 9.471 54.928 1.00 31.21 84 LEU D CA 1
ATOM 2559 C C . LEU D 1 105 ? -35.911 10.541 55.260 1.00 32.04 84 LEU D C 1
ATOM 2560 O O . LEU D 1 105 ? -35.354 10.695 56.393 1.00 30.82 84 LEU D O 1
ATOM 2566 N N . GLY E 1 21 ? -1.690 -2.566 52.670 1.00 36.70 0 GLY E N 1
ATOM 2567 C CA . GLY E 1 21 ? -0.770 -3.242 51.692 1.00 36.83 0 GLY E CA 1
ATOM 2568 C C . GLY E 1 21 ? 0.039 -2.259 50.852 1.00 36.55 0 GLY E C 1
ATOM 2569 O O . GLY E 1 21 ? 0.139 -1.059 51.180 1.00 36.53 0 GLY E O 1
ATOM 2578 N N . GLN E 1 23 ? 1.337 0.219 47.968 1.00 26.21 2 GLN E N 1
ATOM 2579 C CA . GLN E 1 23 ? 0.709 1.415 47.509 1.00 23.38 2 GLN E CA 1
ATOM 2580 C C . GLN E 1 23 ? 0.660 1.507 45.981 1.00 20.63 2 GLN E C 1
ATOM 2581 O O . GLN E 1 23 ? 0.033 2.406 45.450 1.00 19.36 2 GLN E O 1
ATOM 2587 N N . TYR E 1 24 ? 1.324 0.587 45.288 1.00 18.60 3 TYR E N 1
ATOM 2588 C CA . TYR E 1 24 ? 1.388 0.604 43.805 1.00 18.28 3 TYR E CA 1
ATOM 2589 C C . TYR E 1 24 ? 1.810 -0.749 43.252 1.00 16.85 3 TYR E C 1
ATOM 2590 O O . TYR E 1 24 ? 2.290 -1.598 43.988 1.00 16.32 3 TYR E O 1
ATOM 2599 N N . ILE E 1 25 ? 1.637 -0.941 41.944 1.00 16.21 4 ILE E N 1
ATOM 2600 C CA . ILE E 1 25 ? 2.081 -2.197 41.287 1.00 15.83 4 ILE E CA 1
ATOM 2601 C C . ILE E 1 25 ? 2.652 -1.875 39.905 1.00 16.65 4 ILE E C 1
ATOM 2602 O O . ILE E 1 25 ? 2.066 -1.090 39.141 1.00 16.19 4 ILE E O 1
ATOM 2607 N N . LYS E 1 26 ? 3.830 -2.440 39.623 1.00 16.65 5 LYS E N 1
ATOM 2608 C CA . LYS E 1 26 ? 4.387 -2.440 38.280 1.00 16.63 5 LYS E CA 1
ATOM 2609 C C . LYS E 1 26 ? 4.110 -3.837 37.757 1.00 16.56 5 LYS E C 1
ATOM 2610 O O . LYS E 1 26 ? 4.702 -4.806 38.248 1.00 17.16 5 LYS E O 1
ATOM 2616 N N . ILE E 1 27 ? 3.215 -3.942 36.770 1.00 16.10 6 ILE E N 1
ATOM 2617 C CA . ILE E 1 27 ? 2.609 -5.230 36.451 1.00 15.27 6 ILE E CA 1
ATOM 2618 C C . ILE E 1 27 ? 3.586 -6.107 35.720 1.00 15.24 6 ILE E C 1
ATOM 2619 O O . ILE E 1 27 ? 3.630 -7.309 35.953 1.00 14.55 6 ILE E O 1
ATOM 2624 N N . HIS E 1 28 ? 4.375 -5.504 34.821 1.00 15.50 7 HIS E N 1
ATOM 2625 C CA . HIS E 1 28 ? 5.321 -6.256 34.001 1.00 15.25 7 HIS E CA 1
ATOM 2626 C C . HIS E 1 28 ? 6.679 -5.527 33.981 1.00 15.33 7 HIS E C 1
ATOM 2627 O O . HIS E 1 28 ? 6.732 -4.281 34.031 1.00 15.96 7 HIS E O 1
ATOM 2634 N N . ALA E 1 29 ? 7.756 -6.319 33.938 1.00 14.82 8 ALA E N 1
ATOM 2635 C CA . ALA E 1 29 ? 9.131 -5.834 33.917 1.00 15.00 8 ALA E CA 1
ATOM 2636 C C . ALA E 1 29 ? 9.413 -4.698 32.891 1.00 15.73 8 ALA E C 1
ATOM 2637 O O . ALA E 1 29 ? 10.199 -3.783 33.169 1.00 15.90 8 ALA E O 1
ATOM 2639 N N . LEU E 1 30 ? 8.809 -4.802 31.701 1.00 15.93 9 LEU E N 1
ATOM 2640 C CA . LEU E 1 30 ? 8.982 -3.828 30.613 1.00 16.34 9 LEU E CA 1
ATOM 2641 C C . LEU E 1 30 ? 8.182 -2.527 30.765 1.00 16.46 9 LEU E C 1
ATOM 2642 O O . LEU E 1 30 ? 8.322 -1.617 29.926 1.00 16.40 9 LEU E O 1
ATOM 2647 N N . ASP E 1 31 ? 7.302 -2.459 31.773 1.00 16.16 10 ASP E N 1
ATOM 2648 C CA . ASP E 1 31 ? 6.328 -1.363 31.853 1.00 15.92 10 ASP E CA 1
ATOM 2649 C C . ASP E 1 31 ? 7.018 -0.032 32.173 1.00 15.91 10 ASP E C 1
ATOM 2650 O O . ASP E 1 31 ? 8.006 -0.016 32.886 1.00 15.24 10 ASP E O 1
ATOM 2655 N N . ASN E 1 32 ? 6.517 1.075 31.616 1.00 15.29 11 ASN E N 1
ATOM 2656 C CA . ASN E 1 32 ? 7.044 2.400 31.973 1.00 15.43 11 ASN E CA 1
ATOM 2657 C C . ASN E 1 32 ? 6.017 3.192 32.811 1.00 16.00 11 ASN E C 1
ATOM 2658 O O . ASN E 1 32 ? 6.144 4.403 33.018 1.00 16.26 11 ASN E O 1
ATOM 2663 N N . VAL E 1 33 ? 4.988 2.479 33.271 1.00 16.81 12 VAL E N 1
ATOM 2664 C CA . VAL E 1 33 ? 3.961 3.017 34.174 1.00 16.45 12 VAL E CA 1
ATOM 2665 C C . VAL E 1 33 ? 3.716 2.027 35.261 1.00 16.49 12 VAL E C 1
ATOM 2666 O O . VAL E 1 33 ? 3.898 0.849 35.039 1.00 16.48 12 VAL E O 1
ATOM 2670 N N . ALA E 1 34 ? 3.394 2.532 36.460 1.00 17.30 13 ALA E N 1
ATOM 2671 C CA . ALA E 1 34 ? 2.844 1.726 37.564 1.00 17.47 13 ALA E CA 1
ATOM 2672 C C . ALA E 1 34 ? 1.406 2.210 37.864 1.00 16.94 13 ALA E C 1
ATOM 2673 O O . ALA E 1 34 ? 1.033 3.318 37.481 1.00 17.21 13 ALA E O 1
ATOM 2675 N N . VAL E 1 35 ? 0.629 1.370 38.545 1.00 16.09 14 VAL E N 1
ATOM 2676 C CA . VAL E 1 35 ? -0.719 1.693 38.952 1.00 15.03 14 VAL E CA 1
ATOM 2677 C C . VAL E 1 35 ? -0.754 1.952 40.445 1.00 15.83 14 VAL E C 1
ATOM 2678 O O . VAL E 1 35 ? -0.312 1.106 41.246 1.00 16.63 14 VAL E O 1
ATOM 2682 N N . ALA E 1 36 ? -1.267 3.124 40.828 1.00 15.79 15 ALA E N 1
ATOM 2683 C CA . ALA E 1 36 ? -1.612 3.430 42.244 1.00 16.08 15 ALA E CA 1
ATOM 2684 C C . ALA E 1 36 ? -2.659 2.431 42.805 1.00 15.83 15 ALA E C 1
ATOM 2685 O O . ALA E 1 36 ? -3.691 2.193 42.179 1.00 16.35 15 ALA E O 1
ATOM 2687 N N . LEU E 1 37 ? -2.369 1.825 43.962 1.00 15.91 16 LEU E N 1
ATOM 2688 C CA . LEU E 1 37 ? -3.313 0.981 44.658 1.00 15.75 16 LEU E CA 1
ATOM 2689 C C . LEU E 1 37 ? -3.971 1.756 45.825 1.00 16.08 16 LEU E C 1
ATOM 2690 O O . LEU E 1 37 ? -4.843 1.239 46.490 1.00 15.53 16 LEU E O 1
ATOM 2695 N N . ALA E 1 38 ? -3.536 3.003 46.052 1.00 15.98 17 ALA E N 1
ATOM 2696 C CA . ALA E 1 38 ? -4.175 3.906 46.996 1.00 15.78 17 ALA E CA 1
ATOM 2697 C C . ALA E 1 38 ? -4.068 5.273 46.397 1.00 15.72 17 ALA E C 1
ATOM 2698 O O . ALA E 1 38 ? -3.345 5.462 45.414 1.00 15.09 17 ALA E O 1
ATOM 2700 N N . ASP E 1 39 ? -4.775 6.243 46.969 1.00 15.65 18 ASP E N 1
ATOM 2701 C CA . ASP E 1 39 ? -4.579 7.623 46.535 1.00 16.38 18 ASP E CA 1
ATOM 2702 C C . ASP E 1 39 ? -3.212 8.054 47.059 1.00 16.17 18 ASP E C 1
ATOM 2703 O O . ASP E 1 39 ? -3.020 8.092 48.249 1.00 16.92 18 ASP E O 1
ATOM 2708 N N . LEU E 1 40 ? -2.267 8.343 46.174 1.00 16.59 19 LEU E N 1
ATOM 2709 C CA . LEU E 1 40 ? -0.886 8.649 46.551 1.00 16.82 19 LEU E CA 1
ATOM 2710 C C . LEU E 1 40 ? -0.648 10.162 46.504 1.00 17.21 19 LEU E C 1
ATOM 2711 O O . LEU E 1 40 ? -1.068 10.835 45.582 1.00 17.76 19 LEU E O 1
ATOM 2716 N N . ALA E 1 41 ? 0.027 10.690 47.517 1.00 17.64 20 ALA E N 1
ATOM 2717 C CA . ALA E 1 41 ? 0.251 12.111 47.629 1.00 17.54 20 ALA E CA 1
ATOM 2718 C C . ALA E 1 41 ? 1.482 12.540 46.849 1.00 17.84 20 ALA E C 1
ATOM 2719 O O . ALA E 1 41 ? 2.485 11.814 46.798 1.00 17.05 20 ALA E O 1
ATOM 2721 N N . GLU E 1 42 ? 1.395 13.740 46.268 1.00 18.27 21 GLU E N 1
ATOM 2722 C CA . GLU E 1 42 ? 2.521 14.412 45.646 1.00 18.43 21 GLU E CA 1
ATOM 2723 C C . GLU E 1 42 ? 3.689 14.343 46.589 1.00 18.50 21 GLU E C 1
ATOM 2724 O O . GLU E 1 42 ? 3.507 14.501 47.802 1.00 18.63 21 GLU E O 1
ATOM 2730 N N . GLY E 1 43 ? 4.888 14.153 46.046 1.00 18.44 22 GLY E N 1
ATOM 2731 C CA . GLY E 1 43 ? 6.095 14.059 46.870 1.00 18.08 22 GLY E CA 1
ATOM 2732 C C . GLY E 1 43 ? 6.358 12.620 47.284 1.00 18.79 22 GLY E C 1
ATOM 2733 O O . GLY E 1 43 ? 7.448 12.288 47.706 1.00 18.88 22 GLY E O 1
ATOM 2734 N N . THR E 1 44 ? 5.377 11.741 47.146 1.00 19.29 23 THR E N 1
ATOM 2735 C CA . THR E 1 44 ? 5.620 10.350 47.490 1.00 20.39 23 THR E CA 1
ATOM 2736 C C . THR E 1 44 ? 6.761 9.778 46.657 1.00 21.15 23 THR E C 1
ATOM 2737 O O . THR E 1 44 ? 6.797 9.945 45.428 1.00 21.05 23 THR E O 1
ATOM 2741 N N . GLU E 1 45 ? 7.699 9.129 47.339 1.00 22.00 24 GLU E N 1
ATOM 2742 C CA . GLU E 1 45 ? 8.832 8.503 46.681 1.00 23.51 24 GLU E CA 1
ATOM 2743 C C . GLU E 1 45 ? 8.535 7.040 46.432 1.00 23.72 24 GLU E C 1
ATOM 2744 O O . GLU E 1 45 ? 8.352 6.270 47.353 1.00 24.65 24 GLU E O 1
ATOM 2750 N N . VAL E 1 46 ? 8.464 6.675 45.171 1.00 23.93 25 VAL E N 1
ATOM 2751 C CA . VAL E 1 46 ? 8.067 5.350 44.797 1.00 25.08 25 VAL E CA 1
ATOM 2752 C C . VAL E 1 46 ? 9.291 4.596 44.345 1.00 25.74 25 VAL E C 1
ATOM 2753 O O . VAL E 1 46 ? 10.054 5.100 43.539 1.00 25.76 25 VAL E O 1
ATOM 2757 N N . SER E 1 47 ? 9.476 3.400 44.891 1.00 26.48 26 SER E N 1
ATOM 2758 C CA . SER E 1 47 ? 10.557 2.532 44.494 1.00 27.15 26 SER E CA 1
ATOM 2759 C C . SER E 1 47 ? 9.959 1.200 44.082 1.00 27.89 26 SER E C 1
ATOM 2760 O O . SER E 1 47 ? 9.282 0.545 44.870 1.00 27.50 26 SER E O 1
ATOM 2763 N N . VAL E 1 48 ? 10.175 0.819 42.827 1.00 29.09 27 VAL E N 1
ATOM 2764 C CA . VAL E 1 48 ? 9.688 -0.461 42.330 1.00 29.76 27 VAL E CA 1
ATOM 2765 C C . VAL E 1 48 ? 10.621 -0.987 41.280 1.00 30.78 27 VAL E C 1
ATOM 2766 O O . VAL E 1 48 ? 11.044 -0.236 40.405 1.00 31.26 27 VAL E O 1
ATOM 2770 N N . ASP E 1 49 ? 10.929 -2.283 41.350 1.00 31.85 28 ASP E N 1
ATOM 2771 C CA . ASP E 1 49 ? 11.916 -2.883 40.440 1.00 32.55 28 ASP E CA 1
ATOM 2772 C C . ASP E 1 49 ? 13.127 -1.976 40.653 1.00 32.65 28 ASP E C 1
ATOM 2773 O O . ASP E 1 49 ? 13.234 -1.342 41.718 1.00 33.94 28 ASP E O 1
ATOM 2778 N N . ASN E 1 50 ? 14.015 -1.841 39.683 1.00 32.35 29 ASN E N 1
ATOM 2779 C CA . ASN E 1 50 ? 15.153 -0.946 39.902 1.00 31.71 29 ASN E CA 1
ATOM 2780 C C . ASN E 1 50 ? 14.869 0.520 39.521 1.00 31.36 29 ASN E C 1
ATOM 2781 O O . ASN E 1 50 ? 15.732 1.202 38.962 1.00 30.61 29 ASN E O 1
ATOM 2786 N N . GLN E 1 51 ? 13.666 1.011 39.835 1.00 31.21 30 GLN E N 1
ATOM 2787 C CA . GLN E 1 51 ? 13.275 2.375 39.442 1.00 30.85 30 GLN E CA 1
ATOM 2788 C C . GLN E 1 51 ? 12.774 3.154 40.646 1.00 30.30 30 GLN E C 1
ATOM 2789 O O . GLN E 1 51 ? 12.041 2.606 41.466 1.00 30.52 30 GLN E O 1
ATOM 2795 N N . THR E 1 52 ? 13.192 4.416 40.754 1.00 29.34 31 THR E N 1
ATOM 2796 C CA . THR E 1 52 ? 12.728 5.324 41.816 1.00 28.59 31 THR E CA 1
ATOM 2797 C C . THR E 1 52 ? 12.214 6.609 41.200 1.00 27.27 31 THR E C 1
ATOM 2798 O O . THR E 1 52 ? 12.944 7.258 40.459 1.00 27.50 31 THR E O 1
ATOM 2802 N N . VAL E 1 53 ? 10.970 6.976 41.506 1.00 25.36 32 VAL E N 1
ATOM 2803 C CA . VAL E 1 53 ? 10.408 8.228 41.021 1.00 23.88 32 VAL E CA 1
ATOM 2804 C C . VAL E 1 53 ? 9.766 8.970 42.165 1.00 22.64 32 VAL E C 1
ATOM 2805 O O . VAL E 1 53 ? 9.388 8.355 43.155 1.00 22.34 32 VAL E O 1
ATOM 2809 N N . THR E 1 54 ? 9.656 10.290 42.026 1.00 20.98 33 THR E N 1
ATOM 2810 C CA . THR E 1 54 ? 8.936 11.126 42.985 1.00 20.38 33 THR E CA 1
ATOM 2811 C C . THR E 1 54 ? 7.646 11.634 42.328 1.00 19.67 33 THR E C 1
ATOM 2812 O O . THR E 1 54 ? 7.686 12.239 41.260 1.00 20.16 33 THR E O 1
ATOM 2816 N N . LEU E 1 55 ? 6.501 11.367 42.936 1.00 18.80 34 LEU E N 1
ATOM 2817 C CA . LEU E 1 55 ? 5.255 11.796 42.328 1.00 18.33 34 LEU E CA 1
ATOM 2818 C C . LEU E 1 55 ? 5.196 13.298 42.256 1.00 19.36 34 LEU E C 1
ATOM 2819 O O . LEU E 1 55 ? 5.406 14.009 43.258 1.00 19.24 34 LEU E O 1
ATOM 2824 N N . ARG E 1 56 ? 4.906 13.786 41.066 1.00 19.17 35 ARG E N 1
ATOM 2825 C CA . ARG E 1 56 ? 4.906 15.208 40.830 1.00 20.40 35 ARG E CA 1
ATOM 2826 C C . ARG E 1 56 ? 3.563 15.788 41.145 1.00 20.51 35 ARG E C 1
ATOM 2827 O O . ARG E 1 56 ? 3.395 17.000 41.094 1.00 19.44 35 ARG E O 1
ATOM 2835 N N . GLN E 1 57 ? 2.604 14.901 41.476 1.00 20.89 36 GLN E N 1
ATOM 2836 C CA . GLN E 1 57 ? 1.257 15.320 41.872 1.00 20.76 36 GLN E CA 1
ATOM 2837 C C . GLN E 1 57 ? 0.502 14.210 42.587 1.00 20.10 36 GLN E C 1
ATOM 2838 O O . GLN E 1 57 ? 0.911 13.078 42.597 1.00 19.39 36 GLN E O 1
ATOM 2844 N N . ASP E 1 58 ? -0.603 14.558 43.223 1.00 19.90 37 ASP E N 1
ATOM 2845 C CA . ASP E 1 58 ? -1.508 13.548 43.760 1.00 19.23 37 ASP E CA 1
ATOM 2846 C C . ASP E 1 58 ? -1.960 12.600 42.619 1.00 18.46 37 ASP E C 1
ATOM 2847 O O . ASP E 1 58 ? -2.295 13.067 41.544 1.00 18.23 37 ASP E O 1
ATOM 2852 N N . VAL E 1 59 ? -1.872 11.277 42.834 1.00 17.47 38 VAL E N 1
ATOM 2853 C CA . VAL E 1 59 ? -2.300 10.274 41.850 1.00 16.77 38 VAL E CA 1
ATOM 2854 C C . VAL E 1 59 ? -3.400 9.404 42.509 1.00 17.71 38 VAL E C 1
ATOM 2855 O O . VAL E 1 59 ? -3.149 8.693 43.503 1.00 17.42 38 VAL E O 1
ATOM 2859 N N . ALA E 1 60 ? -4.624 9.518 41.985 1.00 16.35 39 ALA E N 1
ATOM 2860 C CA . ALA E 1 60 ? -5.761 8.770 42.507 1.00 15.71 39 ALA E CA 1
ATOM 2861 C C . ALA E 1 60 ? -5.536 7.231 42.363 1.00 15.39 39 ALA E C 1
ATOM 2862 O O . ALA E 1 60 ? -4.861 6.778 41.472 1.00 15.65 39 ALA E O 1
ATOM 2864 N N . ARG E 1 61 ? -6.107 6.446 43.261 1.00 15.94 40 ARG E N 1
ATOM 2865 C CA . ARG E 1 61 ? -6.027 4.988 43.167 1.00 16.22 40 ARG E CA 1
ATOM 2866 C C . ARG E 1 61 ? -6.593 4.519 41.807 1.00 15.42 40 ARG E C 1
ATOM 2867 O O . ARG E 1 61 ? -7.606 5.048 41.330 1.00 15.35 40 ARG E O 1
ATOM 2875 N N . GLY E 1 62 ? -5.940 3.532 41.219 1.00 15.07 41 GLY E N 1
ATOM 2876 C CA . GLY E 1 62 ? -6.314 2.995 39.896 1.00 15.09 41 GLY E CA 1
ATOM 2877 C C . GLY E 1 62 ? -5.704 3.698 38.700 1.00 15.73 41 GLY E C 1
ATOM 2878 O O . GLY E 1 62 ? -5.735 3.169 37.601 1.00 16.17 41 GLY E O 1
ATOM 2879 N N . HIS E 1 63 ? -5.111 4.875 38.916 1.00 16.00 42 HIS E N 1
ATOM 2880 C CA . HIS E 1 63 ? -4.519 5.654 37.852 1.00 16.69 42 HIS E CA 1
ATOM 2881 C C . HIS E 1 63 ? -3.051 5.281 37.717 1.00 16.79 42 HIS E C 1
ATOM 2882 O O . HIS E 1 63 ? -2.452 4.763 38.658 1.00 17.01 42 HIS E O 1
ATOM 2889 N N . LYS E 1 64 ? -2.514 5.524 36.533 1.00 16.61 43 LYS E N 1
ATOM 2890 C CA . LYS E 1 64 ? -1.124 5.249 36.196 1.00 17.00 43 LYS E CA 1
ATOM 2891 C C . LYS E 1 64 ? -0.240 6.458 36.462 1.00 16.81 43 LYS E C 1
ATOM 2892 O O . LYS E 1 64 ? -0.681 7.605 36.264 1.00 16.70 43 LYS E O 1
ATOM 2898 N N . PHE E 1 65 ? 1.028 6.210 36.792 1.00 16.76 44 PHE E N 1
ATOM 2899 C CA . PHE E 1 65 ? 2.055 7.269 36.792 1.00 16.72 44 PHE E CA 1
ATOM 2900 C C . PHE E 1 65 ? 3.361 6.744 36.150 1.00 17.09 44 PHE E C 1
ATOM 2901 O O . PHE E 1 65 ? 3.640 5.533 36.160 1.00 16.64 44 PHE E O 1
ATOM 2909 N N . ALA E 1 66 ? 4.128 7.652 35.566 1.00 16.46 45 ALA E N 1
ATOM 2910 C CA . ALA E 1 66 ? 5.319 7.291 34.809 1.00 16.58 45 ALA E CA 1
ATOM 2911 C C . ALA E 1 66 ? 6.444 6.831 35.696 1.00 16.50 45 ALA E C 1
ATOM 2912 O O . ALA E 1 66 ? 6.758 7.444 36.711 1.00 16.51 45 ALA E O 1
ATOM 2914 N N . LEU E 1 67 ? 7.038 5.708 35.323 1.00 17.31 46 LEU E N 1
ATOM 2915 C CA . LEU E 1 67 ? 8.228 5.213 36.017 1.00 18.01 46 LEU E CA 1
ATOM 2916 C C . LEU E 1 67 ? 9.536 5.754 35.426 1.00 18.59 46 LEU E C 1
ATOM 2917 O O . LEU E 1 67 ? 10.589 5.642 36.056 1.00 18.63 46 LEU E O 1
ATOM 2922 N N . THR E 1 68 ? 9.468 6.274 34.198 1.00 19.02 47 THR E N 1
ATOM 2923 C CA . THR E 1 68 ? 10.614 6.804 33.475 1.00 20.10 47 THR E CA 1
ATOM 2924 C C . THR E 1 68 ? 10.068 7.903 32.558 1.00 19.65 47 THR E C 1
ATOM 2925 O O . THR E 1 68 ? 8.855 8.011 32.371 1.00 19.98 47 THR E O 1
ATOM 2929 N N . ASP E 1 69 ? 10.936 8.757 32.044 1.00 18.78 48 ASP E N 1
ATOM 2930 C CA . ASP E 1 69 ? 10.517 9.716 31.035 1.00 18.74 48 ASP E CA 1
ATOM 2931 C C . ASP E 1 69 ? 9.938 8.955 29.830 1.00 18.57 48 ASP E C 1
ATOM 2932 O O . ASP E 1 69 ? 10.396 7.875 29.511 1.00 18.87 48 ASP E O 1
ATOM 2937 N N . ILE E 1 70 ? 8.883 9.511 29.234 1.00 17.92 49 ILE E N 1
ATOM 2938 C CA . ILE E 1 70 ? 8.251 8.969 28.042 1.00 17.31 49 ILE E CA 1
ATOM 2939 C C . ILE E 1 70 ? 8.172 10.129 27.035 1.00 16.86 49 ILE E C 1
ATOM 2940 O O . ILE E 1 70 ? 7.473 11.110 27.256 1.00 16.54 49 ILE E O 1
ATOM 2945 N N . ALA E 1 71 ? 8.919 9.986 25.945 1.00 15.85 50 ALA E N 1
ATOM 2946 C CA . ALA E 1 71 ? 9.002 11.007 24.913 1.00 16.10 50 ALA E CA 1
ATOM 2947 C C . ALA E 1 71 ? 7.680 11.168 24.186 1.00 15.51 50 ALA E C 1
ATOM 2948 O O . ALA E 1 71 ? 6.965 10.197 23.946 1.00 15.3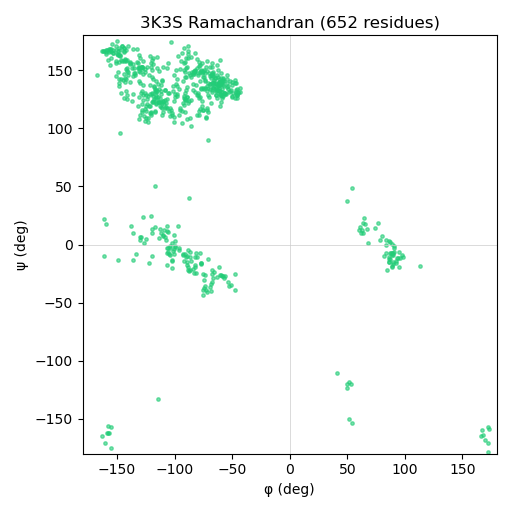8 50 ALA E O 1
ATOM 2950 N N . LYS E 1 72 ? 7.393 12.397 23.799 1.00 15.18 51 LYS E N 1
ATOM 2951 C CA . LYS E 1 72 ? 6.320 12.667 22.846 1.00 15.41 51 LYS E CA 1
ATOM 2952 C C . LYS E 1 72 ? 6.407 11.656 21.684 1.00 15.19 51 LYS E C 1
ATOM 2953 O O . LYS E 1 72 ? 7.481 11.408 21.172 1.00 13.90 51 LYS E O 1
ATOM 2959 N N . GLY E 1 73 ? 5.272 11.024 21.365 1.00 15.17 52 GLY E N 1
ATOM 2960 C CA . GLY E 1 73 ? 5.170 10.007 20.324 1.00 15.38 52 GLY E CA 1
ATOM 2961 C C . GLY E 1 73 ? 5.490 8.565 20.704 1.00 15.26 52 GLY E C 1
ATOM 2962 O O . GLY E 1 73 ? 5.250 7.667 19.918 1.00 15.70 52 GLY E O 1
ATOM 2963 N N . ALA E 1 74 ? 6.047 8.342 21.883 1.00 15.56 53 ALA E N 1
ATOM 2964 C CA . ALA E 1 74 ? 6.538 7.020 22.269 1.00 15.56 53 ALA E CA 1
ATOM 2965 C C . ALA E 1 74 ? 5.466 6.181 22.974 1.00 16.09 53 ALA E C 1
ATOM 2966 O O . ALA E 1 74 ? 4.474 6.710 23.506 1.00 16.61 53 ALA E O 1
ATOM 2968 N N . ASN E 1 75 ? 5.679 4.870 22.998 1.00 15.65 54 ASN E N 1
ATOM 2969 C CA . ASN E 1 75 ? 4.730 3.946 23.645 1.00 15.90 54 ASN E CA 1
ATOM 2970 C C . ASN E 1 75 ? 4.663 4.106 25.160 1.00 15.23 54 ASN E C 1
ATOM 2971 O O . ASN E 1 75 ? 5.683 4.272 25.817 1.00 15.54 54 ASN E O 1
ATOM 2976 N N . VAL E 1 76 ? 3.444 4.035 25.679 1.00 15.15 55 VAL E N 1
ATOM 2977 C CA . VAL E 1 76 ? 3.181 3.736 27.081 1.00 15.04 55 VAL E CA 1
ATOM 2978 C C . VAL E 1 76 ? 3.077 2.194 27.142 1.00 14.99 55 VAL E C 1
ATOM 2979 O O . VAL E 1 76 ? 2.316 1.584 26.391 1.00 13.91 55 VAL E O 1
ATOM 2983 N N . ILE E 1 77 ? 3.855 1.592 28.032 1.00 15.02 56 ILE E N 1
ATOM 2984 C CA . ILE E 1 77 ? 3.932 0.138 28.171 1.00 14.64 56 ILE E CA 1
ATOM 2985 C C . ILE E 1 77 ? 3.384 -0.271 29.532 1.00 14.53 56 ILE E C 1
ATOM 2986 O O . ILE E 1 77 ? 3.833 0.215 30.560 1.00 13.54 56 ILE E O 1
ATOM 2991 N N . LYS E 1 78 ? 2.434 -1.201 29.499 1.00 14.50 57 LYS E N 1
ATOM 2992 C CA . LYS E 1 78 ? 1.735 -1.702 30.649 1.00 13.99 57 LYS E CA 1
ATOM 2993 C C . LYS E 1 78 ? 1.352 -3.134 30.311 1.00 12.96 57 LYS E C 1
ATOM 2994 O O . LYS E 1 78 ? 1.078 -3.448 29.182 1.00 12.59 57 LYS E O 1
ATOM 3000 N N . TYR E 1 79 ? 1.359 -4.009 31.294 1.00 13.20 58 TYR E N 1
ATOM 3001 C CA . TYR E 1 79 ? 1.152 -5.432 31.059 1.00 13.94 58 TYR E CA 1
ATOM 3002 C C . TYR E 1 79 ? 2.227 -6.001 30.172 1.00 14.45 58 TYR E C 1
ATOM 3003 O O . TYR E 1 79 ? 2.121 -7.137 29.764 1.00 15.33 58 TYR E O 1
ATOM 3012 N N . GLY E 1 80 ? 3.286 -5.244 29.899 1.00 15.02 59 GLY E N 1
ATOM 3013 C CA . GLY E 1 80 ? 4.299 -5.693 28.948 1.00 15.66 59 GLY E CA 1
ATOM 3014 C C . GLY E 1 80 ? 4.000 -5.371 27.495 1.00 15.69 59 GLY E C 1
ATOM 3015 O O . GLY E 1 80 ? 4.775 -5.716 26.652 1.00 15.28 59 GLY E O 1
ATOM 3016 N N . LEU E 1 81 ? 2.895 -4.664 27.245 1.00 16.34 60 LEU E N 1
ATOM 3017 C CA . LEU E 1 81 ? 2.356 -4.360 25.922 1.00 16.26 60 LEU E CA 1
ATOM 3018 C C . LEU E 1 81 ? 2.299 -2.839 25.735 1.00 16.68 60 LEU E C 1
ATOM 3019 O O . LEU E 1 81 ? 2.069 -2.105 26.689 1.00 16.94 60 LEU E O 1
ATOM 3024 N N . PRO E 1 82 ? 2.385 -2.370 24.492 1.00 16.88 61 PRO E N 1
ATOM 3025 C CA . PRO E 1 82 ? 2.109 -0.955 24.228 1.00 17.33 61 PRO E CA 1
ATOM 3026 C C . PRO E 1 82 ? 0.612 -0.624 24.329 1.00 17.98 61 PRO E C 1
ATOM 3027 O O . PRO E 1 82 ? -0.159 -1.007 23.480 1.00 19.87 61 PRO E O 1
ATOM 3031 N N . ILE E 1 83 ? 0.186 0.089 25.337 1.00 17.05 62 ILE E N 1
ATOM 3032 C CA . ILE E 1 83 ? -1.244 0.313 25.490 1.00 17.45 62 ILE E CA 1
ATOM 3033 C C . ILE E 1 83 ? -1.662 1.681 24.966 1.00 17.72 62 ILE E C 1
ATOM 3034 O O . ILE E 1 83 ? -2.855 2.041 25.005 1.00 17.67 62 ILE E O 1
ATOM 3039 N N . GLY E 1 84 ? -0.675 2.446 24.499 1.00 17.29 63 GLY E N 1
ATOM 3040 C CA . GLY E 1 84 ? -0.930 3.787 24.015 1.00 17.16 63 GLY E CA 1
ATOM 3041 C C . GLY E 1 84 ? 0.351 4.547 23.766 1.00 16.27 63 GLY E C 1
ATOM 3042 O O . GLY E 1 84 ? 1.435 3.965 23.800 1.00 15.36 63 GLY E O 1
ATOM 3043 N N . TYR E 1 85 ? 0.226 5.855 23.555 1.00 15.76 64 TYR E N 1
ATOM 3044 C CA . TYR E 1 85 ? 1.401 6.658 23.286 1.00 15.55 64 TYR E CA 1
ATOM 3045 C C . TYR E 1 85 ? 1.244 8.071 23.827 1.00 15.61 64 TYR E C 1
ATOM 3046 O O . TYR E 1 85 ? 0.138 8.558 23.976 1.00 15.66 64 TYR E O 1
ATOM 3055 N N . ALA E 1 86 ? 2.373 8.724 24.068 1.00 15.79 65 ALA E N 1
ATOM 3056 C CA . ALA E 1 86 ? 2.419 10.052 24.695 1.00 16.03 65 ALA E CA 1
ATOM 3057 C C . ALA E 1 86 ? 2.062 11.109 23.691 1.00 16.16 65 ALA E C 1
ATOM 3058 O O . ALA E 1 86 ? 2.648 11.170 22.621 1.00 16.00 65 ALA E O 1
ATOM 3060 N N . LEU E 1 87 ? 1.090 11.942 24.026 1.00 16.81 66 LEU E N 1
ATOM 3061 C CA . LEU E 1 87 ? 0.785 13.122 23.203 1.00 17.29 66 LEU E CA 1
ATOM 3062 C C . LEU E 1 87 ? 1.788 14.254 23.416 1.00 16.95 66 LEU E C 1
ATOM 3063 O O . LEU E 1 87 ? 1.853 15.176 22.621 1.00 17.75 66 LEU E O 1
ATOM 3068 N N . ALA E 1 88 ? 2.554 14.176 24.497 1.00 16.51 67 ALA E N 1
ATOM 3069 C CA . ALA E 1 88 ? 3.593 15.141 24.792 1.00 16.48 67 ALA E CA 1
ATOM 3070 C C . ALA E 1 88 ? 4.632 14.443 25.671 1.00 16.60 67 ALA E C 1
ATOM 3071 O O . ALA E 1 88 ? 4.412 13.312 26.111 1.00 16.10 67 ALA E O 1
ATOM 3073 N N . ASP E 1 89 ? 5.749 15.113 25.931 1.00 16.48 68 ASP E N 1
ATOM 3074 C CA . ASP E 1 89 ? 6.791 14.554 26.790 1.00 17.24 68 ASP E CA 1
ATOM 3075 C C . ASP E 1 89 ? 6.210 14.381 28.199 1.00 17.43 68 ASP E C 1
ATOM 3076 O O . ASP E 1 89 ? 5.526 15.266 28.707 1.00 17.41 68 ASP E O 1
ATOM 3081 N N . ILE E 1 90 ? 6.457 13.216 28.791 1.00 17.35 69 ILE E N 1
ATOM 3082 C CA . ILE E 1 90 ? 6.009 12.914 30.144 1.00 17.25 69 ILE E CA 1
ATOM 3083 C C . ILE E 1 90 ? 7.243 12.624 30.994 1.00 17.11 69 ILE E C 1
ATOM 3084 O O . ILE E 1 90 ? 8.103 11.851 30.608 1.00 17.97 69 ILE E O 1
ATOM 3089 N N . ALA E 1 91 ? 7.326 13.274 32.138 1.00 16.67 70 ALA E N 1
ATOM 3090 C CA . ALA E 1 91 ? 8.427 13.088 33.067 1.00 17.08 70 ALA E CA 1
ATOM 3091 C C . ALA E 1 91 ? 8.078 11.972 34.024 1.00 16.34 70 ALA E C 1
ATOM 3092 O O . ALA E 1 91 ? 6.919 11.809 34.394 1.00 16.71 70 ALA E O 1
ATOM 3094 N N . ALA E 1 92 ? 9.094 11.200 34.397 1.00 16.69 71 ALA E N 1
ATOM 3095 C CA . ALA E 1 92 ? 9.021 10.212 35.450 1.00 17.04 71 ALA E CA 1
ATOM 3096 C C . ALA E 1 92 ? 8.326 10.831 36.649 1.00 17.28 71 ALA E C 1
ATOM 3097 O O . ALA E 1 92 ? 8.705 11.918 37.095 1.00 18.09 71 ALA E O 1
ATOM 3099 N N . GLY E 1 93 ? 7.275 10.175 37.129 1.00 17.16 72 GLY E N 1
ATOM 3100 C CA . GLY E 1 93 ? 6.542 10.665 38.272 1.00 16.80 72 GLY E CA 1
ATOM 3101 C C . GLY E 1 93 ? 5.288 11.459 37.972 1.00 16.69 72 GLY E C 1
ATOM 3102 O O . GLY E 1 93 ? 4.519 11.749 38.902 1.00 15.68 72 GLY E O 1
ATOM 3103 N N . GLU E 1 94 ? 5.071 11.799 36.704 1.00 16.41 73 GLU E N 1
ATOM 3104 C CA . GLU E 1 94 ? 3.832 12.433 36.265 1.00 17.09 73 GLU E CA 1
ATOM 3105 C C . GLU E 1 94 ? 2.685 11.431 36.141 1.00 16.55 73 GLU E C 1
ATOM 3106 O O . GLU E 1 94 ? 2.889 10.290 35.787 1.00 16.85 73 GLU E O 1
ATOM 3112 N N . HIS E 1 95 ? 1.485 11.931 36.371 1.00 16.12 74 HIS E N 1
ATOM 3113 C CA . HIS E 1 95 ? 0.228 11.255 36.104 1.00 16.54 74 HIS E CA 1
ATOM 3114 C C . HIS E 1 95 ? 0.146 11.002 34.603 1.00 16.84 74 HIS E C 1
ATOM 3115 O O . HIS E 1 95 ? 0.439 11.902 33.788 1.00 16.73 74 HIS E O 1
ATOM 3122 N N . VAL E 1 96 ? -0.202 9.768 34.238 1.00 17.36 75 VAL E N 1
ATOM 3123 C CA . VAL E 1 96 ? -0.356 9.359 32.824 1.00 17.04 75 VAL E CA 1
ATOM 3124 C C . VAL E 1 96 ? -1.835 9.100 32.569 1.00 17.80 75 VAL E C 1
ATOM 3125 O O . VAL E 1 96 ? -2.399 8.166 33.100 1.00 18.98 75 VAL E O 1
ATOM 3129 N N . HIS E 1 97 ? -2.478 9.930 31.779 1.00 18.23 76 HIS E N 1
ATOM 3130 C CA . HIS E 1 97 ? -3.933 9.852 31.637 1.00 19.19 76 HIS E CA 1
ATOM 3131 C C . HIS E 1 97 ? -4.339 10.490 30.307 1.00 19.38 76 HIS E C 1
ATOM 3132 O O . HIS E 1 97 ? -3.495 10.680 29.421 1.00 18.95 76 HIS E O 1
ATOM 3139 N N . ALA E 1 98 ? -5.616 10.834 30.168 1.00 19.68 77 ALA E N 1
ATOM 3140 C CA . ALA E 1 98 ? -6.167 11.384 28.927 1.00 19.55 77 ALA E CA 1
ATOM 3141 C C . ALA E 1 98 ? -5.563 12.721 28.530 1.00 19.94 77 ALA E C 1
ATOM 3142 O O . ALA E 1 98 ? -5.542 13.050 27.365 1.00 20.53 77 ALA E O 1
ATOM 3144 N N . HIS E 1 99 ? -5.093 13.520 29.479 1.00 20.40 78 HIS E N 1
ATOM 3145 C CA . HIS E 1 99 ? -4.510 14.831 29.123 1.00 20.49 78 HIS E CA 1
ATOM 3146 C C . HIS E 1 99 ? -3.220 14.660 28.339 1.00 20.50 78 HIS E C 1
ATOM 3147 O O . HIS E 1 99 ? -2.891 15.519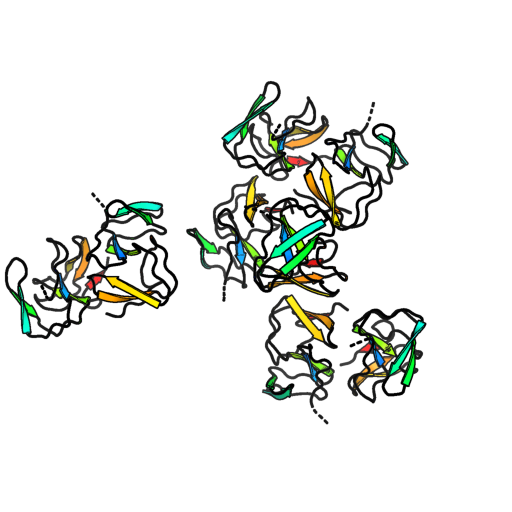 27.518 1.00 20.76 78 HIS E O 1
ATOM 3154 N N . ASN E 1 100 ? -2.496 13.559 28.578 1.00 19.57 79 ASN E N 1
ATOM 3155 C CA . ASN E 1 100 ? -1.177 13.396 27.984 1.00 19.49 79 ASN E CA 1
ATOM 3156 C C . ASN E 1 100 ? -0.901 12.058 27.266 1.00 19.62 79 ASN E C 1
ATOM 3157 O O . ASN E 1 100 ? 0.223 11.811 26.840 1.00 19.05 79 ASN E O 1
ATOM 3162 N N . THR E 1 101 ? -1.902 11.208 27.121 1.00 20.22 80 THR E N 1
ATOM 3163 C CA . THR E 1 101 ? -1.710 9.961 26.379 1.00 21.35 80 THR E CA 1
ATOM 3164 C C . THR E 1 101 ? -2.974 9.620 25.610 1.00 23.08 80 THR E C 1
ATOM 3165 O O . THR E 1 101 ? -4.075 10.093 25.929 1.00 22.00 80 THR E O 1
ATOM 3169 N N . ARG E 1 102 ? -2.799 8.815 24.575 1.00 25.19 81 ARG E N 1
ATOM 3170 C CA . ARG E 1 102 ? -3.916 8.206 23.907 1.00 27.81 81 ARG E CA 1
ATOM 3171 C C . ARG E 1 102 ? -3.685 6.740 24.052 1.00 29.79 81 ARG E C 1
ATOM 3172 O O . ARG E 1 102 ? -2.629 6.232 23.642 1.00 30.47 81 ARG E O 1
ATOM 3180 N N . THR E 1 103 ? -4.646 6.047 24.644 1.00 31.28 82 THR E N 1
ATOM 3181 C CA . THR E 1 103 ? -4.568 4.601 24.628 1.00 32.90 82 THR E CA 1
ATOM 3182 C C . THR E 1 103 ? -5.025 3.992 23.284 1.00 34.87 82 THR E C 1
ATOM 3183 O O . THR E 1 103 ? -5.736 4.604 22.459 1.00 35.36 82 THR E O 1
ATOM 3187 N N . ASN E 1 104 ? -4.525 2.778 23.084 1.00 37.23 83 ASN E N 1
ATOM 3188 C CA . ASN E 1 104 ? -4.780 1.965 21.911 1.00 38.87 83 ASN E CA 1
ATOM 3189 C C . ASN E 1 104 ? -5.867 0.930 22.263 1.00 40.78 83 ASN E C 1
ATOM 3190 O O . ASN E 1 104 ? -6.236 0.085 21.427 1.00 41.27 83 ASN E O 1
ATOM 3195 N N . LEU E 1 105 ? -6.382 1.025 23.492 1.00 43.15 84 LEU E N 1
ATOM 3196 C CA . LEU E 1 105 ? -7.169 -0.052 24.111 1.00 44.94 84 LEU E CA 1
ATOM 3197 C C . LEU E 1 105 ? -8.693 0.244 24.184 1.00 45.72 84 LEU E C 1
ATOM 3198 O O . LEU E 1 105 ? -9.507 -0.216 23.367 1.00 46.44 84 LEU E O 1
ATOM 3204 N N . GLY F 1 21 ? -14.398 3.610 -11.144 1.00 22.54 0 GLY F N 1
ATOM 3205 C CA . GLY F 1 21 ? -13.589 2.567 -10.473 1.00 22.35 0 GLY F CA 1
ATOM 3206 C C . GLY F 1 21 ? -14.072 2.229 -9.073 1.00 22.61 0 GLY F C 1
ATOM 3207 O O . GLY F 1 21 ? -15.104 2.701 -8.621 1.00 22.07 0 GLY F O 1
ATOM 3216 N N . GLN F 1 23 ? -14.588 2.115 -5.234 1.00 22.32 2 GLN F N 1
ATOM 3217 C CA . GLN F 1 23 ? -14.669 3.237 -4.307 1.00 22.21 2 GLN F CA 1
ATOM 3218 C C . GLN F 1 23 ? -14.432 2.818 -2.856 1.00 20.40 2 GLN F C 1
ATOM 3219 O O . GLN F 1 23 ? -14.784 3.533 -1.930 1.00 19.90 2 GLN F O 1
ATOM 3225 N N . TYR F 1 24 ? -13.764 1.680 -2.687 1.00 18.83 3 TYR F N 1
ATOM 3226 C CA . TYR F 1 24 ? -13.415 1.162 -1.376 1.00 18.20 3 TYR F CA 1
ATOM 3227 C C . TYR F 1 24 ? -12.124 0.341 -1.442 1.00 17.64 3 TYR F C 1
ATOM 3228 O O . TYR F 1 24 ? -11.768 -0.201 -2.491 1.00 16.93 3 TYR F O 1
ATOM 3237 N N . ILE F 1 25 ? -11.447 0.236 -0.308 1.00 17.02 4 ILE F N 1
ATOM 3238 C CA . ILE F 1 25 ? -10.357 -0.706 -0.156 1.00 17.07 4 ILE F CA 1
ATOM 3239 C C . ILE F 1 25 ? -10.603 -1.564 1.095 1.00 17.47 4 ILE F C 1
ATOM 3240 O O . ILE F 1 25 ? -10.903 -1.041 2.167 1.00 18.49 4 ILE F O 1
ATOM 3245 N N . LYS F 1 26 ? -10.536 -2.884 0.936 1.00 17.40 5 LYS F N 1
ATOM 3246 C CA . LYS F 1 26 ? -10.457 -3.812 2.060 1.00 16.79 5 LYS F CA 1
ATOM 3247 C C . LYS F 1 26 ? -8.997 -4.238 2.155 1.00 17.42 5 LYS F C 1
ATOM 3248 O O . LYS F 1 26 ? -8.499 -4.908 1.236 1.00 18.01 5 LYS F O 1
ATOM 3254 N N . ILE F 1 27 ? -8.314 -3.853 3.237 1.00 16.45 6 ILE F N 1
ATOM 3255 C CA . ILE F 1 27 ? -6.842 -3.973 3.292 1.00 15.88 6 ILE F CA 1
ATOM 3256 C C . ILE F 1 27 ? -6.338 -5.414 3.461 1.00 15.53 6 ILE F C 1
ATOM 3257 O O . ILE F 1 27 ? -5.375 -5.791 2.832 1.00 16.93 6 ILE F O 1
ATOM 3262 N N . HIS F 1 28 ? -7.042 -6.235 4.217 1.00 15.35 7 HIS F N 1
ATOM 3263 C CA . HIS F 1 28 ? -6.608 -7.596 4.562 1.00 14.54 7 HIS F CA 1
ATOM 3264 C C . HIS F 1 28 ? -7.830 -8.513 4.512 1.00 14.30 7 HIS F C 1
ATOM 3265 O O . HIS F 1 28 ? -8.932 -8.076 4.853 1.00 13.44 7 HIS F O 1
ATOM 3272 N N . ALA F 1 29 ? -7.629 -9.785 4.155 1.00 13.95 8 ALA F N 1
ATOM 3273 C CA . ALA F 1 29 ? -8.731 -10.773 4.047 1.00 14.63 8 ALA F CA 1
ATOM 3274 C C . ALA F 1 29 ? -9.565 -10.955 5.323 1.00 14.86 8 ALA F C 1
ATOM 3275 O O . ALA F 1 29 ? -10.720 -11.285 5.245 1.00 15.35 8 ALA F O 1
ATOM 3277 N N . LEU F 1 30 ? -8.996 -10.703 6.490 1.00 15.18 9 LEU F N 1
ATOM 3278 C CA . LEU F 1 30 ? -9.709 -10.925 7.728 1.00 16.24 9 LEU F CA 1
ATOM 3279 C C . LEU F 1 30 ? -10.564 -9.715 8.142 1.00 15.97 9 LEU F C 1
ATOM 3280 O O . LEU F 1 30 ? -11.353 -9.816 9.060 1.00 16.61 9 LEU F O 1
ATOM 3285 N N . ASP F 1 31 ? -10.386 -8.581 7.478 1.00 15.48 10 ASP F N 1
ATOM 3286 C CA . ASP F 1 31 ? -11.024 -7.355 7.901 1.00 15.54 10 ASP F CA 1
ATOM 3287 C C . ASP F 1 31 ? -12.537 -7.396 7.789 1.00 15.44 10 ASP F C 1
ATOM 3288 O O . ASP F 1 31 ? -13.080 -7.949 6.837 1.00 15.66 10 ASP F O 1
ATOM 3293 N N . ASN F 1 32 ? -13.199 -6.793 8.768 1.00 14.94 11 ASN F N 1
ATOM 3294 C CA . ASN F 1 32 ? -14.642 -6.615 8.727 1.00 14.90 11 ASN F CA 1
ATOM 3295 C C . ASN F 1 32 ? -15.026 -5.148 8.492 1.00 15.56 11 ASN F C 1
ATOM 3296 O O . ASN F 1 32 ? -16.202 -4.798 8.536 1.00 16.05 11 ASN F O 1
ATOM 3301 N N . VAL F 1 33 ? -14.028 -4.303 8.235 1.00 15.55 12 VAL F N 1
ATOM 3302 C CA . VAL F 1 33 ? -14.256 -2.929 7.738 1.00 16.16 12 VAL F CA 1
ATOM 3303 C C . VAL F 1 33 ? -13.455 -2.710 6.444 1.00 16.27 12 VAL F C 1
ATOM 3304 O O . VAL F 1 33 ? -12.428 -3.363 6.212 1.00 16.41 12 VAL F O 1
ATOM 3308 N N . ALA F 1 34 ? -13.980 -1.830 5.604 1.00 16.16 13 ALA F N 1
ATOM 3309 C CA . ALA F 1 34 ? -13.297 -1.292 4.448 1.00 16.87 13 ALA F CA 1
ATOM 3310 C C . ALA F 1 34 ? -13.189 0.221 4.580 1.00 16.65 13 ALA F C 1
ATOM 3311 O O . ALA F 1 34 ? -13.972 0.821 5.295 1.00 16.96 13 ALA F O 1
ATOM 3313 N N . VAL F 1 35 ? -12.240 0.829 3.864 1.00 16.74 14 VAL F N 1
ATOM 3314 C CA . VAL F 1 35 ? -12.093 2.299 3.789 1.00 16.23 14 VAL F CA 1
ATOM 3315 C C . VAL F 1 35 ? -12.680 2.825 2.467 1.00 16.82 14 VAL F C 1
ATOM 3316 O O . VAL F 1 35 ? -12.366 2.290 1.394 1.00 17.79 14 VAL F O 1
ATOM 3320 N N . ALA F 1 36 ? -13.505 3.869 2.525 1.00 16.69 15 ALA F N 1
ATOM 3321 C CA . ALA F 1 36 ? -14.023 4.535 1.328 1.00 16.27 15 ALA F CA 1
ATOM 3322 C C . ALA F 1 36 ? -12.977 5.409 0.655 1.00 16.53 15 ALA F C 1
ATOM 3323 O O . ALA F 1 36 ? -12.319 6.200 1.317 1.00 16.46 15 ALA F O 1
ATOM 3325 N N . LEU F 1 37 ? -12.889 5.304 -0.676 1.00 16.51 16 LEU F N 1
ATOM 3326 C CA . LEU F 1 37 ? -11.918 6.035 -1.464 1.00 16.36 16 LEU F CA 1
ATOM 3327 C C . LEU F 1 37 ? -12.483 7.323 -2.044 1.00 16.67 16 LEU F C 1
ATOM 3328 O O . LEU F 1 37 ? -11.762 8.082 -2.700 1.00 16.28 16 LEU F O 1
ATOM 3333 N N . ALA F 1 38 ? -13.775 7.553 -1.800 1.00 16.95 17 ALA F N 1
ATOM 3334 C CA . ALA F 1 38 ? -14.467 8.795 -2.148 1.00 16.69 17 ALA F CA 1
ATOM 3335 C C . ALA F 1 38 ? -15.629 8.938 -1.178 1.00 16.97 17 ALA F C 1
ATOM 3336 O O . ALA F 1 38 ? -15.964 7.998 -0.468 1.00 17.47 17 ALA F O 1
ATOM 3338 N N . ASP F 1 39 ? -16.220 10.120 -1.098 1.00 17.18 18 ASP F N 1
ATOM 3339 C CA . ASP F 1 39 ? -17.394 10.314 -0.258 1.00 17.00 18 ASP F CA 1
ATOM 3340 C C . ASP F 1 39 ? -18.469 9.433 -0.841 1.00 17.21 18 ASP F C 1
ATOM 3341 O O . ASP F 1 39 ? -18.726 9.516 -2.025 1.00 17.56 18 ASP F O 1
ATOM 3346 N N . LEU F 1 40 ? -19.072 8.567 -0.034 1.00 17.41 19 LEU F N 1
ATOM 3347 C CA . LEU F 1 40 ? -20.103 7.662 -0.529 1.00 17.17 19 LEU F CA 1
ATOM 3348 C C . LEU F 1 40 ? -21.395 7.969 0.184 1.00 17.60 19 LEU F C 1
ATOM 3349 O O . LEU F 1 40 ? -21.409 8.145 1.410 1.00 18.19 19 LEU F O 1
ATOM 3354 N N . ALA F 1 41 ? -22.475 8.013 -0.592 1.00 17.32 20 ALA F N 1
ATOM 3355 C CA . ALA F 1 41 ? -23.786 8.378 -0.097 1.00 17.61 20 ALA F CA 1
ATOM 3356 C C . ALA F 1 41 ? -24.538 7.187 0.458 1.00 17.79 20 ALA F C 1
ATOM 3357 O O . ALA F 1 41 ? -24.398 6.058 -0.031 1.00 17.96 20 ALA F O 1
ATOM 3359 N N . GLU F 1 42 ? -25.332 7.458 1.489 1.00 18.14 21 GLU F N 1
ATOM 3360 C CA . GLU F 1 42 ? -26.303 6.512 2.009 1.00 18.54 21 GLU F CA 1
ATOM 3361 C C . GLU F 1 42 ? -27.078 5.866 0.861 1.00 18.27 21 GLU F C 1
ATOM 3362 O O . GLU F 1 42 ? -27.536 6.548 -0.029 1.00 17.77 21 GLU F O 1
ATOM 3368 N N . GLY F 1 43 ? -27.191 4.545 0.884 1.00 18.50 22 GLY F N 1
ATOM 3369 C CA . GLY F 1 43 ? -27.894 3.819 -0.169 1.00 18.60 22 GLY F CA 1
ATOM 3370 C C . GLY F 1 43 ? -26.999 3.299 -1.273 1.00 18.87 22 GLY F C 1
ATOM 3371 O O . GLY F 1 43 ? -27.395 2.405 -1.999 1.00 19.09 22 GLY F O 1
ATOM 3372 N N . THR F 1 44 ? -25.796 3.845 -1.414 1.00 19.05 23 THR F N 1
ATOM 3373 C CA . THR F 1 44 ? -24.835 3.312 -2.372 1.00 19.60 23 THR F CA 1
ATOM 3374 C C . THR F 1 44 ? -24.698 1.804 -2.194 1.00 20.34 23 THR F C 1
ATOM 3375 O O . THR F 1 44 ? -24.647 1.322 -1.066 1.00 20.45 23 THR F O 1
ATOM 3379 N N . GLU F 1 45 ? -24.662 1.062 -3.294 1.00 21.21 24 GLU F N 1
ATOM 3380 C CA . GLU F 1 45 ? -24.393 -0.369 -3.243 1.00 22.56 24 GLU F CA 1
ATOM 3381 C C . GLU F 1 45 ? -22.934 -0.589 -3.625 1.00 23.01 24 GLU F C 1
ATOM 3382 O O . GLU F 1 45 ? -22.559 -0.482 -4.795 1.00 23.02 24 GLU F O 1
ATOM 3388 N N . VAL F 1 46 ? -22.107 -0.885 -2.644 1.00 23.50 25 VAL F N 1
ATOM 3389 C CA . VAL F 1 46 ? -20.714 -1.199 -2.925 1.00 24.11 25 VAL F CA 1
ATOM 3390 C C . VAL F 1 46 ? -20.627 -2.686 -3.256 1.00 24.65 25 VAL F C 1
ATOM 3391 O O . VAL F 1 46 ? -21.066 -3.523 -2.466 1.00 24.02 25 VAL F O 1
ATOM 3395 N N . SER F 1 47 ? -20.083 -3.031 -4.419 1.00 25.75 26 SER F N 1
ATOM 3396 C CA . SER F 1 47 ? -19.795 -4.448 -4.658 1.00 26.84 26 SER F CA 1
ATOM 3397 C C . SER F 1 47 ? -18.402 -4.724 -4.093 1.00 27.58 26 SER F C 1
ATOM 3398 O O . SER F 1 47 ? -17.457 -4.009 -4.370 1.00 27.88 26 SER F O 1
ATOM 3401 N N . VAL F 1 48 ? -18.350 -5.691 -3.183 1.00 28.69 27 VAL F N 1
ATOM 3402 C CA . VAL F 1 48 ? -17.137 -6.127 -2.530 1.00 29.02 27 VAL F CA 1
ATOM 3403 C C . VAL F 1 48 ? -16.972 -7.580 -2.968 1.00 30.12 27 VAL F C 1
ATOM 3404 O O . VAL F 1 48 ? -17.795 -8.463 -2.635 1.00 29.69 27 VAL F O 1
ATOM 3408 N N . ASP F 1 49 ? -15.913 -7.801 -3.740 1.00 30.94 28 ASP F N 1
ATOM 3409 C CA . ASP F 1 49 ? -15.743 -9.018 -4.529 1.00 31.64 28 ASP F CA 1
ATOM 3410 C C . ASP F 1 49 ? -17.058 -9.229 -5.301 1.00 32.33 28 ASP F C 1
ATOM 3411 O O . ASP F 1 49 ? -17.459 -8.333 -6.076 1.00 32.66 28 ASP F O 1
ATOM 3416 N N . ASN F 1 50 ? -17.765 -10.334 -5.120 1.00 32.61 29 ASN F N 1
ATOM 3417 C CA . ASN F 1 50 ? -19.033 -10.464 -5.860 1.00 33.15 29 ASN F CA 1
ATOM 3418 C C . ASN F 1 50 ? -20.277 -10.140 -5.022 1.00 32.96 29 ASN F C 1
ATOM 3419 O O . ASN F 1 50 ? -21.400 -10.308 -5.499 1.00 32.62 29 ASN F O 1
ATOM 3424 N N . GLN F 1 51 ? -20.043 -9.620 -3.809 1.00 32.72 30 GLN F N 1
ATOM 3425 C CA . GLN F 1 51 ? -21.089 -9.286 -2.842 1.00 32.43 30 GLN F CA 1
ATOM 3426 C C . GLN F 1 51 ? -21.458 -7.822 -2.900 1.00 31.66 30 GLN F C 1
ATOM 3427 O O . GLN F 1 51 ? -20.706 -6.987 -3.412 1.00 31.74 30 GLN F O 1
ATOM 3433 N N . THR F 1 52 ? -22.616 -7.520 -2.334 1.00 30.07 31 THR F N 1
ATOM 3434 C CA . THR F 1 52 ? -23.106 -6.169 -2.304 1.00 29.00 31 THR F CA 1
ATOM 3435 C C . THR F 1 52 ? -23.252 -5.770 -0.845 1.00 27.80 31 THR F C 1
ATOM 3436 O O . THR F 1 52 ? -23.847 -6.498 -0.039 1.00 28.02 31 THR F O 1
ATOM 3440 N N . VAL F 1 53 ? -22.687 -4.620 -0.508 1.00 26.37 32 VAL F N 1
ATOM 3441 C CA . VAL F 1 53 ? -22.885 -4.005 0.806 1.00 24.89 32 VAL F CA 1
ATOM 3442 C C . VAL F 1 53 ? -23.614 -2.674 0.572 1.00 23.33 32 VAL F C 1
ATOM 3443 O O . VAL F 1 53 ? -23.115 -1.798 -0.150 1.00 22.75 32 VAL F O 1
ATOM 3447 N N . THR F 1 54 ? -24.795 -2.536 1.165 1.00 21.47 33 THR F N 1
ATOM 3448 C CA . THR F 1 54 ? -25.584 -1.331 1.017 1.00 20.25 33 THR F CA 1
ATOM 3449 C C . THR F 1 54 ? -25.312 -0.405 2.187 1.00 19.76 33 THR F C 1
ATOM 3450 O O . THR F 1 54 ? -25.607 -0.733 3.342 1.00 19.39 33 THR F O 1
ATOM 3454 N N . LEU F 1 55 ? -24.763 0.764 1.875 1.00 19.36 34 LEU F N 1
ATOM 3455 C CA . LEU F 1 55 ? -24.440 1.756 2.877 1.00 18.90 34 LEU F CA 1
ATOM 3456 C C . LEU F 1 55 ? -25.693 2.302 3.533 1.00 18.91 34 LEU F C 1
ATOM 3457 O O . LEU F 1 55 ? -26.669 2.604 2.870 1.00 19.04 34 LEU F O 1
ATOM 3462 N N . ARG F 1 56 ? -25.628 2.420 4.851 1.00 19.48 35 ARG F N 1
ATOM 3463 C CA . ARG F 1 56 ? -26.734 2.860 5.698 1.00 20.79 35 ARG F CA 1
ATOM 3464 C C . ARG F 1 56 ? -26.601 4.320 6.146 1.00 20.32 35 ARG F C 1
ATOM 3465 O O . ARG F 1 56 ? -27.563 4.934 6.553 1.00 19.77 35 ARG F O 1
ATOM 3473 N N . GLN F 1 57 ? -25.381 4.834 6.079 1.00 20.30 36 GLN F N 1
ATOM 3474 C CA . GLN F 1 57 ? -25.099 6.239 6.248 1.00 20.11 36 GLN F CA 1
ATOM 3475 C C . GLN F 1 57 ? -24.179 6.717 5.135 1.00 19.65 36 GLN F C 1
ATOM 3476 O O . GLN F 1 57 ? -23.601 5.912 4.375 1.00 19.06 36 GLN F O 1
ATOM 3482 N N . ASP F 1 58 ? -24.040 8.038 5.050 1.00 18.85 37 ASP F N 1
ATOM 3483 C CA . ASP F 1 58 ? -22.933 8.640 4.315 1.00 18.36 37 ASP F CA 1
ATOM 3484 C C . ASP F 1 58 ? -21.617 8.145 4.933 1.00 17.48 37 ASP F C 1
ATOM 3485 O O . ASP F 1 58 ? -21.473 8.128 6.150 1.00 17.96 37 ASP F O 1
ATOM 3490 N N . VAL F 1 59 ? -20.668 7.730 4.100 1.00 16.88 38 VAL F N 1
ATOM 3491 C CA . VAL F 1 59 ? -19.302 7.382 4.562 1.00 16.00 38 VAL F CA 1
ATOM 3492 C C . VAL F 1 59 ? -18.367 8.306 3.810 1.00 15.76 38 VAL F C 1
ATOM 3493 O O . VAL F 1 59 ? -18.262 8.229 2.600 1.00 16.16 38 VAL F O 1
ATOM 3497 N N . ALA F 1 60 ? -17.743 9.231 4.519 1.00 15.51 39 ALA F N 1
ATOM 3498 C CA . ALA F 1 60 ? -16.859 10.191 3.878 1.00 15.32 39 ALA F CA 1
ATOM 3499 C C . ALA F 1 60 ? -15.573 9.506 3.433 1.00 15.09 39 ALA F C 1
ATOM 3500 O O . ALA F 1 60 ? -15.173 8.463 3.921 1.00 13.86 39 ALA F O 1
ATOM 3502 N N . ARG F 1 61 ? -14.923 10.133 2.479 1.00 15.63 40 ARG F N 1
ATOM 3503 C CA . ARG F 1 61 ? -13.681 9.619 1.979 1.00 16.14 40 ARG F CA 1
ATOM 3504 C C . ARG F 1 61 ? -12.662 9.415 3.100 1.00 16.28 40 ARG F C 1
ATOM 3505 O O . ARG F 1 61 ? -12.418 10.323 3.896 1.00 16.64 40 ARG F O 1
ATOM 3513 N N . GLY F 1 62 ? -12.070 8.226 3.145 1.00 15.70 41 GLY F N 1
ATOM 3514 C CA . GLY F 1 62 ? -11.130 7.882 4.195 1.00 15.82 41 GLY F CA 1
ATOM 3515 C C . GLY F 1 62 ? -11.753 7.263 5.425 1.00 15.51 41 GLY F C 1
ATOM 3516 O O . GLY F 1 62 ? -11.053 6.754 6.274 1.00 15.76 41 GLY F O 1
ATOM 3517 N N . HIS F 1 63 ? -13.071 7.278 5.498 1.00 15.76 42 HIS F N 1
ATOM 3518 C CA . HIS F 1 63 ? -13.772 6.701 6.617 1.00 16.12 42 HIS F CA 1
ATOM 3519 C C . HIS F 1 63 ? -14.036 5.219 6.334 1.00 16.52 42 HIS F C 1
ATOM 3520 O O . HIS F 1 63 ? -13.949 4.754 5.177 1.00 16.18 42 HIS F O 1
ATOM 3527 N N . LYS F 1 64 ? -14.369 4.519 7.411 1.00 16.25 43 LYS F N 1
ATOM 3528 C CA . LYS F 1 64 ? -14.629 3.100 7.432 1.00 16.73 43 LYS F CA 1
ATOM 3529 C C . LYS F 1 64 ? -16.099 2.812 7.388 1.00 16.13 43 LYS F C 1
ATOM 3530 O O . LYS F 1 64 ? -16.908 3.577 7.916 1.00 16.03 43 LYS F O 1
ATOM 3536 N N . PHE F 1 65 ? -16.428 1.664 6.810 1.00 16.04 44 PHE F N 1
ATOM 3537 C CA . PHE F 1 65 ? -17.750 1.085 6.911 1.00 16.10 44 PHE F CA 1
ATOM 3538 C C . PHE F 1 65 ? -17.654 -0.418 7.112 1.00 16.28 44 PHE F C 1
ATOM 3539 O O . PHE F 1 65 ? -16.663 -1.048 6.757 1.00 15.03 44 PHE F O 1
ATOM 3547 N N . ALA F 1 66 ? -18.712 -0.974 7.696 1.00 16.63 45 ALA F N 1
ATOM 3548 C CA . ALA F 1 66 ? -18.738 -2.384 8.073 1.00 17.03 45 ALA F CA 1
ATOM 3549 C C . ALA F 1 66 ? -19.023 -3.255 6.852 1.00 16.86 45 ALA F C 1
ATOM 3550 O O . ALA F 1 66 ? -19.998 -3.053 6.175 1.00 17.11 45 ALA F O 1
ATOM 3552 N N . LEU F 1 67 ? -18.166 -4.237 6.599 1.00 17.50 46 LEU F N 1
ATOM 3553 C CA . LEU F 1 67 ? -18.349 -5.203 5.506 1.00 18.01 46 LEU F CA 1
ATOM 3554 C C . LEU F 1 67 ? -19.301 -6.332 5.866 1.00 18.33 46 LEU F C 1
ATOM 3555 O O . LEU F 1 67 ? -19.862 -6.992 4.987 1.00 17.87 46 LEU F O 1
ATOM 3560 N N . THR F 1 68 ? -19.420 -6.580 7.168 1.00 18.76 47 THR F N 1
ATOM 3561 C CA . THR F 1 68 ? -20.245 -7.640 7.704 1.00 19.40 47 THR F CA 1
ATOM 3562 C C . THR F 1 68 ? -20.701 -7.131 9.047 1.00 19.47 47 THR F C 1
ATOM 3563 O O . THR F 1 68 ? -20.152 -6.142 9.540 1.00 19.46 47 THR F O 1
ATOM 3567 N N . ASP F 1 69 ? -21.699 -7.807 9.614 1.00 18.81 48 ASP F N 1
ATOM 3568 C CA . ASP F 1 69 ? -22.184 -7.509 10.946 1.00 18.73 48 ASP F CA 1
ATOM 3569 C C . ASP F 1 69 ? -21.094 -7.655 11.983 1.00 18.37 48 ASP F C 1
ATOM 3570 O O . ASP F 1 69 ? -20.306 -8.590 11.938 1.00 19.85 48 ASP F O 1
ATOM 3575 N N . ILE F 1 70 ? -21.058 -6.735 12.930 1.00 17.78 49 ILE F N 1
ATOM 3576 C CA . ILE F 1 70 ? -20.130 -6.823 14.047 1.00 17.27 49 ILE F CA 1
ATOM 3577 C C . ILE F 1 70 ? -20.911 -6.818 15.372 1.00 17.14 49 ILE F C 1
ATOM 3578 O O . ILE F 1 70 ? -21.622 -5.872 15.680 1.00 18.08 49 ILE F O 1
ATOM 3583 N N . ALA F 1 71 ? -20.798 -7.879 16.160 1.00 16.85 50 ALA F N 1
ATOM 3584 C CA . ALA F 1 71 ? -21.545 -7.942 17.434 1.00 16.48 50 ALA F CA 1
ATOM 3585 C C . ALA F 1 71 ? -20.975 -6.948 18.460 1.00 16.22 50 ALA F C 1
ATOM 3586 O O . ALA F 1 71 ? -19.764 -6.673 18.481 1.00 15.19 50 ALA F O 1
ATOM 3588 N N . LYS F 1 72 ? -21.868 -6.425 19.304 1.00 16.01 51 LYS F N 1
ATOM 3589 C CA . LYS F 1 72 ? -21.483 -5.648 20.484 1.00 15.78 51 LYS F CA 1
ATOM 3590 C C . LYS F 1 72 ? -20.390 -6.417 21.228 1.00 15.68 51 LYS F C 1
ATOM 3591 O O . LYS F 1 72 ? -20.533 -7.612 21.511 1.00 15.71 51 LYS F O 1
ATOM 3597 N N . GLY F 1 73 ? -19.273 -5.745 21.468 1.00 14.96 52 GLY F N 1
ATOM 3598 C CA . GLY F 1 73 ? -18.166 -6.306 22.225 1.00 14.96 52 GLY F CA 1
ATOM 3599 C C . GLY F 1 73 ? -17.082 -6.955 21.408 1.00 15.15 52 GLY F C 1
ATOM 3600 O O . GLY F 1 73 ? -15.992 -7.237 21.923 1.00 14.99 52 GLY F O 1
ATOM 3601 N N . ALA F 1 74 ? -17.375 -7.159 20.123 1.00 15.70 53 ALA F N 1
ATOM 3602 C CA . ALA F 1 74 ? -16.501 -7.894 19.218 1.00 15.68 53 ALA F CA 1
ATOM 3603 C C . ALA F 1 74 ? -15.499 -6.972 18.563 1.00 16.16 53 ALA F C 1
ATOM 3604 O O . ALA F 1 74 ? -15.703 -5.754 18.504 1.00 16.17 53 ALA F O 1
ATOM 3606 N N . ASN F 1 75 ? -14.427 -7.572 18.060 1.00 16.03 54 ASN F N 1
ATOM 3607 C CA . ASN F 1 75 ? -13.315 -6.831 17.500 1.00 16.13 54 ASN F CA 1
ATOM 3608 C C . ASN F 1 75 ? -13.670 -6.241 16.170 1.00 15.89 54 ASN F C 1
ATOM 3609 O O . ASN F 1 75 ? -14.380 -6.863 15.364 1.00 15.72 54 ASN F O 1
ATOM 3614 N N . VAL F 1 76 ? -13.193 -5.015 15.967 1.00 15.62 55 VAL F N 1
ATOM 3615 C CA . VAL F 1 76 ? -13.125 -4.405 14.650 1.00 15.24 55 VAL F CA 1
ATOM 3616 C C . VAL F 1 76 ? -11.752 -4.759 14.106 1.00 15.52 55 VAL F C 1
ATOM 3617 O O . VAL F 1 76 ? -10.752 -4.479 14.770 1.00 15.60 55 VAL F O 1
ATOM 3621 N N . ILE F 1 77 ? -11.716 -5.366 12.913 1.00 15.58 56 ILE F N 1
ATOM 3622 C CA . ILE F 1 77 ? -10.498 -5.885 12.316 1.00 15.15 56 ILE F CA 1
ATOM 3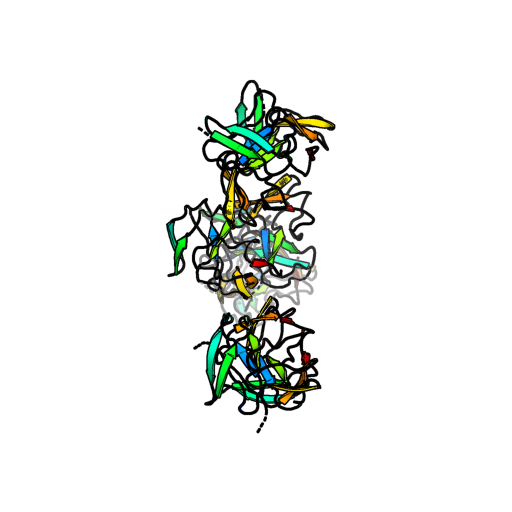623 C C . ILE F 1 77 ? -10.124 -5.088 11.049 1.00 15.42 56 ILE F C 1
ATOM 3624 O O . ILE F 1 77 ? -10.895 -5.028 10.099 1.00 15.47 56 ILE F O 1
ATOM 3629 N N . LYS F 1 78 ? -8.917 -4.521 11.043 1.00 14.71 57 LYS F N 1
ATOM 3630 C CA . LYS F 1 78 ? -8.380 -3.779 9.909 1.00 14.45 57 LYS F CA 1
ATOM 3631 C C . LYS F 1 78 ? -6.893 -4.073 9.854 1.00 14.03 57 LYS F C 1
ATOM 3632 O O . LYS F 1 78 ? -6.255 -4.238 10.899 1.00 12.69 57 LYS F O 1
ATOM 3638 N N . TYR F 1 79 ? -6.339 -4.117 8.643 1.00 13.31 58 TYR F N 1
ATOM 3639 C CA . TYR F 1 79 ? -4.953 -4.532 8.450 1.00 14.07 58 TYR F CA 1
ATOM 3640 C C . TYR F 1 79 ? -4.719 -5.967 8.933 1.00 13.61 58 TYR F C 1
ATOM 3641 O O . TYR F 1 79 ? -3.567 -6.367 9.105 1.00 14.70 58 TYR F O 1
ATOM 3650 N N . GLY F 1 80 ? -5.785 -6.740 9.154 1.00 13.11 59 GLY F N 1
ATOM 3651 C CA . GLY F 1 80 ? -5.676 -8.074 9.775 1.00 13.64 59 GLY F CA 1
ATOM 3652 C C . GLY F 1 80 ? -5.546 -8.090 11.309 1.00 13.77 59 GLY F C 1
ATOM 3653 O O . GLY F 1 80 ? -5.298 -9.108 11.911 1.00 12.99 59 GLY F O 1
ATOM 3654 N N . LEU F 1 81 ? -5.696 -6.927 11.923 1.00 14.73 60 LEU F N 1
ATOM 3655 C CA . LEU F 1 81 ? -5.495 -6.716 13.352 1.00 15.57 60 LEU F CA 1
ATOM 3656 C C . LEU F 1 81 ? -6.778 -6.225 14.019 1.00 15.51 60 LEU F C 1
ATOM 3657 O O . LEU F 1 81 ? -7.563 -5.502 13.402 1.00 15.69 60 LEU F O 1
ATOM 3662 N N . PRO F 1 82 ? -6.965 -6.551 15.309 1.00 16.10 61 PRO F N 1
ATOM 3663 C CA . PRO F 1 82 ? -8.040 -5.917 16.066 1.00 16.48 61 PRO F CA 1
ATOM 3664 C C . PRO F 1 82 ? -7.699 -4.466 16.375 1.00 16.44 61 PRO F C 1
ATOM 3665 O O . PRO F 1 82 ? -6.779 -4.214 17.099 1.00 16.44 61 PRO F O 1
ATOM 3669 N N . ILE F 1 83 ? -8.372 -3.511 15.748 1.00 16.80 62 ILE F N 1
ATOM 3670 C CA . ILE F 1 83 ? -8.023 -2.098 15.981 1.00 16.47 62 ILE F CA 1
ATOM 3671 C C . ILE F 1 83 ? -8.958 -1.425 16.964 1.00 16.77 62 ILE F C 1
ATOM 3672 O O . ILE F 1 83 ? -8.787 -0.263 17.280 1.00 18.56 62 ILE F O 1
ATOM 3677 N N . GLY F 1 84 ? -9.943 -2.155 17.452 1.00 16.86 63 GLY F N 1
ATOM 3678 C CA . GLY F 1 84 ? -10.896 -1.644 18.445 1.00 16.60 63 GLY F CA 1
ATOM 3679 C C . GLY F 1 84 ? -12.071 -2.583 18.520 1.00 16.05 63 GLY F C 1
ATOM 3680 O O . GLY F 1 84 ? -12.015 -3.697 18.013 1.00 16.42 63 GLY F O 1
ATOM 3681 N N . TYR F 1 85 ? -13.157 -2.140 19.116 1.00 15.79 64 TYR F N 1
ATOM 3682 C CA . TYR F 1 85 ? -14.282 -3.030 19.281 1.00 15.72 64 TYR F CA 1
ATOM 3683 C C . TYR F 1 85 ? -15.569 -2.243 19.204 1.00 15.61 64 TYR F C 1
ATOM 3684 O O . TYR F 1 85 ? -15.576 -1.014 19.342 1.00 14.35 64 TYR F O 1
ATOM 3693 N N . ALA F 1 86 ? -16.640 -2.974 18.984 1.00 15.18 65 ALA F N 1
ATOM 3694 C CA . ALA F 1 86 ? -17.956 -2.399 18.793 1.00 15.48 65 ALA F CA 1
ATOM 3695 C C . ALA F 1 86 ? -18.624 -2.124 20.149 1.00 15.65 65 ALA F C 1
ATOM 3696 O O . ALA F 1 86 ? -18.617 -2.984 21.051 1.00 15.33 65 ALA F O 1
ATOM 3698 N N . LEU F 1 87 ? -19.177 -0.918 20.280 1.00 15.74 66 LEU F N 1
ATOM 3699 C CA . LEU F 1 87 ? -19.918 -0.499 21.463 1.00 16.96 66 LEU F CA 1
ATOM 3700 C C . LEU F 1 87 ? -21.343 -1.000 21.409 1.00 16.82 66 LEU F C 1
ATOM 3701 O O . LEU F 1 87 ? -22.009 -1.048 22.418 1.00 17.74 66 LEU F O 1
ATOM 3706 N N . ALA F 1 88 ? -21.790 -1.381 20.216 1.00 16.66 67 ALA F N 1
ATOM 3707 C CA . ALA F 1 88 ? -23.143 -1.837 19.979 1.00 16.84 67 ALA F CA 1
ATOM 3708 C C . ALA F 1 88 ? -23.083 -2.758 18.774 1.00 16.88 67 ALA F C 1
ATOM 3709 O O . ALA F 1 88 ? -22.063 -2.818 18.109 1.00 17.54 67 ALA F O 1
ATOM 3711 N N . ASP F 1 89 ? -24.140 -3.509 18.515 1.00 17.00 68 ASP F N 1
ATOM 3712 C CA . ASP F 1 89 ? -24.215 -4.282 17.283 1.00 17.06 68 ASP F CA 1
ATOM 3713 C C . ASP F 1 89 ? -24.073 -3.314 16.114 1.00 17.08 68 ASP F C 1
ATOM 3714 O O . ASP F 1 89 ? -24.654 -2.235 16.143 1.00 17.37 68 ASP F O 1
ATOM 3719 N N . ILE F 1 90 ? -23.270 -3.694 15.119 1.00 16.85 69 ILE F N 1
ATOM 3720 C CA . ILE F 1 90 ? -23.113 -2.930 13.885 1.00 17.06 69 ILE F CA 1
ATOM 3721 C C . ILE F 1 90 ? -23.553 -3.793 12.699 1.00 17.47 69 ILE F C 1
ATOM 3722 O O . ILE F 1 90 ? -23.115 -4.939 12.555 1.00 18.47 69 ILE F O 1
ATOM 3727 N N . ALA F 1 91 ? -24.441 -3.254 11.873 1.00 17.37 70 ALA F N 1
ATOM 3728 C CA . ALA F 1 91 ? -24.904 -3.923 10.665 1.00 17.09 70 ALA F CA 1
ATOM 3729 C C . ALA F 1 91 ? -23.933 -3.699 9.527 1.00 16.88 70 ALA F C 1
ATOM 3730 O O . ALA F 1 91 ? -23.304 -2.660 9.446 1.00 17.19 70 ALA F O 1
ATOM 3732 N N . ALA F 1 92 ? -23.822 -4.672 8.627 1.00 17.01 71 ALA F N 1
ATOM 3733 C CA . ALA F 1 92 ? -23.080 -4.482 7.375 1.00 17.04 71 ALA F CA 1
ATOM 3734 C C . ALA F 1 92 ? -23.566 -3.218 6.705 1.00 17.05 71 ALA F C 1
ATOM 3735 O O . ALA F 1 92 ? -24.769 -3.005 6.592 1.00 16.97 71 ALA F O 1
ATOM 3737 N N . GLY F 1 93 ? -22.632 -2.384 6.263 1.00 16.95 72 GLY F N 1
ATOM 3738 C CA . GLY F 1 93 ? -22.971 -1.140 5.596 1.00 17.15 72 GLY F CA 1
ATOM 3739 C C . GLY F 1 93 ? -23.022 0.102 6.464 1.00 17.43 72 GLY F C 1
ATOM 3740 O O . GLY F 1 93 ? -23.207 1.187 5.947 1.00 17.09 72 GLY F O 1
ATOM 3741 N N . GLU F 1 94 ? -22.893 -0.053 7.777 1.00 17.44 73 GLU F N 1
ATOM 3742 C CA . GLU F 1 94 ? -22.869 1.086 8.677 1.00 17.48 73 GLU F CA 1
ATOM 3743 C C . GLU F 1 94 ? -21.525 1.806 8.643 1.00 17.61 73 GLU F C 1
ATOM 3744 O O . GLU F 1 94 ? -20.464 1.195 8.473 1.00 17.49 73 GLU F O 1
ATOM 3750 N N . HIS F 1 95 ? -21.590 3.114 8.846 1.00 17.60 74 HIS F N 1
ATOM 3751 C CA . HIS F 1 95 ? -20.430 3.929 9.117 1.00 17.42 74 HIS F CA 1
ATOM 3752 C C . HIS F 1 95 ? -19.892 3.435 10.450 1.00 17.69 74 HIS F C 1
ATOM 3753 O O . HIS F 1 95 ? -20.641 3.335 11.415 1.00 17.28 74 HIS F O 1
ATOM 3760 N N . VAL F 1 96 ? -18.599 3.130 10.482 1.00 17.53 75 VAL F N 1
ATOM 3761 C CA . VAL F 1 96 ? -17.913 2.736 11.688 1.00 17.52 75 VAL F CA 1
ATOM 3762 C C . VAL F 1 96 ? -17.013 3.875 12.107 1.00 18.44 75 VAL F C 1
ATOM 3763 O O . VAL F 1 96 ? -16.098 4.239 11.370 1.00 18.92 75 VAL F O 1
ATOM 3767 N N . HIS F 1 97 ? -17.280 4.419 13.289 1.00 18.62 76 HIS F N 1
ATOM 3768 C CA . HIS F 1 97 ? -16.578 5.565 13.819 1.00 19.70 76 HIS F CA 1
ATOM 3769 C C . HIS F 1 97 ? -16.793 5.620 15.335 1.00 19.53 76 HIS F C 1
ATOM 3770 O O . HIS F 1 97 ? -17.345 4.681 15.921 1.00 19.20 76 HIS F O 1
ATOM 3777 N N . ALA F 1 98 ? -16.373 6.724 15.947 1.00 19.72 77 ALA F N 1
ATOM 3778 C CA . ALA F 1 98 ? -16.534 6.977 17.392 1.00 19.98 77 ALA F CA 1
ATOM 3779 C C . ALA F 1 98 ? -17.945 6.709 17.971 1.00 20.38 77 ALA F C 1
ATOM 3780 O O . ALA F 1 98 ? -18.094 6.456 19.167 1.00 20.90 77 ALA F O 1
ATOM 3782 N N . HIS F 1 99 ? -18.979 6.788 17.148 1.00 20.54 78 HIS F N 1
ATOM 3783 C CA . HIS F 1 99 ? -20.345 6.614 17.655 1.00 20.67 78 HIS F CA 1
ATOM 3784 C C . HIS F 1 99 ? -20.705 5.146 17.954 1.00 20.52 78 HIS F C 1
ATOM 3785 O O . HIS F 1 99 ? -21.579 4.884 18.771 1.00 20.77 78 HIS F O 1
ATOM 3792 N N . ASN F 1 100 ? -20.054 4.195 17.293 1.00 19.72 79 ASN F N 1
ATOM 3793 C CA . ASN F 1 100 ? -20.393 2.782 17.512 1.00 19.19 79 ASN F CA 1
ATOM 3794 C C . ASN F 1 100 ? -19.196 1.887 17.786 1.00 19.32 79 ASN F C 1
ATOM 3795 O O . ASN F 1 100 ? -19.343 0.698 17.930 1.00 18.79 79 ASN F O 1
ATOM 3800 N N . THR F 1 101 ? -18.015 2.465 17.871 1.00 20.36 80 THR F N 1
ATOM 3801 C CA . THR F 1 101 ? -16.813 1.698 18.116 1.00 21.22 80 THR F CA 1
ATOM 3802 C C . THR F 1 101 ? -15.882 2.551 18.934 1.00 22.79 80 THR F C 1
ATOM 3803 O O . THR F 1 101 ? -15.980 3.767 18.967 1.00 22.21 80 THR F O 1
ATOM 3807 N N . ARG F 1 102 ? -14.969 1.881 19.592 1.00 24.79 81 ARG F N 1
ATOM 3808 C CA . ARG F 1 102 ? -13.908 2.528 20.331 1.00 27.11 81 ARG F CA 1
ATOM 3809 C C . ARG F 1 102 ? -12.700 1.896 19.658 1.00 28.94 81 ARG F C 1
ATOM 3810 O O . ARG F 1 102 ? -12.662 0.671 19.481 1.00 28.27 81 ARG F O 1
ATOM 3818 N N . THR F 1 103 ? -11.747 2.691 19.185 1.00 30.91 82 THR F N 1
ATOM 3819 C CA . THR F 1 103 ? -10.551 2.071 18.613 1.00 32.56 82 THR F CA 1
ATOM 3820 C C . THR F 1 103 ? -9.278 2.353 19.422 1.00 34.31 82 THR F C 1
ATOM 3821 O O . THR F 1 103 ? -9.276 2.230 20.679 1.00 34.23 82 THR F O 1
ATOM 3825 N N . ASN F 1 104 ? -8.221 2.749 18.683 1.00 36.23 83 ASN F N 1
ATOM 3826 C CA . ASN F 1 104 ? -6.812 2.745 19.168 1.00 37.76 83 ASN F CA 1
ATOM 3827 C C . ASN F 1 104 ? -5.958 3.888 18.560 1.00 39.24 83 ASN F C 1
ATOM 3828 O O . ASN F 1 104 ? -5.415 3.749 17.436 1.00 40.31 83 ASN F O 1
ATOM 3833 N N . LEU F 1 105 ? -5.825 5.017 19.275 1.00 40.73 84 LEU F N 1
ATOM 3834 C CA . LEU F 1 105 ? -5.339 6.252 18.623 1.00 41.43 84 LEU F CA 1
ATOM 3835 C C . LEU F 1 105 ? -5.078 7.448 19.553 1.00 41.54 84 LEU F C 1
ATOM 3836 O O . LEU F 1 105 ? -4.788 8.581 19.080 1.00 41.04 84 LEU F O 1
ATOM 3841 N N . GLY G 1 21 ? 6.902 -12.889 4.567 1.00 22.81 0 GLY G N 1
ATOM 3842 C CA . GLY G 1 21 ? 6.276 -12.236 5.751 1.00 22.12 0 GLY G CA 1
ATOM 3843 C C . GLY G 1 21 ? 6.152 -10.733 5.561 1.00 22.20 0 GLY G C 1
ATOM 3844 O O . GLY G 1 21 ? 6.759 -10.152 4.636 1.00 22.18 0 GLY G O 1
ATOM 3853 N N . GLN G 1 23 ? 5.993 -7.411 8.278 1.00 20.09 2 GLN G N 1
ATOM 3854 C CA . GLN G 1 23 ? 6.059 -6.787 9.573 1.00 19.64 2 GLN G CA 1
ATOM 3855 C C . GLN G 1 23 ? 5.388 -5.414 9.525 1.00 18.42 2 GLN G C 1
ATOM 3856 O O . GLN G 1 23 ? 5.199 -4.787 10.561 1.00 16.37 2 GLN G O 1
ATOM 3862 N N . TYR G 1 24 ? 5.077 -4.975 8.313 1.00 17.06 3 TYR G N 1
ATOM 3863 C CA . TYR G 1 24 ? 4.446 -3.705 8.037 1.00 17.85 3 TYR G CA 1
ATOM 3864 C C . TYR G 1 24 ? 3.832 -3.721 6.644 1.00 17.23 3 TYR G C 1
ATOM 3865 O O . TYR G 1 24 ? 4.108 -4.608 5.874 1.00 15.81 3 TYR G O 1
ATOM 3874 N N . ILE G 1 25 ? 2.992 -2.736 6.343 1.00 17.13 4 ILE G N 1
ATOM 3875 C CA . ILE G 1 25 ? 2.375 -2.644 5.038 1.00 16.39 4 ILE G CA 1
ATOM 3876 C C . ILE G 1 25 ? 2.289 -1.187 4.568 1.00 16.00 4 ILE G C 1
ATOM 3877 O O . ILE G 1 25 ? 1.840 -0.317 5.278 1.00 16.90 4 ILE G O 1
ATOM 3882 N N . LYS G 1 26 ? 2.769 -0.949 3.359 1.00 16.55 5 LYS G N 1
ATOM 3883 C CA . LYS G 1 26 ? 2.538 0.300 2.610 1.00 16.61 5 LYS G CA 1
ATOM 3884 C C . LYS G 1 26 ? 1.321 0.016 1.765 1.00 16.28 5 LYS G C 1
ATOM 3885 O O . LYS G 1 26 ? 1.384 -0.746 0.798 1.00 16.24 5 LYS G O 1
ATOM 3891 N N . ILE G 1 27 ? 0.188 0.564 2.179 1.00 15.98 6 ILE G N 1
ATOM 3892 C CA . ILE G 1 27 ? -1.092 0.069 1.695 1.00 14.92 6 ILE G CA 1
ATOM 3893 C C . ILE G 1 27 ? -1.309 0.403 0.211 1.00 15.07 6 ILE G C 1
ATOM 3894 O O . ILE G 1 27 ? -1.887 -0.375 -0.529 1.00 14.14 6 ILE G O 1
ATOM 3899 N N . HIS G 1 28 ? -0.834 1.575 -0.188 1.00 14.71 7 HIS G N 1
ATOM 3900 C CA . HIS G 1 28 ? -0.967 2.080 -1.558 1.00 15.11 7 HIS G CA 1
ATOM 3901 C C . HIS G 1 28 ? 0.373 2.668 -2.066 1.00 14.71 7 HIS G C 1
ATOM 3902 O O . HIS G 1 28 ? 1.149 3.198 -1.276 1.00 13.75 7 HIS G O 1
ATOM 3909 N N . ALA G 1 29 ? 0.615 2.550 -3.378 1.00 13.96 8 ALA G N 1
ATOM 3910 C CA . ALA G 1 29 ? 1.838 2.974 -3.994 1.00 13.79 8 ALA G CA 1
ATOM 3911 C C . ALA G 1 29 ? 2.177 4.407 -3.655 1.00 13.74 8 ALA G C 1
ATOM 3912 O O . ALA G 1 29 ? 3.348 4.719 -3.534 1.00 12.52 8 ALA G O 1
ATOM 3914 N N . LEU G 1 30 ? 1.163 5.263 -3.535 1.00 14.14 9 LEU G N 1
ATOM 3915 C CA . LEU G 1 30 ? 1.357 6.687 -3.274 1.00 15.60 9 LEU G CA 1
ATOM 3916 C C . LEU G 1 30 ? 1.636 7.067 -1.805 1.00 16.11 9 LEU G C 1
ATOM 3917 O O . LEU G 1 30 ? 2.003 8.228 -1.517 1.00 16.10 9 LEU G O 1
ATOM 3922 N N . ASP G 1 31 ? 1.457 6.124 -0.876 1.00 15.04 10 ASP G N 1
ATOM 3923 C CA . ASP G 1 31 ? 1.542 6.459 0.557 1.00 15.40 10 ASP G CA 1
ATOM 3924 C C . ASP G 1 31 ? 2.948 6.847 0.999 1.00 15.00 10 ASP G C 1
ATOM 3925 O O . ASP G 1 31 ? 3.918 6.361 0.434 1.00 13.71 10 ASP G O 1
ATOM 3930 N N . ASN G 1 32 ? 3.031 7.746 1.983 1.00 15.15 11 ASN G N 1
ATOM 3931 C CA . ASN G 1 32 ? 4.306 8.110 2.610 1.00 14.66 11 ASN G CA 1
ATOM 3932 C C . ASN G 1 32 ? 4.361 7.652 4.072 1.00 14.93 11 ASN G C 1
ATOM 3933 O O . ASN G 1 32 ? 5.216 8.080 4.822 1.00 14.70 11 ASN G O 1
ATOM 3938 N N . VAL G 1 33 ? 3.411 6.789 4.434 1.00 15.15 12 VAL G N 1
ATOM 3939 C CA . VAL G 1 33 ? 3.384 6.068 5.683 1.00 15.60 12 VAL G CA 1
ATOM 3940 C C . VAL G 1 33 ? 3.137 4.590 5.438 1.00 15.99 12 VAL G C 1
ATOM 3941 O O . VAL G 1 33 ? 2.554 4.192 4.409 1.00 15.87 12 VAL G O 1
ATOM 3945 N N . ALA G 1 34 ? 3.628 3.780 6.369 1.00 15.82 13 ALA G N 1
ATOM 3946 C CA . ALA G 1 34 ? 3.364 2.346 6.413 1.00 16.41 13 ALA G CA 1
ATOM 3947 C C . ALA G 1 34 ? 2.817 1.985 7.786 1.00 16.31 13 ALA G C 1
ATOM 3948 O O . ALA G 1 34 ? 3.218 2.597 8.773 1.00 17.19 13 ALA G O 1
ATOM 3950 N N . VAL G 1 35 ? 1.949 0.968 7.845 1.00 16.23 14 VAL G N 1
ATOM 3951 C CA . VAL G 1 35 ? 1.352 0.503 9.086 1.00 15.84 14 VAL G CA 1
ATOM 3952 C C . VAL G 1 35 ? 2.108 -0.708 9.622 1.00 16.18 14 VAL G C 1
ATOM 3953 O O . VAL G 1 35 ? 2.299 -1.693 8.898 1.00 16.65 14 VAL G O 1
ATOM 3957 N N . ALA G 1 36 ? 2.521 -0.635 10.887 1.00 15.69 15 ALA G N 1
ATOM 3958 C CA . ALA G 1 36 ? 3.177 -1.746 11.552 1.00 15.70 15 ALA G CA 1
ATOM 3959 C C . ALA G 1 36 ? 2.183 -2.875 11.735 1.00 15.63 15 ALA G C 1
ATOM 3960 O O . ALA G 1 36 ? 1.066 -2.637 12.188 1.00 15.78 15 ALA G O 1
ATOM 3962 N N . LEU G 1 37 ? 2.568 -4.099 11.394 1.00 15.17 16 LEU G N 1
ATOM 3963 C CA . LEU G 1 37 ? 1.680 -5.262 11.577 1.00 15.57 16 LEU G CA 1
ATOM 3964 C C . LEU G 1 37 ? 2.096 -6.107 12.784 1.00 16.09 16 LEU G C 1
ATOM 3965 O O . LEU G 1 37 ? 1.470 -7.102 13.073 1.00 16.86 16 LEU G O 1
ATOM 3970 N N . ALA G 1 38 ? 3.198 -5.720 13.423 1.00 16.22 17 ALA G N 1
ATOM 3971 C CA . ALA G 1 38 ? 3.665 -6.245 14.691 1.00 16.58 17 ALA G CA 1
ATOM 3972 C C . ALA G 1 38 ? 4.353 -5.063 15.350 1.00 16.53 17 ALA G C 1
ATOM 3973 O O . ALA G 1 38 ? 4.582 -4.039 14.719 1.00 16.58 17 ALA G O 1
ATOM 3975 N N . ASP G 1 39 ? 4.645 -5.214 16.630 1.00 16.51 18 ASP G N 1
ATOM 3976 C CA . ASP G 1 39 ? 5.369 -4.230 17.399 1.00 16.45 18 ASP G CA 1
ATOM 3977 C C . ASP G 1 39 ? 6.804 -4.221 16.844 1.00 16.24 18 ASP G C 1
ATOM 3978 O O . ASP G 1 39 ? 7.424 -5.264 16.753 1.00 15.25 18 ASP G O 1
ATOM 3983 N N . LEU G 1 40 ? 7.260 -3.069 16.372 1.00 15.73 19 LEU G N 1
ATOM 3984 C CA . LEU G 1 40 ? 8.589 -2.958 15.762 1.00 16.46 19 LEU G CA 1
ATOM 3985 C C . LEU G 1 40 ? 9.488 -2.113 16.666 1.00 16.18 19 LEU G C 1
ATOM 3986 O O . LEU G 1 40 ? 9.022 -1.109 17.230 1.00 16.31 19 LEU G O 1
ATOM 3991 N N . ALA G 1 41 ? 10.732 -2.545 16.841 1.00 15.83 20 ALA G N 1
ATOM 3992 C CA . ALA G 1 41 ? 11.716 -1.846 17.677 1.00 16.62 20 ALA G CA 1
ATOM 3993 C C . ALA G 1 41 ? 12.366 -0.647 16.999 1.00 16.64 20 ALA G C 1
ATOM 3994 O O . ALA G 1 41 ? 12.619 -0.648 15.808 1.00 16.47 20 ALA G O 1
ATOM 3996 N N . GLU G 1 42 ? 12.662 0.372 17.788 1.00 17.28 21 GLU G N 1
ATOM 3997 C CA . GLU G 1 42 ? 13.610 1.386 17.384 1.00 17.97 21 GLU G CA 1
ATOM 3998 C C . GLU G 1 42 ? 14.852 0.730 16.812 1.00 17.92 21 GLU G C 1
ATOM 3999 O O . GLU G 1 42 ? 15.322 -0.256 17.340 1.00 18.07 21 GLU G O 1
ATOM 4005 N N . GLY G 1 43 ? 15.385 1.293 15.737 1.00 18.11 22 GLY G N 1
ATOM 4006 C CA . GLY G 1 43 ? 16.546 0.726 15.069 1.00 18.45 22 GLY G CA 1
ATOM 4007 C C . GLY G 1 43 ? 16.238 -0.297 13.994 1.00 18.69 22 GLY G C 1
ATOM 4008 O O . GLY G 1 43 ? 17.125 -0.685 13.266 1.00 19.51 22 GLY G O 1
ATOM 4009 N N . THR G 1 44 ? 14.989 -0.729 13.877 1.00 19.30 23 THR G N 1
ATOM 4010 C CA . THR G 1 44 ? 14.610 -1.686 12.841 1.00 19.70 23 THR G CA 1
ATOM 4011 C C . THR G 1 44 ? 14.737 -1.027 11.476 1.00 20.75 23 THR G C 1
ATOM 4012 O O . THR G 1 44 ? 14.264 0.080 11.275 1.00 20.66 23 THR G O 1
ATOM 4016 N N . GLU G 1 45 ? 15.400 -1.716 10.556 1.00 21.80 24 GLU G N 1
ATOM 4017 C CA . GLU G 1 45 ? 15.585 -1.219 9.206 1.00 22.98 24 GLU G CA 1
ATOM 4018 C C . GLU G 1 45 ? 14.447 -1.713 8.353 1.00 22.76 24 GLU G C 1
ATOM 4019 O O . GLU G 1 45 ? 14.212 -2.887 8.271 1.00 23.27 24 GLU G O 1
ATOM 4025 N N . VAL G 1 46 ? 13.742 -0.807 7.711 1.00 23.60 25 VAL G N 1
ATOM 4026 C CA . VAL G 1 46 ? 12.583 -1.172 6.927 1.00 24.53 25 VAL G CA 1
ATOM 4027 C C . VAL G 1 46 ? 12.899 -0.879 5.471 1.00 25.02 25 VAL G C 1
ATOM 4028 O O . VAL G 1 46 ? 13.477 0.150 5.152 1.00 24.71 25 VAL G O 1
ATOM 4032 N N . SER G 1 47 ? 12.510 -1.783 4.591 1.00 26.04 26 SER G N 1
ATOM 4033 C CA . SER G 1 47 ? 12.804 -1.636 3.162 1.00 27.31 26 SER G CA 1
ATOM 4034 C C . SER G 1 47 ? 11.521 -1.809 2.382 1.00 28.15 26 SER G C 1
ATOM 4035 O O . SER G 1 47 ? 10.900 -2.880 2.434 1.00 28.54 26 SER G O 1
ATOM 4038 N N . VAL G 1 48 ? 11.091 -0.744 1.713 1.00 28.40 27 VAL G N 1
ATOM 4039 C CA . VAL G 1 48 ? 9.878 -0.816 0.913 1.00 29.12 27 VAL G CA 1
ATOM 4040 C C . VAL G 1 48 ? 10.020 0.082 -0.319 1.00 29.73 27 VAL G C 1
ATOM 4041 O O . VAL G 1 48 ? 10.427 1.241 -0.213 1.00 29.43 27 VAL G O 1
ATOM 4045 N N . ASP G 1 49 ? 9.716 -0.479 -1.487 1.00 30.66 28 ASP G N 1
ATOM 4046 C CA . ASP G 1 49 ? 9.989 0.190 -2.770 1.00 31.35 28 ASP G CA 1
ATOM 4047 C C . ASP G 1 49 ? 11.442 0.708 -2.843 1.00 31.73 28 ASP G C 1
ATOM 4048 O O . ASP G 1 49 ? 12.396 -0.072 -2.653 1.00 32.17 28 ASP G O 1
ATOM 4053 N N . ASN G 1 50 ? 11.604 2.013 -3.090 1.00 31.82 29 ASN G N 1
ATOM 4054 C CA . ASN G 1 50 ? 12.916 2.635 -3.220 1.00 32.10 29 ASN G CA 1
ATOM 4055 C C . ASN G 1 50 ? 13.353 3.277 -1.913 1.00 32.35 29 ASN G C 1
ATOM 4056 O O . ASN G 1 50 ? 14.326 4.049 -1.887 1.00 32.25 29 ASN G O 1
ATOM 4058 N N . GLN G 1 51 ? 12.675 2.900 -0.824 1.00 32.09 30 GLN G N 1
ATOM 4059 C CA . GLN G 1 51 ? 12.753 3.626 0.427 1.00 32.19 30 GLN G CA 1
ATOM 4060 C C . GLN G 1 51 ? 13.260 2.705 1.532 1.00 31.86 30 GLN G C 1
ATOM 4061 O O . GLN G 1 51 ? 12.766 1.574 1.752 1.00 32.07 30 GLN G O 1
ATOM 4067 N N . THR G 1 52 ? 14.270 3.211 2.224 1.00 30.96 31 THR G N 1
ATOM 4068 C CA . THR G 1 52 ? 14.850 2.526 3.354 1.00 29.67 31 THR G CA 1
ATOM 4069 C C . THR G 1 52 ? 14.885 3.477 4.507 1.00 28.07 31 THR G C 1
ATOM 4070 O O . THR G 1 52 ? 15.475 4.556 4.404 1.00 28.11 31 THR G O 1
ATOM 4074 N N . VAL G 1 53 ? 14.210 3.074 5.583 1.00 26.01 32 VAL G N 1
ATOM 4075 C CA . VAL G 1 53 ? 14.118 3.868 6.772 1.00 24.28 32 VAL G CA 1
ATOM 4076 C C . VAL G 1 53 ? 14.508 3.034 7.977 1.00 22.32 32 VAL G C 1
ATOM 4077 O O . VAL G 1 53 ? 14.373 1.829 7.977 1.00 21.18 32 VAL G O 1
ATOM 4081 N N . THR G 1 54 ? 15.009 3.714 8.993 1.00 20.89 33 THR G N 1
ATOM 4082 C CA . THR G 1 54 ? 15.333 3.107 10.270 1.00 19.99 33 THR G CA 1
ATOM 4083 C C . THR G 1 54 ? 14.348 3.711 11.251 1.00 19.28 33 THR G C 1
ATOM 4084 O O . THR G 1 54 ? 14.231 4.924 11.332 1.00 18.26 33 THR G O 1
ATOM 4088 N N . LEU G 1 55 ? 13.624 2.863 11.966 1.00 18.57 34 LEU G N 1
ATOM 4089 C CA . LEU G 1 55 ? 12.629 3.340 12.901 1.00 18.52 34 LEU G CA 1
ATOM 4090 C C . LEU G 1 55 ? 13.350 4.136 13.987 1.00 18.46 34 LEU G C 1
ATOM 4091 O O . LEU G 1 55 ? 14.362 3.699 14.501 1.00 18.21 34 LEU G O 1
ATOM 4096 N N . ARG G 1 56 ? 12.813 5.300 14.326 1.00 18.77 35 ARG G N 1
ATOM 4097 C CA . ARG G 1 56 ? 13.417 6.206 15.313 1.00 19.61 35 ARG G CA 1
ATOM 4098 C C 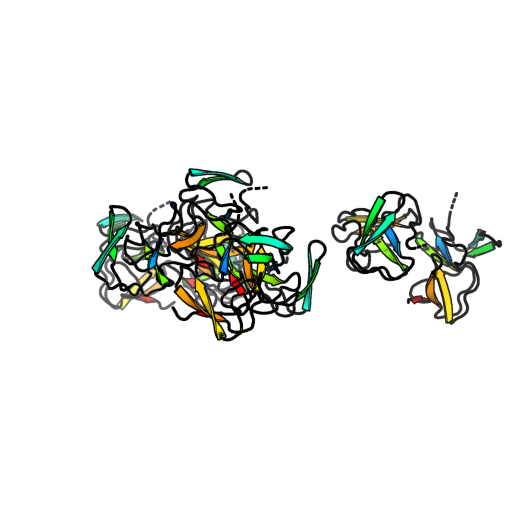. ARG G 1 56 ? 12.900 5.991 16.734 1.00 19.58 35 ARG G C 1
ATOM 4099 O O . ARG G 1 56 ? 13.446 6.531 17.708 1.00 19.29 35 ARG G O 1
ATOM 4107 N N . GLN G 1 57 ? 11.873 5.154 16.841 1.00 19.05 36 GLN G N 1
ATOM 4108 C CA . GLN G 1 57 ? 11.297 4.764 18.113 1.00 19.10 36 GLN G CA 1
ATOM 4109 C C . GLN G 1 57 ? 10.529 3.465 17.902 1.00 17.98 36 GLN G C 1
ATOM 4110 O O . GLN G 1 57 ? 10.316 3.069 16.766 1.00 18.44 36 GLN G O 1
ATOM 4116 N N . ASP G 1 58 ? 10.139 2.805 18.979 1.00 16.67 37 ASP G N 1
ATOM 4117 C CA . ASP G 1 58 ? 9.320 1.608 18.912 1.00 16.31 37 ASP G CA 1
ATOM 4118 C C . ASP G 1 58 ? 7.991 2.046 18.356 1.00 15.71 37 ASP G C 1
ATOM 4119 O O . ASP G 1 58 ? 7.492 3.116 18.715 1.00 14.80 37 ASP G O 1
ATOM 4124 N N . VAL G 1 59 ? 7.437 1.245 17.465 1.00 15.00 38 VAL G N 1
ATOM 4125 C CA . VAL G 1 59 ? 6.133 1.507 16.886 1.00 15.18 38 VAL G CA 1
ATOM 4126 C C . VAL G 1 59 ? 5.259 0.278 17.156 1.00 15.14 38 VAL G C 1
ATOM 4127 O O . VAL G 1 59 ? 5.639 -0.854 16.828 1.00 15.46 38 VAL G O 1
ATOM 4131 N N . ALA G 1 60 ? 4.103 0.518 17.772 1.00 14.87 39 ALA G N 1
ATOM 4132 C CA . ALA G 1 60 ? 3.163 -0.548 18.157 1.00 14.36 39 ALA G CA 1
ATOM 4133 C C . ALA G 1 60 ? 2.416 -1.009 16.934 1.00 14.31 39 ALA G C 1
ATOM 4134 O O . ALA G 1 60 ? 2.197 -0.233 16.019 1.00 13.58 39 ALA G O 1
ATOM 4136 N N . ARG G 1 61 ? 2.017 -2.280 16.919 1.00 14.93 40 ARG G N 1
ATOM 4137 C CA . ARG G 1 61 ? 1.243 -2.767 15.803 1.00 15.42 40 ARG G CA 1
ATOM 4138 C C . ARG G 1 61 ? 0.011 -1.897 15.602 1.00 15.00 40 ARG G C 1
ATOM 4139 O O . ARG G 1 61 ? -0.537 -1.403 16.560 1.00 14.26 40 ARG G O 1
ATOM 4147 N N . GLY G 1 62 ? -0.399 -1.720 14.352 1.00 14.83 41 GLY G N 1
ATOM 4148 C CA . GLY G 1 62 ? -1.554 -0.926 14.020 1.00 15.44 41 GLY G CA 1
ATOM 4149 C C . GLY G 1 62 ? -1.228 0.557 13.863 1.00 16.47 41 GLY G C 1
ATOM 4150 O O . GLY G 1 62 ? -2.028 1.279 13.298 1.00 16.61 41 GLY G O 1
ATOM 4151 N N . HIS G 1 63 ? -0.053 1.012 14.332 1.00 16.31 42 HIS G N 1
ATOM 4152 C CA . HIS G 1 63 ? 0.346 2.421 14.193 1.00 16.81 42 HIS G CA 1
ATOM 4153 C C . HIS G 1 63 ? 1.198 2.612 12.923 1.00 16.83 42 HIS G C 1
ATOM 4154 O O . HIS G 1 63 ? 1.682 1.663 12.303 1.00 16.92 42 HIS G O 1
ATOM 4161 N N . LYS G 1 64 ? 1.361 3.843 12.511 1.00 16.48 43 LYS G N 1
ATOM 4162 C CA . LYS G 1 64 ? 2.115 4.054 11.306 1.00 16.94 43 LYS G CA 1
ATOM 4163 C C . LYS G 1 64 ? 3.355 4.886 11.522 1.00 16.10 43 LYS G C 1
ATOM 4164 O O . LYS G 1 64 ? 3.430 5.672 12.459 1.00 15.67 43 LYS G O 1
ATOM 4170 N N . PHE G 1 65 ? 4.321 4.696 10.631 1.00 15.82 44 PHE G N 1
ATOM 4171 C CA . PHE G 1 65 ? 5.542 5.484 10.606 1.00 15.91 44 PHE G CA 1
ATOM 4172 C C . PHE G 1 65 ? 5.800 6.086 9.214 1.00 16.71 44 PHE G C 1
ATOM 4173 O O . PHE G 1 65 ? 5.281 5.594 8.197 1.00 16.94 44 PHE G O 1
ATOM 4181 N N . ALA G 1 66 ? 6.584 7.160 9.172 1.00 16.11 45 ALA G N 1
ATOM 4182 C CA . ALA G 1 66 ? 6.937 7.800 7.908 1.00 16.41 45 ALA G CA 1
ATOM 4183 C C . ALA G 1 66 ? 7.956 6.962 7.122 1.00 17.16 45 ALA G C 1
ATOM 4184 O O . ALA G 1 66 ? 8.927 6.449 7.682 1.00 17.60 45 ALA G O 1
ATOM 4186 N N . LEU G 1 67 ? 7.694 6.813 5.822 1.00 17.59 46 LEU G N 1
ATOM 4187 C CA . LEU G 1 67 ? 8.556 6.104 4.909 1.00 18.33 46 LEU G CA 1
ATOM 4188 C C . LEU G 1 67 ? 9.588 7.056 4.311 1.00 19.09 46 LEU G C 1
ATOM 4189 O O . LEU G 1 67 ? 10.577 6.612 3.716 1.00 19.36 46 LEU G O 1
ATOM 4194 N N . THR G 1 68 ? 9.338 8.357 4.470 1.00 18.69 47 THR G N 1
ATOM 4195 C CA . THR G 1 68 ? 10.188 9.395 3.951 1.00 18.89 47 THR G CA 1
ATOM 4196 C C . THR G 1 68 ? 9.927 10.621 4.809 1.00 18.48 47 THR G C 1
ATOM 4197 O O . THR G 1 68 ? 8.976 10.640 5.584 1.00 18.83 47 THR G O 1
ATOM 4201 N N . ASP G 1 69 ? 10.766 11.630 4.723 1.00 17.90 48 ASP G N 1
ATOM 4202 C CA . ASP G 1 69 ? 10.509 12.872 5.443 1.00 17.65 48 ASP G CA 1
ATOM 4203 C C . ASP G 1 69 ? 9.180 13.498 4.972 1.00 17.60 48 ASP G C 1
ATOM 4204 O O . ASP G 1 69 ? 8.875 13.491 3.803 1.00 17.63 48 ASP G O 1
ATOM 4209 N N . ILE G 1 70 ? 8.408 14.043 5.903 1.00 17.14 49 ILE G N 1
ATOM 4210 C CA . ILE G 1 70 ? 7.207 14.799 5.596 1.00 16.92 49 ILE G CA 1
ATOM 4211 C C . ILE G 1 70 ? 7.419 16.176 6.186 1.00 16.76 49 ILE G C 1
ATOM 4212 O O . ILE G 1 70 ? 7.529 16.325 7.390 1.00 17.70 49 ILE G O 1
ATOM 4217 N N . ALA G 1 71 ? 7.526 17.179 5.335 1.00 16.74 50 ALA G N 1
ATOM 4218 C CA . ALA G 1 71 ? 7.740 18.549 5.794 1.00 16.68 50 ALA G CA 1
ATOM 4219 C C . ALA G 1 71 ? 6.498 19.018 6.549 1.00 16.69 50 ALA G C 1
ATOM 4220 O O . ALA G 1 71 ? 5.383 18.585 6.241 1.00 16.94 50 ALA G O 1
ATOM 4222 N N . LYS G 1 72 ? 6.697 19.888 7.533 1.00 16.54 51 LYS G N 1
ATOM 4223 C CA . LYS G 1 72 ? 5.584 20.568 8.176 1.00 16.16 51 LYS G CA 1
ATOM 4224 C C . LYS G 1 72 ? 4.611 21.119 7.116 1.00 15.40 51 LYS G C 1
ATOM 4225 O O . LYS G 1 72 ? 5.038 21.765 6.176 1.00 15.22 51 LYS G O 1
ATOM 4231 N N . GLY G 1 73 ? 3.321 20.864 7.289 1.00 15.01 52 GLY G N 1
ATOM 4232 C CA . GLY G 1 73 ? 2.288 21.316 6.364 1.00 14.95 52 GLY G CA 1
ATOM 4233 C C . GLY G 1 73 ? 2.044 20.437 5.130 1.00 14.84 52 GLY G C 1
ATOM 4234 O O . GLY G 1 73 ? 1.076 20.668 4.385 1.00 14.46 52 GLY G O 1
ATOM 4235 N N . ALA G 1 74 ? 2.892 19.431 4.925 1.00 14.52 53 ALA G N 1
ATOM 4236 C CA . ALA G 1 74 ? 2.773 18.554 3.752 1.00 14.88 53 ALA G CA 1
ATOM 4237 C C . ALA G 1 74 ? 1.779 17.443 4.068 1.00 15.07 53 ALA G C 1
ATOM 4238 O O . ALA G 1 74 ? 1.489 17.184 5.233 1.00 13.85 53 ALA G O 1
ATOM 4240 N N . ASN G 1 75 ? 1.259 16.796 3.021 1.00 15.34 54 ASN G N 1
ATOM 4241 C CA . ASN G 1 75 ? 0.277 15.735 3.181 1.00 15.36 54 ASN G CA 1
ATOM 4242 C C . ASN G 1 75 ? 0.879 14.495 3.755 1.00 15.16 54 ASN G C 1
ATOM 4243 O O . ASN G 1 75 ? 1.973 14.091 3.360 1.00 14.57 54 ASN G O 1
ATOM 4248 N N . VAL G 1 76 ? 0.128 13.884 4.661 1.00 14.84 55 VAL G N 1
ATOM 4249 C CA . VAL G 1 76 ? 0.283 12.486 5.015 1.00 14.68 55 VAL G CA 1
ATOM 4250 C C . VAL G 1 76 ? -0.653 11.715 4.054 1.00 14.49 55 VAL G C 1
ATOM 4251 O O . VAL G 1 76 ? -1.848 12.008 3.995 1.00 13.27 55 VAL G O 1
ATOM 4255 N N . ILE G 1 77 ? -0.123 10.744 3.310 1.00 13.96 56 ILE G N 1
ATOM 4256 C CA . ILE G 1 77 ? -0.931 10.010 2.335 1.00 14.20 56 ILE G CA 1
ATOM 4257 C C . ILE G 1 77 ? -1.006 8.574 2.762 1.00 14.37 56 ILE G C 1
ATOM 4258 O O . ILE G 1 77 ? 0.014 7.940 3.033 1.00 13.80 56 ILE G O 1
ATOM 4263 N N . LYS G 1 78 ? -2.227 8.068 2.825 1.00 13.95 57 LYS G N 1
ATOM 4264 C CA . LYS G 1 78 ? -2.485 6.687 3.228 1.00 14.13 57 LYS G CA 1
ATOM 4265 C C . LYS G 1 78 ? -3.672 6.207 2.456 1.00 13.39 57 LYS G C 1
ATOM 4266 O O . LYS G 1 78 ? -4.609 6.969 2.242 1.00 13.24 57 LYS G O 1
ATOM 4272 N N . TYR G 1 79 ? -3.649 4.949 2.048 1.00 12.89 58 TYR G N 1
ATOM 4273 C CA . TYR G 1 79 ? -4.721 4.381 1.211 1.00 13.42 58 TYR G CA 1
ATOM 4274 C C . TYR G 1 79 ? -4.745 5.023 -0.189 1.00 13.30 58 TYR G C 1
ATOM 4275 O O . TYR G 1 79 ? -5.706 4.876 -0.940 1.00 11.34 58 TYR G O 1
ATOM 4284 N N . GLY G 1 80 ? -3.685 5.747 -0.520 1.00 13.99 59 GLY G N 1
ATOM 4285 C CA . GLY G 1 80 ? -3.648 6.523 -1.761 1.00 14.82 59 GLY G CA 1
ATOM 4286 C C . GLY G 1 80 ? -4.463 7.806 -1.677 1.00 15.46 59 GLY G C 1
ATOM 4287 O O . GLY G 1 80 ? -4.833 8.382 -2.711 1.00 14.96 59 GLY G O 1
ATOM 4288 N N . LEU G 1 81 ? -4.755 8.243 -0.448 1.00 15.84 60 LEU G N 1
ATOM 4289 C CA . LEU G 1 81 ? -5.550 9.467 -0.202 1.00 16.05 60 LEU G CA 1
ATOM 4290 C C . LEU G 1 81 ? -4.805 10.370 0.746 1.00 15.72 60 LEU G C 1
ATOM 4291 O O . LEU G 1 81 ? -4.155 9.869 1.669 1.00 14.60 60 LEU G O 1
ATOM 4296 N N . PRO G 1 82 ? -4.948 11.705 0.572 1.00 15.57 61 PRO G N 1
ATOM 4297 C CA . PRO G 1 82 ? -4.414 12.581 1.586 1.00 16.06 61 PRO G CA 1
ATOM 4298 C C . PRO G 1 82 ? -5.277 12.488 2.843 1.00 16.04 61 PRO G C 1
ATOM 4299 O O . PRO G 1 82 ? -6.422 12.817 2.800 1.00 16.22 61 PRO G O 1
ATOM 4303 N N . ILE G 1 83 ? -4.719 12.036 3.949 1.00 16.56 62 ILE G N 1
ATOM 4304 C CA . ILE G 1 83 ? -5.527 11.878 5.176 1.00 17.06 62 ILE G CA 1
ATOM 4305 C C . ILE G 1 83 ? -5.281 12.973 6.205 1.00 17.07 62 ILE G C 1
ATOM 4306 O O . ILE G 1 83 ? -6.029 13.085 7.159 1.00 17.30 62 ILE G O 1
ATOM 4311 N N . GLY G 1 84 ? -4.269 13.805 5.983 1.00 17.47 63 GLY G N 1
ATOM 4312 C CA . GLY G 1 84 ? -3.967 14.936 6.881 1.00 16.63 63 GLY G CA 1
ATOM 4313 C C . GLY G 1 84 ? -2.658 15.652 6.539 1.00 16.35 63 GLY G C 1
ATOM 4314 O O . GLY G 1 84 ? -1.976 15.309 5.585 1.00 17.24 63 GLY G O 1
ATOM 4315 N N . TYR G 1 85 ? -2.323 16.657 7.323 1.00 15.91 64 TYR G N 1
ATOM 4316 C CA . TYR G 1 85 ? -1.103 17.408 7.173 1.00 15.80 64 TYR G CA 1
ATOM 4317 C C . TYR G 1 85 ? -0.229 17.318 8.406 1.00 15.78 64 TYR G C 1
ATOM 4318 O O . TYR G 1 85 ? -0.723 17.312 9.534 1.00 15.39 64 TYR G O 1
ATOM 4327 N N . ALA G 1 86 ? 1.075 17.289 8.189 1.00 14.98 65 ALA G N 1
ATOM 4328 C CA . ALA G 1 86 ? 2.011 17.269 9.311 1.00 15.31 65 ALA G CA 1
ATOM 4329 C C . ALA G 1 86 ? 1.917 18.586 10.053 1.00 15.47 65 ALA G C 1
ATOM 4330 O O . ALA G 1 86 ? 1.869 19.636 9.444 1.00 15.24 65 ALA G O 1
ATOM 4332 N N . LEU G 1 87 ? 1.877 18.507 11.377 1.00 16.21 66 LEU G N 1
ATOM 4333 C CA . LEU G 1 87 ? 1.891 19.661 12.250 1.00 16.52 66 LEU G CA 1
ATOM 4334 C C . LEU G 1 87 ? 3.320 20.155 12.504 1.00 16.61 66 LEU G C 1
ATOM 4335 O O . LEU G 1 87 ? 3.540 21.301 12.911 1.00 17.08 66 LEU G O 1
ATOM 4340 N N . ALA G 1 88 ? 4.285 19.276 12.298 1.00 16.45 67 ALA G N 1
ATOM 4341 C CA . ALA G 1 88 ? 5.705 19.595 12.471 1.00 16.09 67 ALA G CA 1
ATOM 4342 C C . ALA G 1 88 ? 6.456 18.729 11.449 1.00 16.15 67 ALA G C 1
ATOM 4343 O O . ALA G 1 88 ? 5.845 17.843 10.812 1.00 15.29 67 ALA G O 1
ATOM 4345 N N . ASP G 1 89 ? 7.744 18.997 11.244 1.00 16.19 68 ASP G N 1
ATOM 4346 C CA . ASP G 1 89 ? 8.531 18.114 10.376 1.00 16.24 68 ASP G CA 1
ATOM 4347 C C . ASP G 1 89 ? 8.486 16.747 10.998 1.00 15.79 68 ASP G C 1
ATOM 4348 O O . ASP G 1 89 ? 8.602 16.623 12.217 1.00 15.78 68 ASP G O 1
ATOM 4353 N N . ILE G 1 90 ? 8.316 15.742 10.150 1.00 16.15 69 ILE G N 1
ATOM 4354 C CA . ILE G 1 90 ? 8.273 14.334 10.530 1.00 16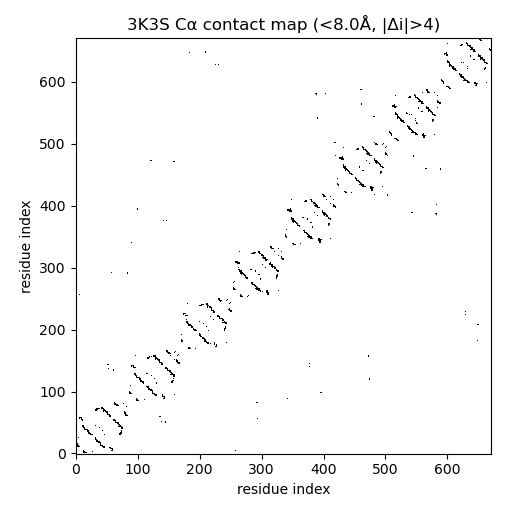.22 69 ILE G CA 1
ATOM 4355 C C . ILE G 1 90 ? 9.405 13.628 9.794 1.00 16.75 69 ILE G C 1
ATOM 4356 O O . ILE G 1 90 ? 9.433 13.561 8.553 1.00 17.26 69 ILE G O 1
ATOM 4361 N N . ALA G 1 91 ? 10.370 13.140 10.545 1.00 16.27 70 ALA G N 1
ATOM 4362 C CA . ALA G 1 91 ? 11.521 12.491 9.955 1.00 16.69 70 ALA G CA 1
ATOM 4363 C C . ALA G 1 91 ? 11.146 11.082 9.469 1.00 16.44 70 ALA G C 1
ATOM 4364 O O . ALA G 1 91 ? 10.342 10.405 10.090 1.00 17.21 70 ALA G O 1
ATOM 4366 N N . ALA G 1 92 ? 11.724 10.655 8.364 1.00 16.21 71 ALA G N 1
ATOM 4367 C CA . ALA G 1 92 ? 11.607 9.257 7.913 1.00 16.64 71 ALA G CA 1
ATOM 4368 C C . ALA G 1 92 ? 11.840 8.310 9.097 1.00 16.56 71 ALA G C 1
ATOM 4369 O O . ALA G 1 92 ? 12.812 8.473 9.811 1.00 16.18 71 ALA G O 1
ATOM 4371 N N . GLY G 1 93 ? 10.928 7.368 9.322 1.00 16.42 72 GLY G N 1
ATOM 4372 C CA . GLY G 1 93 ? 11.038 6.415 10.432 1.00 16.38 72 GLY G CA 1
ATOM 4373 C C . GLY G 1 93 ? 10.383 6.856 11.741 1.00 16.65 72 GLY G C 1
ATOM 4374 O O . GLY G 1 93 ? 10.409 6.139 12.732 1.00 16.59 72 GLY G O 1
ATOM 4375 N N . GLU G 1 94 ? 9.805 8.052 11.754 1.00 17.07 73 GLU G N 1
ATOM 4376 C CA . GLU G 1 94 ? 9.136 8.565 12.930 1.00 16.71 73 GLU G CA 1
ATOM 4377 C C . GLU G 1 94 ? 7.677 8.103 12.937 1.00 16.21 73 GLU G C 1
ATOM 4378 O O . GLU G 1 94 ? 7.055 7.908 11.880 1.00 15.93 73 GLU G O 1
ATOM 4384 N N . HIS G 1 95 ? 7.161 7.906 14.144 1.00 15.33 74 HIS G N 1
ATOM 4385 C CA . HIS G 1 95 ? 5.759 7.625 14.406 1.00 15.85 74 HIS G CA 1
ATOM 4386 C C . HIS G 1 95 ? 4.888 8.772 13.933 1.00 15.46 74 HIS G C 1
ATOM 4387 O O . HIS G 1 95 ? 5.152 9.926 14.252 1.00 14.93 74 HIS G O 1
ATOM 4394 N N . VAL G 1 96 ? 3.829 8.439 13.203 1.00 15.52 75 VAL G N 1
ATOM 4395 C CA . VAL G 1 96 ? 2.899 9.435 12.673 1.00 16.30 75 VAL G CA 1
ATOM 4396 C C . VAL G 1 96 ? 1.520 9.225 13.263 1.00 17.01 75 VAL G C 1
ATOM 4397 O O . VAL G 1 96 ? 0.895 8.178 13.043 1.00 16.17 75 VAL G O 1
ATOM 4401 N N . HIS G 1 97 ? 1.065 10.192 14.046 1.00 17.89 76 HIS G N 1
ATOM 4402 C CA . HIS G 1 97 ? -0.205 10.079 14.694 1.00 19.16 76 HIS G CA 1
ATOM 4403 C C . HIS G 1 97 ? -0.792 11.439 15.020 1.00 19.55 76 HIS G C 1
ATOM 4404 O O . HIS G 1 97 ? -0.450 12.423 14.375 1.00 19.64 76 HIS G O 1
ATOM 4411 N N . ALA G 1 98 ? -1.688 11.490 16.007 1.00 19.39 77 ALA G N 1
ATOM 4412 C CA . ALA G 1 98 ? -2.405 12.696 16.366 1.00 19.50 77 ALA G CA 1
ATOM 4413 C C . ALA G 1 98 ? -1.464 13.744 16.954 1.00 20.08 77 ALA G C 1
ATOM 4414 O O . ALA G 1 98 ? -1.741 14.936 16.914 1.00 20.65 77 ALA G O 1
ATOM 4416 N N . HIS G 1 99 ? -0.352 13.293 17.523 1.00 20.43 78 HIS G N 1
ATOM 4417 C CA . HIS G 1 99 ? 0.623 14.215 18.084 1.00 20.55 78 HIS G CA 1
ATOM 4418 C C . HIS G 1 99 ? 1.349 15.075 17.056 1.00 20.29 78 HIS G C 1
ATOM 4419 O O . HIS G 1 99 ? 1.917 16.103 17.411 1.00 20.62 78 HIS G O 1
ATOM 4426 N N . ASN G 1 100 ? 1.384 14.637 15.802 1.00 19.83 79 ASN G N 1
ATOM 4427 C CA . ASN G 1 100 ? 2.120 15.372 14.784 1.00 19.29 79 ASN G CA 1
ATOM 4428 C C . ASN G 1 100 ? 1.380 15.469 13.469 1.00 19.62 79 ASN G C 1
ATOM 4429 O O . ASN G 1 100 ? 1.983 15.804 12.467 1.00 19.29 79 ASN G O 1
ATOM 4434 N N . THR G 1 101 ? 0.079 15.188 13.466 1.00 20.59 80 THR G N 1
ATOM 4435 C CA . THR G 1 101 ? -0.729 15.354 12.260 1.00 21.95 80 THR G CA 1
ATOM 4436 C C . THR G 1 101 ? -2.118 15.890 12.555 1.00 23.18 80 THR G C 1
ATOM 4437 O O . THR G 1 101 ? -2.690 15.667 13.620 1.00 22.74 80 THR G O 1
ATOM 4441 N N . ARG G 1 102 ? -2.646 16.632 11.600 1.00 24.94 81 ARG G N 1
ATOM 4442 C CA . ARG G 1 102 ? -3.982 17.175 11.693 1.00 27.25 81 ARG G CA 1
ATOM 4443 C C . ARG G 1 102 ? -4.760 16.355 10.700 1.00 28.73 81 ARG G C 1
ATOM 4444 O O . ARG G 1 102 ? -4.392 16.335 9.530 1.00 29.20 81 ARG G O 1
ATOM 4452 N N . THR G 1 103 ? -5.763 15.602 11.147 1.00 30.51 82 THR G N 1
ATOM 4453 C CA . THR G 1 103 ? -6.566 14.797 10.217 1.00 32.06 82 THR G CA 1
ATOM 4454 C C . THR G 1 103 ? -7.437 15.771 9.492 1.00 33.76 82 THR G C 1
ATOM 4455 O O . THR G 1 103 ? -7.875 16.745 10.076 1.00 34.42 82 THR G O 1
ATOM 4459 N N . ASN G 1 104 ? -7.650 15.544 8.203 1.00 35.90 83 ASN G N 1
ATOM 4460 C CA . ASN G 1 104 ? -8.622 16.346 7.453 1.00 37.84 83 ASN G CA 1
ATOM 4461 C C . ASN G 1 104 ? -9.840 15.527 6.981 1.00 38.94 83 ASN G C 1
ATOM 4462 O O . ASN G 1 104 ? -10.688 16.046 6.248 1.00 39.64 83 ASN G O 1
ATOM 4467 N N . LEU G 1 105 ? -9.925 14.267 7.398 1.00 40.28 84 LEU G N 1
ATOM 4468 C CA . LEU G 1 105 ? -10.964 13.362 6.895 1.00 41.16 84 LEU G CA 1
ATOM 4469 C C . LEU G 1 105 ? -12.352 13.696 7.464 1.00 41.79 84 LEU G C 1
ATOM 4470 O O . LEU G 1 105 ? -12.480 14.054 8.646 1.00 43.04 84 LEU G O 1
ATOM 4475 N N . GLY H 1 21 ? 43.060 -15.630 66.434 1.00 17.18 0 GLY H N 1
ATOM 4476 C CA . GLY H 1 21 ? 41.715 -15.110 66.846 1.00 17.71 0 GLY H CA 1
ATOM 4477 C C . GLY H 1 21 ? 41.719 -13.576 66.888 1.00 18.74 0 GLY H C 1
ATOM 4478 O O . GLY H 1 21 ? 42.792 -12.958 67.001 1.00 18.41 0 GLY H O 1
ATOM 4487 N N . GLN H 1 23 ? 39.627 -10.354 68.736 1.00 19.19 2 GLN H N 1
ATOM 4488 C CA . GLN H 1 23 ? 38.630 -9.697 69.577 1.00 19.79 2 GLN H CA 1
ATOM 4489 C C . GLN H 1 23 ? 38.226 -8.323 69.010 1.00 18.66 2 GLN H C 1
ATOM 4490 O O . GLN H 1 23 ? 37.241 -7.711 69.453 1.00 17.66 2 GLN H O 1
ATOM 4496 N N . TYR H 1 24 ? 39.003 -7.847 68.051 1.00 17.25 3 TYR H N 1
ATOM 4497 C CA . TYR H 1 24 ? 38.803 -6.553 67.433 1.00 17.52 3 TYR H CA 1
ATOM 4498 C C . TYR H 1 24 ? 39.477 -6.635 66.065 1.00 17.08 3 TYR H C 1
ATOM 4499 O O . TYR H 1 24 ? 40.204 -7.579 65.779 1.00 16.09 3 TYR H O 1
ATOM 4508 N N . ILE H 1 25 ? 39.161 -5.672 65.217 1.00 16.79 4 ILE H N 1
ATOM 4509 C CA . ILE H 1 25 ? 39.730 -5.564 63.895 1.00 16.31 4 ILE H CA 1
ATOM 4510 C C . ILE H 1 25 ? 39.973 -4.078 63.573 1.00 16.18 4 ILE H C 1
ATOM 4511 O O . ILE H 1 25 ? 39.088 -3.243 63.687 1.00 16.65 4 ILE H O 1
ATOM 4516 N N . LYS H 1 26 ? 41.210 -3.773 63.220 1.00 16.15 5 LYS H N 1
ATOM 4517 C CA . LYS H 1 26 ? 41.538 -2.588 62.474 1.00 16.09 5 LYS H CA 1
ATOM 4518 C C . LYS H 1 26 ? 41.398 -2.916 60.984 1.00 15.68 5 LYS H C 1
ATOM 4519 O O . LYS H 1 26 ? 42.187 -3.656 60.415 1.00 15.04 5 LYS H O 1
ATOM 4525 N N . ILE H 1 27 ? 40.366 -2.361 60.375 1.00 15.99 6 ILE H N 1
ATOM 4526 C CA . ILE H 1 27 ? 39.900 -2.796 59.080 1.00 15.92 6 ILE H CA 1
ATOM 4527 C C . ILE H 1 27 ? 40.888 -2.476 57.972 1.00 15.54 6 ILE H C 1
ATOM 4528 O O . ILE H 1 27 ? 41.097 -3.306 57.089 1.00 15.96 6 ILE H O 1
ATOM 4533 N N . HIS H 1 28 ? 41.500 -1.297 58.058 1.00 15.02 7 HIS H N 1
ATOM 4534 C CA . HIS H 1 28 ? 42.398 -0.782 57.041 1.00 14.90 7 HIS H CA 1
ATOM 4535 C C . HIS H 1 28 ? 43.638 -0.172 57.689 1.00 14.85 7 HIS H C 1
ATOM 4536 O O . HIS H 1 28 ? 43.541 0.409 58.769 1.00 14.79 7 HIS H O 1
ATOM 4543 N N . ALA H 1 29 ? 44.793 -0.307 57.025 1.00 14.42 8 ALA H N 1
ATOM 4544 C CA . ALA H 1 29 ? 46.047 0.144 57.568 1.00 14.68 8 ALA H CA 1
ATOM 4545 C C . ALA H 1 29 ? 46.036 1.621 58.005 1.00 14.92 8 ALA H C 1
ATOM 4546 O O . ALA H 1 29 ? 46.698 1.978 58.955 1.00 13.77 8 ALA H O 1
ATOM 4548 N N . LEU H 1 30 ? 45.275 2.451 57.315 1.00 15.13 9 LEU H N 1
ATOM 4549 C CA . LEU H 1 30 ? 45.215 3.892 57.585 1.00 16.27 9 LEU H CA 1
ATOM 4550 C C . LEU H 1 30 ? 44.283 4.308 58.737 1.00 16.07 9 LEU H C 1
ATOM 4551 O O . LEU H 1 30 ? 44.292 5.467 59.131 1.00 16.73 9 LEU H O 1
ATOM 4556 N N . ASP H 1 31 ? 43.469 3.385 59.235 1.00 16.13 10 ASP H N 1
ATOM 4557 C CA . ASP H 1 31 ? 42.390 3.713 60.172 1.00 16.15 10 ASP H CA 1
ATOM 4558 C C . ASP H 1 31 ? 42.954 4.056 61.552 1.00 15.25 10 ASP H C 1
ATOM 4559 O O . ASP H 1 31 ? 43.985 3.538 61.951 1.00 13.03 10 ASP H O 1
ATOM 4564 N N . ASN H 1 32 ? 42.232 4.877 62.291 1.00 14.05 11 ASN H N 1
ATOM 4565 C CA . ASN H 1 32 ? 42.650 5.195 63.654 1.00 14.54 11 ASN H CA 1
ATOM 4566 C C . ASN H 1 32 ? 41.640 4.723 64.688 1.00 14.47 11 ASN H C 1
ATOM 4567 O O . ASN H 1 32 ? 41.699 5.113 65.829 1.00 14.46 11 ASN H O 1
ATOM 4572 N N . VAL H 1 33 ? 40.731 3.857 64.255 1.00 15.21 12 VAL H N 1
ATOM 4573 C CA . VAL H 1 33 ? 39.745 3.214 65.096 1.00 15.67 12 VAL H CA 1
ATOM 4574 C C . VAL H 1 33 ? 39.712 1.712 64.799 1.00 15.94 12 VAL H C 1
ATOM 4575 O O . VAL H 1 33 ? 40.097 1.275 63.719 1.00 16.04 12 VAL H O 1
ATOM 4579 N N . ALA H 1 34 ? 39.240 0.927 65.756 1.00 15.66 13 ALA H N 1
ATOM 4580 C CA . ALA H 1 34 ? 39.045 -0.507 65.537 1.00 16.05 13 ALA H CA 1
ATOM 4581 C C . ALA H 1 34 ? 37.657 -0.870 66.004 1.00 16.00 13 ALA H C 1
ATOM 4582 O O . ALA H 1 34 ? 37.112 -0.222 66.877 1.00 16.58 13 ALA H O 1
ATOM 4584 N N . VAL H 1 35 ? 37.089 -1.910 65.408 1.00 15.96 14 VAL H N 1
ATOM 4585 C CA . VAL H 1 35 ? 35.730 -2.347 65.724 1.00 15.35 14 VAL H CA 1
ATOM 4586 C C . VAL H 1 35 ? 35.822 -3.498 66.708 1.00 15.21 14 VAL H C 1
ATOM 4587 O O . VAL H 1 35 ? 36.565 -4.438 66.454 1.00 15.04 14 VAL H O 1
ATOM 4591 N N . ALA H 1 36 ? 35.085 -3.441 67.817 1.00 14.79 15 ALA H N 1
ATOM 4592 C CA . ALA H 1 36 ? 35.081 -4.589 68.745 1.00 15.46 15 ALA H CA 1
ATOM 4593 C C . ALA H 1 36 ? 34.354 -5.773 68.108 1.00 15.32 15 ALA H C 1
ATOM 4594 O O . ALA H 1 36 ? 33.304 -5.593 67.564 1.00 14.94 15 ALA H O 1
ATOM 4596 N N . LEU H 1 37 ? 34.919 -6.969 68.174 1.00 15.37 16 LEU H N 1
ATOM 4597 C CA . LEU H 1 37 ? 34.235 -8.172 67.663 1.00 15.93 16 LEU H CA 1
ATOM 4598 C C . LEU H 1 37 ? 33.601 -9.054 68.775 1.00 15.79 16 LEU H C 1
ATOM 4599 O O . LEU H 1 37 ? 33.030 -10.118 68.511 1.00 15.99 16 LEU H O 1
ATOM 4604 N N . ALA H 1 38 ? 33.736 -8.600 70.010 1.00 15.49 17 ALA H N 1
ATOM 4605 C CA . ALA H 1 38 ? 33.122 -9.208 71.156 1.00 15.30 17 ALA H CA 1
ATOM 4606 C C . ALA H 1 38 ? 32.945 -8.018 72.083 1.00 15.44 17 ALA H C 1
ATOM 4607 O O . ALA H 1 38 ? 33.433 -6.925 71.787 1.00 14.28 17 ALA H O 1
ATOM 4609 N N . ASP H 1 39 ? 32.225 -8.224 73.179 1.00 15.31 18 ASP H N 1
ATOM 4610 C CA . ASP H 1 39 ? 32.018 -7.187 74.157 1.00 15.79 18 ASP H CA 1
ATOM 4611 C C . ASP H 1 39 ? 33.332 -7.080 74.943 1.00 15.47 18 ASP H C 1
ATOM 4612 O O . ASP H 1 39 ? 33.755 -8.024 75.559 1.00 15.40 18 ASP H O 1
ATOM 4617 N N . LEU H 1 40 ? 33.958 -5.923 74.904 1.00 15.63 19 LEU H N 1
ATOM 4618 C CA . LEU H 1 40 ? 35.243 -5.709 75.546 1.00 16.47 19 LEU H CA 1
ATOM 4619 C C . LEU H 1 40 ? 35.067 -4.828 76.777 1.00 16.63 19 LEU H C 1
ATOM 4620 O O . LEU H 1 40 ? 34.433 -3.775 76.719 1.00 17.10 19 LEU H O 1
ATOM 4625 N N . ALA H 1 41 ? 35.663 -5.240 77.881 1.00 17.03 20 ALA H N 1
ATOM 4626 C CA . ALA H 1 41 ? 35.569 -4.522 79.147 1.00 16.99 20 ALA H CA 1
ATOM 4627 C C . ALA H 1 41 ? 36.559 -3.370 79.258 1.00 17.76 20 ALA H C 1
ATOM 4628 O O . ALA H 1 41 ? 37.660 -3.434 78.740 1.00 17.69 20 ALA H O 1
ATOM 4630 N N . GLU H 1 42 ? 36.164 -2.325 79.978 1.00 18.02 21 GLU H N 1
ATOM 4631 C CA . GLU H 1 42 ? 37.084 -1.266 80.324 1.00 18.39 21 GLU H CA 1
ATOM 4632 C C . GLU H 1 42 ? 38.340 -1.903 80.917 1.00 18.01 21 GLU H C 1
ATOM 4633 O O . GLU H 1 42 ? 38.274 -2.878 81.626 1.00 18.61 21 GLU H O 1
ATOM 4639 N N . GLY H 1 43 ? 39.488 -1.372 80.575 1.00 18.14 22 GLY H N 1
ATOM 4640 C CA . GLY H 1 43 ? 40.740 -1.884 81.083 1.00 18.59 22 GLY H CA 1
ATOM 4641 C C . GLY H 1 43 ? 41.371 -2.923 80.197 1.00 18.95 22 GLY H C 1
ATOM 4642 O O . GLY H 1 43 ? 42.531 -3.243 80.377 1.00 19.59 22 GLY H O 1
ATOM 4643 N N . THR H 1 44 ? 40.618 -3.461 79.246 1.00 19.51 23 THR H N 1
ATOM 4644 C CA . THR H 1 44 ? 41.182 -4.419 78.296 1.00 20.44 23 THR H CA 1
ATOM 4645 C C . THR H 1 44 ? 42.324 -3.757 77.505 1.00 21.03 23 THR H C 1
ATOM 4646 O O . THR H 1 44 ? 42.171 -2.661 76.970 1.00 20.79 23 THR H O 1
ATOM 4650 N N . GLU H 1 45 ? 43.463 -4.431 77.468 1.00 21.97 24 GLU H N 1
ATOM 4651 C CA . GLU H 1 45 ? 44.595 -4.006 76.673 1.00 23.31 24 GLU H CA 1
ATOM 4652 C C . GLU H 1 45 ? 44.520 -4.666 75.315 1.00 24.16 24 GLU H C 1
ATOM 4653 O O . GLU H 1 45 ? 44.516 -5.890 75.205 1.00 24.97 24 GLU H O 1
ATOM 4659 N N . VAL H 1 46 ? 44.453 -3.843 74.285 1.00 24.45 25 VAL H N 1
ATOM 4660 C CA . VAL H 1 46 ? 44.420 -4.325 72.944 1.00 25.18 25 VAL H CA 1
ATOM 4661 C C . VAL H 1 46 ? 45.737 -3.939 72.287 1.00 26.63 25 VAL H C 1
ATOM 4662 O O . VAL H 1 46 ? 46.271 -2.840 72.512 1.00 26.90 25 VAL H O 1
ATOM 4666 N N . SER H 1 47 ? 46.265 -4.853 71.483 1.00 27.14 26 SER H N 1
ATOM 4667 C CA . SER H 1 47 ? 47.460 -4.599 70.712 1.00 28.02 26 SER H CA 1
ATOM 4668 C C . SER H 1 47 ? 47.146 -4.724 69.219 1.00 29.11 26 SER H C 1
ATOM 4669 O O . SER H 1 47 ? 46.612 -5.755 68.776 1.00 30.01 26 SER H O 1
ATOM 4672 N N . VAL H 1 48 ? 47.428 -3.672 68.457 1.00 29.55 27 VAL H N 1
ATOM 4673 C CA . VAL H 1 48 ? 47.305 -3.713 67.002 1.00 30.17 27 VAL H CA 1
ATOM 4674 C C . VAL H 1 48 ? 48.504 -2.971 66.486 1.00 30.81 27 VAL H C 1
ATOM 4675 O O . VAL H 1 48 ? 48.893 -1.971 67.078 1.00 30.94 27 VAL H O 1
ATOM 4679 N N . ASP H 1 49 ? 49.109 -3.480 65.417 1.00 31.78 28 ASP H N 1
ATOM 4680 C CA . ASP H 1 49 ? 50.332 -2.887 64.838 1.00 32.51 28 ASP H CA 1
ATOM 4681 C C . ASP H 1 49 ? 51.324 -2.430 65.906 1.00 33.32 28 ASP H C 1
ATOM 4682 O O . ASP H 1 49 ? 51.961 -3.247 66.614 1.00 33.34 28 ASP H O 1
ATOM 4687 N N . ASN H 1 50 ? 51.450 -1.105 66.001 1.00 34.35 29 ASN H N 1
ATOM 4688 C CA . ASN H 1 50 ? 52.175 -0.463 67.073 1.00 34.69 29 ASN H CA 1
ATOM 4689 C C . ASN H 1 50 ? 51.356 -0.636 68.340 1.00 34.95 29 ASN H C 1
ATOM 4690 O O . ASN H 1 50 ? 50.425 0.159 68.653 1.00 34.55 29 ASN H O 1
ATOM 4692 N N . GLN H 1 51 ? 51.665 -1.758 69.000 1.00 34.40 30 GLN H N 1
ATOM 4693 C CA . GLN H 1 51 ? 51.492 -1.904 70.433 1.00 33.53 30 GLN H CA 1
ATOM 4694 C C . GLN H 1 51 ? 50.085 -1.532 70.986 1.00 32.59 30 GLN H C 1
ATOM 4695 O O . GLN H 1 51 ? 49.051 -1.646 70.285 1.00 32.75 30 GLN H O 1
ATOM 4697 N N . THR H 1 52 ? 50.094 -1.076 72.240 1.00 30.81 31 THR H N 1
ATOM 4698 C CA . THR H 1 52 ? 48.964 -1.208 73.128 1.00 30.10 31 THR H CA 1
ATOM 4699 C C . THR H 1 52 ? 48.093 0.030 73.304 1.00 28.68 31 THR H C 1
ATOM 4700 O O . THR H 1 52 ? 48.576 1.146 73.312 1.00 28.78 31 THR H O 1
ATOM 4704 N N . VAL H 1 53 ? 46.796 -0.223 73.468 1.00 26.74 32 VAL H N 1
ATOM 4705 C CA . VAL H 1 53 ? 45.815 0.763 73.836 1.00 24.83 32 VAL H CA 1
ATOM 4706 C C . VAL H 1 53 ? 45.053 0.104 74.974 1.00 22.80 32 VAL H C 1
ATOM 4707 O O . VAL H 1 53 ? 44.837 -1.076 74.910 1.00 22.62 32 VAL H O 1
ATOM 4711 N N . THR H 1 54 ? 44.680 0.847 76.008 1.00 20.72 33 THR H N 1
ATOM 4712 C CA . THR H 1 54 ? 43.894 0.326 77.106 1.00 19.59 33 THR H CA 1
ATOM 4713 C C . THR H 1 54 ? 42.526 0.962 76.989 1.00 19.12 33 THR H C 1
ATOM 4714 O O . THR H 1 54 ? 42.425 2.190 76.968 1.00 19.02 33 THR H O 1
ATOM 4718 N N . LEU H 1 55 ? 41.480 0.148 76.898 1.00 17.86 34 LEU H N 1
ATOM 4719 C CA . LEU H 1 55 ? 40.133 0.683 76.739 1.00 17.88 34 LEU H CA 1
ATOM 4720 C C . LEU H 1 55 ? 39.682 1.502 77.964 1.00 18.37 34 LEU H C 1
ATOM 4721 O O . LEU H 1 55 ? 39.801 1.078 79.112 1.00 17.96 34 LEU H O 1
ATOM 4726 N N . ARG H 1 56 ? 39.130 2.676 77.699 1.00 19.22 35 ARG H N 1
ATOM 4727 C CA . ARG H 1 56 ? 38.718 3.573 78.759 1.00 19.94 35 ARG H CA 1
ATOM 4728 C C . ARG H 1 56 ? 37.284 3.373 79.202 1.00 19.57 35 ARG H C 1
ATOM 4729 O O . ARG H 1 56 ? 36.854 3.974 80.175 1.00 20.09 35 ARG H O 1
ATOM 4737 N N . GLN H 1 57 ? 36.547 2.547 78.481 1.00 19.17 36 GLN H N 1
ATOM 4738 C CA . GLN H 1 57 ? 35.179 2.182 78.861 1.00 19.40 36 GLN H CA 1
ATOM 4739 C C . GLN H 1 57 ? 34.847 0.830 78.249 1.00 18.67 36 GLN H C 1
ATOM 4740 O O . GLN H 1 57 ? 35.578 0.344 77.407 1.00 18.97 36 GLN H O 1
ATOM 4746 N N . ASP H 1 58 ? 33.746 0.217 78.661 1.00 18.51 37 ASP H N 1
ATOM 4747 C CA . ASP H 1 58 ? 33.270 -0.975 77.978 1.00 18.23 37 ASP H CA 1
ATOM 4748 C C . ASP H 1 58 ? 32.947 -0.616 76.546 1.00 17.36 37 ASP H C 1
ATOM 4749 O O . ASP H 1 58 ? 32.377 0.425 76.298 1.00 17.07 37 ASP H O 1
ATOM 4754 N N . VAL H 1 59 ? 33.303 -1.479 75.608 1.00 16.60 38 VAL H N 1
ATOM 4755 C CA . VAL H 1 59 ? 32.932 -1.280 74.214 1.00 16.08 38 VAL H CA 1
ATOM 4756 C C . VAL H 1 59 ? 32.098 -2.498 73.734 1.00 16.27 38 VAL H C 1
ATOM 4757 O O . VAL H 1 59 ? 32.575 -3.642 73.756 1.00 15.73 38 VAL H O 1
ATOM 4761 N N . ALA H 1 60 ? 30.853 -2.224 73.335 1.00 15.13 39 ALA H N 1
ATOM 4762 C CA . ALA H 1 60 ? 29.922 -3.237 72.818 1.00 15.46 39 ALA H CA 1
ATOM 4763 C C . ALA H 1 60 ? 30.416 -3.783 71.497 1.00 15.13 39 ALA H C 1
ATOM 4764 O O . ALA H 1 60 ? 31.004 -3.064 70.694 1.00 15.60 39 ALA H O 1
ATOM 4766 N N . ARG H 1 61 ? 30.158 -5.050 71.248 1.00 15.11 40 ARG H N 1
ATOM 4767 C CA . ARG H 1 61 ? 30.515 -5.619 69.960 1.00 14.99 40 ARG H CA 1
ATOM 4768 C C . ARG H 1 61 ? 29.890 -4.775 68.856 1.00 14.40 40 ARG H C 1
ATOM 4769 O O . ARG H 1 61 ? 28.760 -4.327 68.969 1.00 13.71 40 ARG H O 1
ATOM 4777 N N . GLY H 1 62 ? 30.658 -4.553 67.795 1.00 14.94 41 GLY H N 1
ATOM 4778 C CA . GLY H 1 62 ? 30.212 -3.775 66.655 1.00 15.17 41 GLY H CA 1
ATOM 4779 C C . GLY H 1 62 ? 30.494 -2.286 66.769 1.00 15.57 41 GLY H C 1
ATOM 4780 O O . GLY H 1 62 ? 30.409 -1.597 65.771 1.00 15.01 41 GLY H O 1
ATOM 4781 N N . HIS H 1 63 ? 30.776 -1.799 67.983 1.00 15.43 42 HIS H N 1
ATOM 4782 C CA . HIS H 1 63 ? 31.174 -0.422 68.187 1.00 16.39 42 HIS H CA 1
ATOM 4783 C C . HIS H 1 63 ? 32.665 -0.301 68.048 1.00 16.73 42 HIS H C 1
ATOM 4784 O O . HIS H 1 63 ? 33.384 -1.326 67.941 1.00 17.34 42 HIS H O 1
ATOM 4791 N N . LYS H 1 64 ? 33.135 0.943 68.029 1.00 16.33 43 LYS H N 1
ATOM 4792 C CA . LYS H 1 64 ? 34.526 1.172 67.740 1.00 16.53 43 LYS H CA 1
ATOM 4793 C C . LYS H 1 64 ? 35.188 2.088 68.759 1.00 16.52 43 LYS H C 1
ATOM 4794 O O . LYS H 1 64 ? 34.522 2.833 69.482 1.00 15.77 43 LYS H O 1
ATOM 4800 N N . PHE H 1 65 ? 36.511 2.011 68.785 1.00 15.97 44 PHE H N 1
ATOM 4801 C CA . PHE H 1 65 ? 37.305 2.804 69.698 1.00 16.43 44 PHE H CA 1
ATOM 4802 C C . PHE H 1 65 ? 38.553 3.281 69.013 1.00 16.40 44 PHE H C 1
ATOM 4803 O O . PHE H 1 65 ? 38.998 2.687 68.032 1.00 17.06 44 PHE H O 1
ATOM 4811 N N . ALA H 1 66 ? 39.123 4.338 69.579 1.00 16.62 45 ALA H N 1
ATOM 4812 C CA . ALA H 1 66 ? 40.284 5.035 69.031 1.00 16.74 45 ALA H CA 1
ATOM 4813 C C . ALA H 1 66 ? 41.534 4.214 69.319 1.00 17.39 45 ALA H C 1
ATOM 4814 O O . ALA H 1 66 ? 41.700 3.723 70.421 1.00 18.63 45 ALA H O 1
ATOM 4816 N N . LEU H 1 67 ? 42.391 4.034 68.327 1.00 17.88 46 LEU H N 1
ATOM 4817 C CA . LEU H 1 67 ? 43.615 3.268 68.484 1.00 18.17 46 LEU H CA 1
ATOM 4818 C C . LEU H 1 67 ? 44.746 4.198 68.876 1.00 19.09 46 LEU H C 1
ATOM 4819 O O . LEU H 1 67 ? 45.799 3.753 69.296 1.00 19.59 46 LEU H O 1
ATOM 4824 N N . THR H 1 68 ? 44.524 5.497 68.712 1.00 18.86 47 THR H N 1
ATOM 4825 C CA . THR H 1 68 ? 45.512 6.487 69.037 1.00 19.20 47 THR H CA 1
ATOM 4826 C C . THR H 1 68 ? 44.719 7.763 69.285 1.00 19.10 47 THR H C 1
ATOM 4827 O O . THR H 1 68 ? 43.516 7.801 69.017 1.00 18.88 47 THR H O 1
ATOM 4831 N N . ASP H 1 69 ? 45.348 8.789 69.839 1.00 18.58 48 ASP H N 1
ATOM 4832 C CA . ASP H 1 69 ? 44.642 10.019 70.097 1.00 17.91 48 ASP H CA 1
ATOM 4833 C C . ASP H 1 69 ? 44.104 10.563 68.770 1.00 17.66 48 ASP H C 1
ATOM 4834 O O . ASP H 1 69 ? 44.764 10.472 67.726 1.00 17.71 48 ASP H O 1
ATOM 4839 N N . ILE H 1 70 ? 42.910 11.146 68.822 1.00 17.42 49 ILE H N 1
ATOM 4840 C CA . ILE H 1 70 ? 42.337 11.843 67.673 1.00 16.71 49 ILE H CA 1
ATOM 4841 C C . ILE H 1 70 ? 42.048 13.250 68.161 1.00 16.68 49 ILE H C 1
ATOM 4842 O O . ILE H 1 70 ? 41.200 13.443 69.010 1.00 17.37 49 ILE H O 1
ATOM 4847 N N . ALA H 1 71 ? 42.809 14.227 67.693 1.00 16.39 50 ALA H N 1
ATOM 4848 C CA . ALA H 1 71 ? 42.610 15.579 68.168 1.00 16.15 50 ALA H CA 1
ATOM 4849 C C . ALA H 1 71 ? 41.276 16.157 67.673 1.00 15.42 50 ALA H C 1
ATOM 4850 O O . ALA H 1 71 ? 40.774 15.805 66.615 1.00 14.01 50 ALA H O 1
ATOM 4852 N N . LYS H 1 72 ? 40.738 17.084 68.438 1.00 15.04 51 LYS H N 1
ATOM 4853 C CA . LYS H 1 72 ? 39.527 17.785 68.023 1.00 15.31 51 LYS H CA 1
ATOM 4854 C C . LYS H 1 72 ? 39.732 18.300 66.593 1.00 14.66 51 LYS H C 1
ATOM 4855 O O . LYS H 1 72 ? 40.749 18.942 66.318 1.00 14.38 51 LYS H O 1
ATOM 4861 N N . GLY H 1 73 ? 38.801 17.972 65.698 1.00 14.07 52 GLY H N 1
ATOM 4862 C CA . GLY H 1 73 ? 38.853 18.414 64.306 1.00 14.43 52 GLY H CA 1
ATOM 4863 C C . GLY H 1 73 ? 39.611 17.533 63.310 1.00 14.41 52 GLY H C 1
ATOM 4864 O O . GLY H 1 73 ? 39.561 17.775 62.083 1.00 13.68 52 GLY H O 1
ATOM 4865 N N . ALA H 1 74 ? 40.299 16.513 63.815 1.00 14.11 53 ALA H N 1
ATOM 4866 C CA . ALA H 1 74 ? 41.076 15.609 62.967 1.00 14.50 53 ALA H CA 1
ATOM 4867 C C . ALA H 1 74 ? 40.162 14.547 62.372 1.00 15.19 53 ALA H C 1
ATOM 4868 O O . ALA H 1 74 ? 39.062 14.361 62.851 1.00 16.33 53 ALA H O 1
ATOM 4870 N N . ASN H 1 75 ? 40.624 13.832 61.347 1.00 15.93 54 ASN H N 1
ATOM 4871 C CA . ASN H 1 75 ? 39.803 12.791 60.720 1.00 15.93 54 ASN H CA 1
ATOM 4872 C C . ASN H 1 75 ? 39.650 11.579 61.586 1.00 16.18 54 ASN H C 1
ATOM 4873 O O . ASN H 1 75 ? 40.643 11.101 62.154 1.00 16.01 54 ASN H O 1
ATOM 4878 N N . VAL H 1 76 ? 38.418 11.063 61.651 1.00 15.31 55 VAL H N 1
ATOM 4879 C CA . VAL H 1 76 ? 38.198 9.670 62.031 1.00 15.36 55 VAL H CA 1
ATOM 4880 C C . VAL H 1 76 ? 38.274 8.907 60.734 1.00 15.65 55 VAL H C 1
ATOM 4881 O O . VAL H 1 76 ? 37.518 9.210 59.787 1.00 16.35 55 VAL H O 1
ATOM 4885 N N . ILE H 1 77 ? 39.196 7.948 60.683 1.00 15.16 56 ILE H N 1
ATOM 4886 C CA . ILE H 1 77 ? 39.484 7.201 59.464 1.00 15.15 56 ILE H CA 1
ATOM 4887 C C . ILE H 1 77 ? 39.115 5.737 59.710 1.00 15.26 56 ILE H C 1
ATOM 4888 O O . ILE H 1 77 ? 39.572 5.116 60.672 1.00 13.74 56 ILE H O 1
ATOM 4893 N N . LYS H 1 78 ? 38.263 5.219 58.836 1.00 15.46 57 LYS H N 1
ATOM 4894 C CA . LYS H 1 78 ? 37.759 3.848 58.935 1.00 15.30 57 LYS H CA 1
ATOM 4895 C C . LYS H 1 78 ? 37.592 3.323 57.494 1.00 14.82 57 LYS H C 1
ATOM 4896 O O . LYS H 1 78 ? 37.149 4.060 56.604 1.00 14.05 57 LYS H O 1
ATOM 4902 N N . TYR H 1 79 ? 37.917 2.050 57.271 1.00 14.55 58 TYR H N 1
ATOM 4903 C CA . TYR H 1 79 ? 37.869 1.456 55.934 1.00 14.18 58 TYR H CA 1
ATOM 4904 C C . TYR H 1 79 ? 38.867 2.110 54.985 1.00 14.68 58 TYR H C 1
ATOM 4905 O O . TYR H 1 79 ? 38.749 1.965 53.778 1.00 14.79 58 TYR H O 1
ATOM 4914 N N . GLY H 1 80 ? 39.863 2.809 55.530 1.00 14.50 59 GLY H N 1
ATOM 4915 C CA . GLY H 1 80 ? 40.762 3.591 54.729 1.00 15.13 59 GLY H CA 1
ATOM 4916 C C . GLY H 1 80 ? 40.171 4.892 54.183 1.00 15.70 59 GLY H C 1
ATOM 4917 O O . GLY H 1 80 ? 40.771 5.526 53.309 1.00 15.86 59 GLY H O 1
ATOM 4918 N N . LEU H 1 81 ? 39.035 5.307 54.725 1.00 15.62 60 LEU H N 1
ATOM 4919 C CA . LEU H 1 81 ? 38.306 6.486 54.266 1.00 16.13 60 LEU H CA 1
ATOM 4920 C C . LEU H 1 81 ? 38.161 7.425 55.450 1.00 16.05 60 LEU H C 1
ATOM 4921 O O . LEU H 1 81 ? 37.937 6.970 56.559 1.00 16.13 60 LEU H O 1
ATOM 4926 N N . PRO H 1 82 ? 38.189 8.733 55.220 1.00 16.87 61 PRO H N 1
ATOM 4927 C CA . PRO H 1 82 ? 37.816 9.642 56.293 1.00 17.13 61 PRO H CA 1
ATOM 4928 C C . PRO H 1 82 ? 36.287 9.679 56.418 1.00 17.60 61 PRO H C 1
ATOM 4929 O O . PRO H 1 82 ? 35.595 10.078 55.486 1.00 17.42 61 PRO H O 1
ATOM 4933 N N . ILE H 1 83 ? 35.762 9.246 57.557 1.00 17.62 62 ILE H N 1
ATOM 4934 C CA . ILE H 1 83 ? 34.313 9.108 57.704 1.00 17.32 62 ILE H CA 1
ATOM 4935 C C . ILE H 1 83 ? 33.713 10.219 58.543 1.00 17.36 62 ILE H C 1
ATOM 4936 O O . ILE H 1 83 ? 32.492 10.363 58.611 1.00 18.34 62 ILE H O 1
ATOM 4941 N N . GLY H 1 84 ? 34.569 11.031 59.140 1.00 17.66 63 GLY H N 1
ATOM 4942 C CA . GLY H 1 84 ? 34.131 12.257 59.802 1.00 17.11 63 GLY H CA 1
ATOM 4943 C C . GLY H 1 84 ? 35.248 12.906 60.566 1.00 16.77 63 GLY H C 1
ATOM 4944 O O . GLY H 1 84 ? 36.392 12.487 60.448 1.00 17.63 63 GLY H O 1
ATOM 4945 N N . TYR H 1 85 ? 34.894 13.918 61.349 1.00 16.20 64 TYR H N 1
ATOM 4946 C CA . TYR H 1 85 ? 35.827 14.636 62.208 1.00 16.57 64 TYR H CA 1
ATOM 4947 C C . TYR H 1 85 ? 35.457 14.534 63.659 1.00 16.31 64 TYR H C 1
ATOM 4948 O O . TYR H 1 85 ? 34.283 14.594 64.015 1.00 17.38 64 TYR H O 1
ATOM 4957 N N . ALA H 1 86 ? 36.458 14.421 64.501 1.00 16.35 65 ALA H N 1
ATOM 4958 C CA . ALA H 1 86 ? 36.253 14.463 65.929 1.00 16.35 65 ALA H CA 1
ATOM 4959 C C . ALA H 1 86 ? 35.657 15.794 66.312 1.00 16.60 65 ALA H C 1
ATOM 4960 O O . ALA H 1 86 ? 36.102 16.833 65.845 1.00 15.98 65 ALA H O 1
ATOM 4962 N N . LEU H 1 87 ? 34.632 15.734 67.161 1.00 16.76 66 LEU H N 1
ATOM 4963 C CA . LEU H 1 87 ? 33.975 16.913 67.675 1.00 17.16 66 LEU H CA 1
ATOM 4964 C C . LEU H 1 87 ? 34.646 17.429 68.961 1.00 17.20 66 LEU H C 1
ATOM 4965 O O . LEU H 1 87 ? 34.528 18.625 69.326 1.00 16.78 66 LEU H O 1
ATOM 4970 N N . ALA H 1 88 ? 35.357 16.524 69.623 1.00 17.06 67 ALA H N 1
ATOM 4971 C CA . ALA H 1 88 ? 36.193 16.841 70.789 1.00 16.64 67 ALA H CA 1
ATOM 4972 C C . ALA H 1 88 ? 37.431 15.953 70.712 1.00 16.27 67 ALA H C 1
ATOM 4973 O O . ALA H 1 88 ? 37.467 15.011 69.907 1.00 14.72 67 ALA H O 1
ATOM 4975 N N . ASP H 1 89 ? 38.447 16.271 71.510 1.00 15.90 68 ASP H N 1
ATOM 4976 C CA . ASP H 1 89 ? 39.618 15.387 71.623 1.00 16.46 68 ASP H CA 1
ATOM 4977 C C . ASP H 1 89 ? 39.140 13.982 71.983 1.00 16.06 68 ASP H C 1
ATOM 4978 O O . ASP H 1 89 ? 38.273 13.827 72.826 1.00 15.47 68 ASP H O 1
ATOM 4983 N N . ILE H 1 90 ? 39.696 12.967 71.338 1.00 16.49 69 ILE H N 1
ATOM 4984 C CA . ILE H 1 90 ? 39.322 11.586 71.651 1.00 16.00 69 ILE H CA 1
ATOM 4985 C C . ILE H 1 90 ? 40.596 10.851 72.016 1.00 16.79 69 ILE H C 1
ATOM 4986 O O . ILE H 1 90 ? 41.516 10.769 71.218 1.00 18.40 69 ILE H O 1
ATOM 4991 N N . ALA H 1 91 ? 40.646 10.309 73.222 1.00 17.17 70 ALA H N 1
ATOM 4992 C CA . ALA H 1 91 ? 41.844 9.696 73.760 1.00 16.92 70 ALA H CA 1
ATOM 4993 C C . ALA H 1 91 ? 41.983 8.293 73.174 1.00 17.18 70 ALA H C 1
ATOM 4994 O O . ALA H 1 91 ? 40.984 7.604 72.940 1.00 16.56 70 ALA H O 1
ATOM 4996 N N . ALA H 1 92 ? 43.223 7.855 72.983 1.00 16.97 71 ALA H N 1
ATOM 4997 C CA . ALA H 1 92 ? 43.486 6.477 72.620 1.00 17.16 71 ALA H CA 1
ATOM 4998 C C . ALA H 1 92 ? 42.712 5.555 73.578 1.00 17.04 71 ALA H C 1
ATOM 4999 O O . ALA H 1 92 ? 42.759 5.738 74.781 1.00 17.48 71 ALA H O 1
ATOM 5001 N N . GLY H 1 93 ? 41.980 4.590 73.059 1.00 17.12 72 GLY H N 1
ATOM 5002 C CA . GLY H 1 93 ? 41.194 3.692 73.924 1.00 17.51 72 GLY H CA 1
ATOM 5003 C C . GLY H 1 93 ? 39.759 4.149 74.220 1.00 17.47 72 GLY H C 1
ATOM 5004 O O . GLY H 1 93 ? 38.977 3.411 74.810 1.00 17.41 72 GLY H O 1
ATOM 5005 N N . GLU H 1 94 ? 39.401 5.351 73.801 1.00 17.39 73 GLU H N 1
ATOM 5006 C CA . GLU H 1 94 ? 38.061 5.892 74.064 1.00 17.92 73 GLU H CA 1
ATOM 5007 C C . GLU H 1 94 ? 37.098 5.553 72.931 1.00 17.37 73 GLU H C 1
ATOM 5008 O O . GLU H 1 94 ? 37.481 5.584 71.769 1.00 18.82 73 GLU H O 1
ATOM 5014 N N . HIS H 1 95 ? 35.841 5.285 73.239 1.00 17.11 74 HIS H N 1
ATOM 5015 C CA . HIS H 1 95 ? 34.906 4.971 72.175 1.00 17.46 74 HIS H CA 1
ATOM 5016 C C . HIS H 1 95 ? 34.616 6.138 71.219 1.00 17.15 74 HIS H C 1
ATOM 5017 O O . HIS H 1 95 ? 34.652 7.321 71.601 1.00 16.43 74 HIS H O 1
ATOM 5024 N N . VAL H 1 96 ? 34.416 5.771 69.951 1.00 17.24 75 VAL H N 1
ATOM 5025 C CA . VAL H 1 96 ? 34.160 6.713 68.855 1.00 16.98 75 VAL H CA 1
ATOM 5026 C C . VAL H 1 96 ? 32.753 6.449 68.297 1.00 18.09 75 VAL H C 1
ATOM 5027 O O . VAL H 1 96 ? 32.419 5.328 67.871 1.00 18.45 75 VAL H O 1
ATOM 5031 N N . HIS H 1 97 ? 31.917 7.484 68.327 1.00 18.27 76 HIS H N 1
ATOM 5032 C CA . HIS H 1 97 ? 30.480 7.342 68.092 1.00 18.66 76 HIS H CA 1
ATOM 5033 C C . HIS H 1 97 ? 29.885 8.658 67.583 1.00 18.97 76 HIS H C 1
ATOM 5034 O O . HIS H 1 97 ? 30.612 9.678 67.378 1.00 18.25 76 HIS H O 1
ATOM 5041 N N . ALA H 1 98 ? 28.560 8.659 67.434 1.00 18.68 77 ALA H N 1
ATOM 5042 C CA . ALA H 1 98 ? 27.869 9.751 66.792 1.00 19.37 77 ALA H CA 1
ATOM 5043 C C . ALA H 1 98 ? 27.959 11.040 67.570 1.00 19.77 77 ALA H C 1
ATOM 5044 O O . ALA H 1 98 ? 27.795 12.099 66.998 1.00 21.21 77 ALA H O 1
ATOM 5046 N N . HIS H 1 99 ? 28.187 10.976 68.875 1.00 20.28 78 HIS H N 1
ATOM 5047 C CA . HIS H 1 99 ? 28.244 12.195 69.675 1.00 20.54 78 HIS H CA 1
ATOM 5048 C C . HIS H 1 99 ? 29.614 12.815 69.871 1.00 20.11 78 HIS H C 1
ATOM 5049 O O . HIS H 1 99 ? 29.689 13.899 70.430 1.00 21.11 78 HIS H O 1
ATOM 5056 N N . ASN H 1 100 ? 30.683 12.143 69.472 1.00 19.04 79 ASN H N 1
ATOM 5057 C CA . ASN H 1 100 ? 31.981 12.787 69.405 1.00 18.75 79 ASN H CA 1
ATOM 5058 C C . ASN H 1 100 ? 32.558 12.774 67.991 1.00 18.88 79 ASN H C 1
ATOM 5059 O O . ASN H 1 100 ? 33.720 13.074 67.820 1.00 19.67 79 ASN H O 1
ATOM 5064 N N . THR H 1 101 ? 31.743 12.449 66.991 1.00 19.70 80 THR H N 1
ATOM 5065 C CA . THR H 1 101 ? 32.140 12.471 65.580 1.00 21.18 80 THR H CA 1
ATOM 5066 C C . THR H 1 101 ? 31.116 13.236 64.763 1.00 22.98 80 THR H C 1
ATOM 5067 O O . THR H 1 101 ? 29.914 13.085 64.990 1.00 22.74 80 THR H O 1
ATOM 5071 N N . ARG H 1 102 ? 31.577 14.056 63.823 1.00 24.67 81 ARG H N 1
ATOM 5072 C CA . ARG H 1 102 ? 30.683 14.612 62.798 1.00 27.24 81 ARG H CA 1
ATOM 5073 C C . ARG H 1 102 ? 30.926 13.890 61.487 1.00 27.99 81 ARG H C 1
ATOM 5074 O O . ARG H 1 102 ? 32.019 14.007 60.944 1.00 28.19 81 ARG H O 1
ATOM 5082 N N . THR H 1 103 ? 29.940 13.144 60.981 1.00 29.63 82 THR H N 1
ATOM 5083 C CA . THR H 1 103 ? 30.159 12.352 59.761 1.00 31.70 82 THR H CA 1
ATOM 5084 C C . THR H 1 103 ? 30.113 13.199 58.508 1.00 33.44 82 THR H C 1
ATOM 5085 O O . THR H 1 103 ? 29.499 14.271 58.475 1.00 33.89 82 THR H O 1
ATOM 5089 N N . ASN H 1 104 ? 30.806 12.697 57.484 1.00 35.45 83 ASN H N 1
ATOM 5090 C CA . ASN H 1 104 ? 30.793 13.283 56.140 1.00 36.90 83 ASN H CA 1
ATOM 5091 C C . ASN H 1 104 ? 29.643 12.704 55.289 1.00 37.41 83 ASN H C 1
ATOM 5092 O O . ASN H 1 104 ? 29.306 11.515 55.415 1.00 38.76 83 ASN H O 1
#

Solvent-accessible surface area: 31633 Å² total

Secondary structure (DSSP, 8-state):
--EE--STT-SEEEESS-B-TT-EEEETTEEEE-SS-B-TT-EEESS-B-TTPEEEETTEEEEEESS-B-TT-EESTTTEEE--/--EE--STT-SEEEESS-B-TT-EEEETTEEEE-SS-B-TT-EEESS-B-TTPEEEETTEEEEEESS-B-TTSEESTTTEEE--/--EE--STT-SEEEESS-B-TT-EEEETTEEEE-SS-B-TT-EEESS-B-TTPEEEETTEEEEEESS-B-TT-EESTTTEEE--/--EE--STT-SEEEESS-BPTT-EEEETTEEEE-SS-B-TT-EEESS-B-TTPEEEETTEEEEEESS-B-TT-EESTTTEEE--/--EE--STT-SEEEESS-BPTT-EEEETTEEEE-SS-B-TT-EEESS-B-TTPEEEETTEEEEEESS-B-TTSEESTTTEEE--/--EE--STT-SEEEESS-B-TT-EEEETTEEEE-SS-B-TT-EEESS-B-TTPEEEETTEEEEEESS-B-TT-EESTTTEE---/--EE--STT-SEEEESS-B-TT-EEEETTEEEE-SS-B-TT-EEESS-B-TTPEEEETTEEEEEESS-B-TT-EESTTTEEE--/--EE--STT-SEEEESS-B-TT-EEE-SS-EEE-SS-B-TT-EEESS-B-TTPEEEETTEEEEEESS-B-TT-EE-TTTEEE-

Nearest PDB structures (foldseek):
  3k3s-assembly3_C  TM=9.787E-01  e=8.416E-15  Shigella flexneri 2a str. 2457T
  6u7l-assembly2_C  TM=8.866E-01  e=3.182E-06  Escherichia coli K-12
  6u7l-assembly1_A  TM=8.932E-01  e=3.379E-06  Escherichia coli K-12
  6u7l-assembly1_B  TM=8.959E-01  e=6.147E-06  Escherichia coli K-12
  3laz-assembly2_B-3  TM=8.609E-01  e=4.043E-06  Escherichia coli CFT073

Organism: Shigella flexneri (NCBI:txid623)

Sequence (671 aa):
GQYIKIHALDNVAVALADLAEGTEVSVDNQTVTLRQDVARGHKFALTDIAKGANVIKYGLPIGYALADIAAGEHVHAHNTRTNLGQYIKIHALDNVAVALADLAEGTEVSVDNQTVTLRQDVARGHKFALTDIAKGANVIKYGLPIGYALADIAAGEHVHAHNTRTNLGQYIKIHALDNVAVALADLAEGTEVSVDNQTVTLRQDVARGHKFALTDIAKGANVIKYGLPIGYALADIAAGEHVHAHNTRRTNLGQYIKIHALDNVAVALADLAEGTEVSVDNQTVTLRQDVARGHKFALTDIAKGANVIKYGLPIGYALADIAAGEHVHAHNTRTNLGQYIKIHALDNVAVALADLAEGTEVSVDNQTVTLRQDVARGHKFALTDIAKGANVIKYGLPIGYALADIAAGEHVHAHNTRTNLGQYIKIHALDNVAVALADLAEGTEVSVDNQTVTLRQDVARGHKFALTDIAKGANVIKYGLPIGYALADIAAGEHVHAHNTRTNLGQYIKIHALDNVAVALADLAEGTEVSVDNQTVTLRQDVARGHKFALTDIAKGANVIKYGLPIGYALADIAAGEHVHAHNTRTNLGQYIKIHALDNVAVALADLAEGTEVSVDNQTVTLRQDVARGHKFALTDIAKGANVIKYGLPIGYALADIAAGEHVHAHNTRTN